Protein AF-A0A0K8MDF5-F1 (afdb_monomer_lite)

Sequence (735 aa):
MPYSQFILLNDPLFILILGEIMVYRKLRKYFYSLATLVTLMVPQESMAKISPKAFKGITKYFNDGQEYYSPVLGEAALESGLIYNLRFYGNFDPKYEKNNSRLYIADSARDALSDLVKTLFPSPAGQLSIETMGKDNFGKYVRDPATVALLLNFSKEVRTYLTFKKELSQEISRVNMQNQPLRDELSLMQEAIAKIRTTIDSNNAEKERLKKQELPKEQMKKSLADRDSVIKDLKDKLKGYTQQKNTLERQIKAEKALITEQETKTQALFEQKKNTLHQKIAESLDFPGDQRKTFQGVQNVLSYIEKSIKQEKDFLYPEHTTEQVISAFFCEKFNHQKDIWALLHHLDGEIVNKSAPLPIEEDYLTKEDLSDIASKPSYDLDDVFALVNAGVFDLVTPYKSGSVVSNGQAYPYDRANDSILNTSPTFAECAETSARHIMNLLLFNRHEKIFDLRDIEAYVKKQGKPNPYFEKFSEFYQVQPPSSANNGDLVMRSLWNRVVGDLNAFKDSSEEIIYMKDSNEVSSSFINFINIFQKIFGLSLEDFPKGSFDDEKTWLKNSLKTLFTAVNPQRTYEMDLSELRKSGDGITGTLPVTVQEAGTDLFSFDFCIEFKRHSEIRNLTILKETEVADYTPELTSHRNTVHGSTAEEALWLLGGNEALQSKAHHPLHALFKLGLSDNNSRIDALGTLHNNYENWKASGQNISLFKTMLRNILSDISWNDMHTVESISPAILNL

Secondary structure (DSSP, 8-state):
-----------HHHHHHHHHHHHHHHHHHHHHHHHHSSTT---S-------GGGGTT-GGGBPTT-GGG-HHHHHHHHHTSHHHHGGGSS-EEPPB-TTS-B-GGGPEESSHHHHHHHHHS--TTSS--S--S-TT-SGGG--SHHHHHHHHHHHHHHHHHHHHHHHHHHHHHHHHHHTHHHHHHHHHHHHHHHHHHHHHHHHHHHHHHHTTS---HHHHHHHHHHHHHHHHHHHHHHHHHHHHHHHHHHHHHHHHHHHHHHHHHHHHHHHHHHHHHHHHHHHHS---GGGGGT--HHHHHHHHHHHHHHHGGGSSSPBTHHHHHHHHHHHHH--SHHHHHHHHHHS-TTTB-TTSPPPSS-----TTHHHHHHT-SS--HHHHHHHHTGGGGT-SSS-SSSPPP---EE--EETTTTEE-TTSPPEE-HHHHHHHHHHHHHHEETTTTEE--HHHHHHHHHT-S--HHHHHHHHHHHH--GGGTT---HHHHHHHHHHHTTGGGSTT-S-PPPEEETTTEE---HHHHHHHHHHHHT---PPPPSS-HHHHHHHHHHHHHHHHHHH-TTEEEEE--TTEEEETTEEEEEEEEEEEETTEEEEEEEEEEETTTEEEEEEEEE-S-------HHHHHHS---SPTTBGGGHHHHT--SHHHHTT--SHHHHH--S---SHHHHHHHHHHHHHHHHHHHHTT--HHHHHHHHHHHHHTS-TT-HHHHHHHHHHHHH-

Radius of gyration: 37.0 Å; chains: 1; bounding box: 110×74×129 Å

Structure (mmCIF, N/CA/C/O backbone):
data_AF-A0A0K8MDF5-F1
#
_entry.id   AF-A0A0K8MDF5-F1
#
loop_
_atom_site.group_PDB
_atom_site.id
_atom_site.type_symbol
_atom_site.label_atom_id
_atom_site.label_alt_id
_atom_site.label_comp_id
_atom_site.label_asym_id
_atom_site.label_entity_id
_atom_site.label_seq_id
_atom_site.pdbx_PDB_ins_code
_atom_site.Cartn_x
_atom_site.Cartn_y
_atom_site.Cartn_z
_atom_site.occupancy
_atom_site.B_iso_or_equiv
_atom_site.auth_seq_id
_atom_site.auth_comp_id
_atom_site.auth_asym_id
_atom_site.auth_atom_id
_atom_site.pdbx_PDB_model_num
ATOM 1 N N . MET A 1 1 ? 55.244 43.420 -3.676 1.00 28.77 1 MET A N 1
ATOM 2 C CA . MET A 1 1 ? 55.347 44.166 -2.402 1.00 28.77 1 MET A CA 1
ATOM 3 C C . MET A 1 1 ? 53.944 44.437 -1.883 1.00 28.77 1 MET A C 1
ATOM 5 O O . MET A 1 1 ? 53.158 44.915 -2.693 1.00 28.77 1 MET A O 1
ATOM 9 N N . PRO A 1 2 ? 53.646 44.247 -0.584 1.00 45.56 2 PRO A N 1
ATOM 10 C CA . PRO A 1 2 ? 54.207 43.276 0.379 1.00 45.56 2 PRO A CA 1
ATOM 11 C C . PRO A 1 2 ? 53.072 42.377 0.963 1.00 45.56 2 PRO A C 1
ATOM 13 O O . PRO A 1 2 ? 51.935 42.817 1.034 1.00 45.56 2 PRO A O 1
ATOM 16 N N . TYR A 1 3 ? 53.188 41.084 1.294 1.00 33.00 3 TYR A N 1
ATOM 17 C CA . TYR A 1 3 ? 54.185 40.262 2.008 1.00 33.00 3 TYR A CA 1
ATOM 18 C C . TYR A 1 3 ? 54.544 40.733 3.426 1.00 33.00 3 TYR A C 1
ATOM 20 O O . TYR A 1 3 ? 55.437 41.554 3.601 1.00 33.00 3 TYR A O 1
ATOM 28 N N . SER A 1 4 ? 53.847 40.169 4.420 1.00 28.88 4 SER A N 1
ATOM 29 C CA . SER A 1 4 ? 54.235 39.856 5.820 1.00 28.88 4 SER A CA 1
ATOM 30 C C . SER A 1 4 ? 52.917 39.731 6.615 1.00 28.88 4 SER A C 1
ATOM 32 O O . SER A 1 4 ? 52.034 40.553 6.438 1.00 28.88 4 SER A O 1
ATOM 34 N N . GLN A 1 5 ? 52.616 38.711 7.419 1.00 27.88 5 GLN A N 1
ATOM 35 C CA . GLN A 1 5 ? 53.438 38.008 8.395 1.00 27.88 5 GLN A CA 1
ATOM 36 C C . GLN A 1 5 ? 52.964 36.549 8.543 1.00 27.88 5 GLN A C 1
ATOM 38 O O . GLN A 1 5 ? 51.800 36.281 8.826 1.00 27.88 5 GLN A O 1
ATOM 43 N N . PHE A 1 6 ? 53.901 35.617 8.386 1.00 27.83 6 PHE A N 1
ATOM 44 C CA . PHE A 1 6 ? 53.826 34.273 8.951 1.00 27.83 6 PHE A CA 1
ATOM 45 C C . PHE A 1 6 ? 54.332 34.370 10.396 1.00 27.83 6 PHE A C 1
ATOM 47 O O . PHE A 1 6 ? 55.460 34.817 10.609 1.00 27.83 6 PHE A O 1
ATOM 54 N N . ILE A 1 7 ? 53.536 33.935 11.372 1.00 30.62 7 ILE A N 1
ATOM 55 C CA . ILE A 1 7 ? 54.043 33.533 12.688 1.00 30.62 7 ILE A CA 1
ATOM 56 C C . ILE A 1 7 ? 53.841 32.025 12.807 1.00 30.62 7 ILE A C 1
ATOM 58 O O . ILE A 1 7 ? 52.735 31.505 12.676 1.00 30.62 7 ILE A O 1
ATOM 62 N N . LEU A 1 8 ? 54.972 31.353 13.005 1.00 32.66 8 LEU A N 1
ATOM 63 C CA . LEU A 1 8 ? 55.139 29.941 13.313 1.00 32.66 8 LEU A CA 1
ATOM 64 C C . LEU A 1 8 ? 54.409 29.564 14.609 1.00 32.66 8 LEU A C 1
ATOM 66 O O . LEU A 1 8 ? 54.672 30.151 15.655 1.00 32.66 8 LEU A O 1
ATOM 70 N N . LEU A 1 9 ? 53.600 28.507 14.558 1.00 32.44 9 LEU A N 1
ATOM 71 C CA . LEU A 1 9 ? 53.243 27.696 15.723 1.00 32.44 9 LEU A CA 1
ATOM 72 C C . LEU A 1 9 ? 53.705 26.258 15.455 1.00 32.44 9 LEU A C 1
ATOM 74 O O . LEU A 1 9 ? 52.948 25.411 14.993 1.00 32.44 9 LEU A O 1
ATOM 78 N N . ASN A 1 10 ? 54.991 26.013 15.718 1.00 34.19 10 ASN A N 1
ATOM 79 C CA . ASN A 1 10 ? 55.564 24.675 15.866 1.00 34.19 10 ASN A CA 1
ATOM 80 C C . ASN A 1 10 ? 55.287 24.186 17.293 1.00 34.19 10 ASN A C 1
ATOM 82 O O . ASN A 1 10 ? 56.191 24.166 18.127 1.00 34.19 10 ASN A O 1
ATOM 86 N N . ASP A 1 11 ? 54.035 23.832 17.581 1.00 36.44 11 ASP A N 1
ATOM 87 C CA . ASP A 1 11 ? 53.688 23.112 18.806 1.00 36.44 11 ASP A CA 1
ATOM 88 C C . ASP A 1 11 ? 53.496 21.616 18.476 1.00 36.44 11 ASP A C 1
ATOM 90 O O . ASP A 1 11 ? 52.536 21.257 17.780 1.00 36.44 11 ASP A O 1
ATOM 94 N N . PRO A 1 12 ? 54.395 20.723 18.939 1.00 36.81 12 PRO A N 1
ATOM 95 C CA . PRO A 1 12 ? 54.279 19.279 18.741 1.00 36.81 12 PRO A CA 1
ATOM 96 C C . PRO A 1 12 ? 52.965 18.700 19.283 1.00 36.81 12 PRO A C 1
ATOM 98 O O . PRO A 1 12 ? 52.474 17.702 18.754 1.00 36.81 12 PRO A O 1
ATOM 101 N N . LEU A 1 13 ? 52.360 19.341 20.292 1.00 32.75 13 LEU A N 1
ATOM 102 C CA . LEU A 1 13 ? 51.084 18.923 20.870 1.00 32.75 13 LEU A CA 1
ATOM 103 C C . LEU A 1 13 ? 49.916 19.171 19.899 1.00 32.75 13 LEU A C 1
ATOM 105 O O . LEU A 1 13 ? 48.987 18.371 19.820 1.00 32.75 13 LEU A O 1
ATOM 109 N N . PHE A 1 14 ? 49.986 20.241 19.101 1.00 33.91 14 PHE A N 1
ATOM 110 C CA . PHE A 1 14 ? 48.947 20.611 18.134 1.00 33.91 14 PHE A CA 1
ATOM 111 C C . PHE A 1 14 ? 48.941 19.686 16.905 1.00 33.91 14 PHE A C 1
ATOM 113 O O . PHE A 1 14 ? 47.881 19.352 16.373 1.00 33.91 14 PHE A O 1
ATOM 120 N N . ILE A 1 15 ? 50.119 19.200 16.495 1.00 42.06 15 ILE A N 1
ATOM 121 C CA . ILE A 1 15 ? 50.269 18.202 15.423 1.00 42.06 15 ILE A CA 1
ATOM 122 C C . ILE A 1 15 ? 49.804 16.814 15.894 1.00 42.06 15 ILE A C 1
ATOM 124 O O . ILE A 1 15 ? 49.170 16.096 15.119 1.00 42.06 15 ILE A O 1
ATOM 128 N N . LEU A 1 16 ? 50.028 16.456 17.166 1.00 35.88 16 LEU A N 1
ATOM 129 C CA . LEU A 1 16 ? 49.520 15.204 17.739 1.00 35.88 16 LEU A CA 1
ATOM 130 C C . LEU A 1 16 ? 47.984 15.199 17.829 1.00 35.88 16 LEU A C 1
ATOM 132 O O . LEU A 1 16 ? 47.347 14.229 17.427 1.00 35.88 16 LEU A O 1
ATOM 136 N N . ILE A 1 17 ? 47.383 16.313 18.265 1.00 38.06 17 ILE A N 1
ATOM 137 C CA . ILE A 1 17 ? 45.924 16.466 18.383 1.00 38.06 17 ILE A CA 1
ATOM 138 C C . ILE A 1 17 ? 45.250 16.470 17.000 1.00 38.06 17 ILE A C 1
ATOM 140 O O . ILE A 1 17 ? 44.213 15.834 16.818 1.00 38.06 17 ILE A O 1
ATOM 144 N N . LEU A 1 18 ? 45.840 17.115 15.986 1.00 33.22 18 LEU A N 1
ATOM 145 C CA . LEU A 1 18 ? 45.328 17.052 14.610 1.00 33.22 18 LEU A CA 1
ATOM 146 C C . LEU A 1 18 ? 45.514 15.667 13.971 1.00 33.22 18 LEU A C 1
ATOM 148 O O . LEU A 1 18 ? 44.636 15.226 13.227 1.00 33.22 18 LEU A O 1
ATOM 152 N N . GLY A 1 19 ? 46.605 14.967 14.292 1.00 35.94 19 GLY A N 1
ATOM 153 C CA . GLY A 1 19 ? 46.854 13.585 13.882 1.00 35.94 19 GLY A CA 1
ATOM 154 C C . GLY A 1 19 ? 45.832 12.611 14.468 1.00 35.94 19 GLY A C 1
ATOM 155 O O . GLY A 1 19 ? 45.234 11.836 13.723 1.00 35.94 19 GLY A O 1
ATOM 156 N N . GLU A 1 20 ? 45.539 12.712 15.767 1.00 36.81 20 GLU A N 1
ATOM 157 C CA . GLU A 1 20 ? 44.498 11.910 16.418 1.00 36.81 20 GLU A CA 1
ATOM 158 C C . GLU A 1 20 ? 43.098 12.271 15.914 1.00 36.81 20 GLU A C 1
ATOM 160 O O . GLU A 1 20 ? 42.321 11.371 15.618 1.00 36.81 20 GLU A O 1
ATOM 165 N N . ILE A 1 21 ? 42.778 13.550 15.687 1.00 38.72 21 ILE A N 1
ATOM 166 C CA . ILE A 1 21 ? 41.483 13.971 15.120 1.00 38.72 21 ILE A CA 1
ATOM 167 C C . ILE A 1 21 ? 41.319 13.504 13.663 1.00 38.72 21 ILE A C 1
ATOM 169 O O . ILE A 1 21 ? 40.211 13.138 13.259 1.00 38.72 21 ILE A O 1
ATOM 173 N N . MET A 1 22 ? 42.388 13.473 12.859 1.00 35.72 22 MET A N 1
ATOM 174 C CA . MET A 1 22 ? 42.352 12.951 11.485 1.00 35.72 22 MET A CA 1
ATOM 175 C C . MET A 1 22 ? 42.264 11.425 11.436 1.00 35.72 22 MET A C 1
ATOM 177 O O . MET A 1 22 ? 41.532 10.892 10.598 1.00 35.72 22 MET A O 1
ATOM 181 N N . VAL A 1 23 ? 42.952 10.722 12.337 1.00 40.28 23 VAL A N 1
ATOM 182 C CA . VAL A 1 23 ? 42.856 9.264 12.483 1.00 40.28 23 VAL A CA 1
ATOM 183 C C . VAL A 1 23 ? 41.477 8.877 13.018 1.00 40.28 23 VAL A C 1
ATOM 185 O O . VAL A 1 23 ? 40.856 7.979 12.460 1.00 40.28 23 VAL A O 1
ATOM 188 N N . TYR A 1 24 ? 40.918 9.625 13.972 1.00 35.41 24 TYR A N 1
ATOM 189 C CA . TYR A 1 24 ? 39.553 9.436 14.469 1.00 35.41 24 TYR A CA 1
ATOM 190 C C . TYR A 1 24 ? 38.504 9.786 13.406 1.00 35.41 24 TYR A C 1
ATOM 192 O O . TYR A 1 24 ? 37.502 9.092 13.295 1.00 35.41 24 TYR A O 1
ATOM 200 N N . ARG A 1 25 ? 38.724 10.800 12.553 1.00 39.53 25 ARG A N 1
ATOM 201 C CA . ARG A 1 25 ? 37.838 11.110 11.410 1.00 39.53 25 ARG A CA 1
ATOM 202 C C . ARG A 1 25 ? 37.899 10.056 10.304 1.00 39.53 25 ARG A C 1
ATOM 204 O O . ARG A 1 25 ? 36.850 9.729 9.754 1.00 39.53 25 ARG A O 1
ATOM 211 N N . LYS A 1 26 ? 39.077 9.501 9.994 1.00 39.25 26 LYS A N 1
ATOM 212 C CA . LYS A 1 26 ? 39.215 8.388 9.039 1.00 39.25 26 LYS A CA 1
ATOM 213 C C . LYS A 1 26 ? 38.629 7.096 9.607 1.00 39.25 26 LYS A C 1
ATOM 215 O O . LYS A 1 26 ? 37.796 6.496 8.942 1.00 39.25 26 LYS A O 1
ATOM 220 N N . LEU A 1 27 ? 38.962 6.720 10.843 1.00 37.38 27 LEU A N 1
ATOM 221 C CA . LEU A 1 27 ? 38.398 5.543 11.515 1.00 37.38 27 LEU A CA 1
ATOM 222 C C . LEU A 1 27 ? 36.889 5.666 11.708 1.00 37.38 27 LEU A C 1
ATOM 224 O O . LEU A 1 27 ? 36.189 4.687 11.518 1.00 37.38 27 LEU A O 1
ATOM 228 N N . ARG A 1 28 ? 36.353 6.858 11.987 1.00 38.41 28 ARG A N 1
ATOM 229 C CA . ARG A 1 28 ? 34.905 7.093 12.058 1.00 38.41 28 ARG A CA 1
ATOM 230 C C . ARG A 1 28 ? 34.229 6.946 10.692 1.00 38.41 28 ARG A C 1
ATOM 232 O O . ARG A 1 28 ? 33.147 6.379 10.635 1.00 38.41 28 ARG A O 1
ATOM 239 N N . LYS A 1 29 ? 34.872 7.370 9.596 1.00 39.81 29 LYS A N 1
ATOM 240 C CA . LYS A 1 29 ? 34.402 7.092 8.225 1.00 39.81 29 LYS A CA 1
ATOM 241 C C . LYS A 1 29 ? 34.399 5.587 7.925 1.00 39.81 29 LYS A C 1
ATOM 243 O O . LYS A 1 29 ? 33.423 5.109 7.366 1.00 39.81 29 LYS A O 1
ATOM 248 N N . TYR A 1 30 ? 35.425 4.858 8.375 1.00 40.50 30 TYR A N 1
ATOM 249 C CA . TYR A 1 30 ? 35.533 3.403 8.217 1.00 40.50 30 TYR A CA 1
ATOM 250 C C . TYR A 1 30 ? 34.588 2.602 9.134 1.00 40.50 30 TYR A C 1
ATOM 252 O O . TYR A 1 30 ? 34.061 1.580 8.722 1.00 40.50 30 TYR A O 1
ATOM 260 N N . PHE A 1 31 ? 34.317 3.056 10.361 1.00 38.81 31 PHE A N 1
ATOM 261 C CA . PHE A 1 31 ? 33.372 2.402 11.277 1.00 38.81 31 PHE A CA 1
ATOM 262 C C . PHE A 1 31 ? 31.917 2.683 10.897 1.00 38.81 31 PHE A C 1
ATOM 264 O O . PHE A 1 31 ? 31.081 1.792 11.034 1.00 38.81 31 PHE A O 1
ATOM 271 N N . TYR A 1 32 ? 31.610 3.873 10.364 1.00 38.19 32 TYR A N 1
ATOM 272 C CA . TYR A 1 32 ? 30.315 4.102 9.729 1.00 38.19 32 TYR A CA 1
ATOM 273 C C . TYR A 1 32 ? 30.201 3.305 8.435 1.00 38.19 32 TYR A C 1
ATOM 275 O O . TYR A 1 32 ? 29.186 2.649 8.262 1.00 38.19 32 TYR A O 1
ATOM 283 N N . SER A 1 33 ? 31.227 3.237 7.581 1.00 36.66 33 SER A N 1
ATOM 284 C CA . SER A 1 33 ? 31.150 2.403 6.376 1.00 36.66 33 SER A CA 1
ATOM 285 C C . SER A 1 33 ? 31.036 0.910 6.699 1.00 36.66 33 SER A C 1
ATOM 287 O O . SER A 1 33 ? 30.317 0.230 5.992 1.00 36.66 33 SER A O 1
ATOM 289 N N . LEU A 1 34 ? 31.627 0.397 7.788 1.00 31.19 34 LEU A N 1
ATOM 290 C CA . LEU A 1 34 ? 31.501 -1.016 8.191 1.00 31.19 34 LEU A CA 1
ATOM 291 C C . LEU A 1 34 ? 30.144 -1.344 8.842 1.00 31.19 34 LEU A C 1
ATOM 293 O O . LEU A 1 34 ? 29.585 -2.406 8.590 1.00 31.19 34 LEU A O 1
ATOM 297 N N . ALA A 1 35 ? 29.580 -0.428 9.638 1.00 32.94 35 ALA A N 1
ATOM 298 C CA . ALA A 1 35 ? 28.210 -0.560 10.145 1.00 32.94 35 ALA A CA 1
ATOM 299 C C . ALA A 1 35 ? 27.154 -0.393 9.031 1.00 32.94 35 ALA A C 1
ATOM 301 O O . ALA A 1 35 ? 26.039 -0.889 9.173 1.00 32.94 35 ALA A O 1
ATOM 302 N N . THR A 1 36 ? 27.521 0.269 7.924 1.00 37.53 36 THR A N 1
ATOM 303 C CA . THR A 1 36 ? 26.648 0.542 6.767 1.00 37.53 36 THR A CA 1
ATOM 304 C C . THR A 1 36 ? 26.814 -0.484 5.632 1.00 37.53 36 THR A C 1
ATOM 306 O O . THR A 1 36 ? 25.856 -0.758 4.919 1.00 37.53 36 THR A O 1
ATOM 309 N N . LEU A 1 37 ? 27.974 -1.151 5.523 1.00 33.25 37 LEU A N 1
ATOM 310 C CA . LEU A 1 37 ? 28.203 -2.297 4.620 1.00 33.25 37 LEU A CA 1
ATOM 311 C C . LEU A 1 37 ? 27.238 -3.458 4.922 1.00 33.25 37 LEU A C 1
ATOM 313 O O . LEU A 1 37 ? 26.955 -4.290 4.071 1.00 33.25 37 LEU A O 1
ATOM 317 N N . VAL A 1 38 ? 26.736 -3.505 6.158 1.00 38.16 38 VAL A N 1
ATOM 318 C CA . VAL A 1 38 ? 25.871 -4.567 6.678 1.00 38.16 38 VAL A CA 1
ATOM 319 C C . VAL A 1 38 ? 24.388 -4.166 6.656 1.00 38.16 38 VAL A C 1
ATOM 321 O O . VAL A 1 38 ? 23.534 -5.045 6.672 1.00 38.16 38 VAL A O 1
ATOM 324 N N . THR A 1 39 ? 24.030 -2.876 6.547 1.00 37.31 39 THR A N 1
ATOM 325 C CA . THR A 1 39 ? 22.615 -2.448 6.467 1.00 37.31 39 THR A CA 1
ATOM 326 C C . THR A 1 39 ? 21.938 -2.734 5.127 1.00 37.31 39 THR A C 1
ATOM 328 O O . THR A 1 39 ? 20.717 -2.627 5.056 1.00 37.31 39 THR A O 1
ATOM 331 N N . LEU A 1 40 ? 22.695 -3.133 4.101 1.00 41.44 40 LEU A N 1
ATOM 332 C CA . LEU A 1 40 ? 22.177 -3.502 2.778 1.00 41.44 40 LEU A CA 1
ATOM 333 C C . LEU A 1 40 ? 22.476 -4.951 2.371 1.00 41.44 40 LEU A C 1
ATOM 335 O O . LEU A 1 40 ? 22.145 -5.341 1.256 1.00 41.44 40 LEU A O 1
ATOM 339 N N . MET A 1 41 ? 22.986 -5.784 3.287 1.00 37.12 41 MET A N 1
ATOM 340 C CA . MET A 1 41 ? 22.783 -7.232 3.177 1.00 37.12 41 MET A CA 1
ATOM 341 C C . MET A 1 41 ? 21.330 -7.543 3.553 1.00 37.12 41 MET A C 1
ATOM 343 O O . MET A 1 41 ? 21.054 -8.148 4.587 1.00 37.12 41 MET A O 1
ATOM 347 N N . VAL A 1 42 ? 20.387 -7.057 2.741 1.00 39.06 42 VAL A N 1
ATOM 348 C CA . VAL A 1 42 ? 19.038 -7.619 2.709 1.00 39.06 42 VAL A CA 1
ATOM 349 C C . VAL A 1 42 ? 19.247 -9.083 2.315 1.00 39.06 42 VAL A C 1
ATOM 351 O O . VAL A 1 42 ? 19.907 -9.327 1.300 1.00 39.06 42 VAL A O 1
ATOM 354 N N . PRO A 1 43 ? 18.809 -10.063 3.123 1.00 32.56 43 PRO A N 1
ATOM 355 C CA . PRO A 1 43 ? 18.820 -11.452 2.691 1.00 32.56 43 PRO A CA 1
ATOM 356 C C . PRO A 1 43 ? 18.195 -11.530 1.296 1.00 32.56 43 PRO A C 1
ATOM 35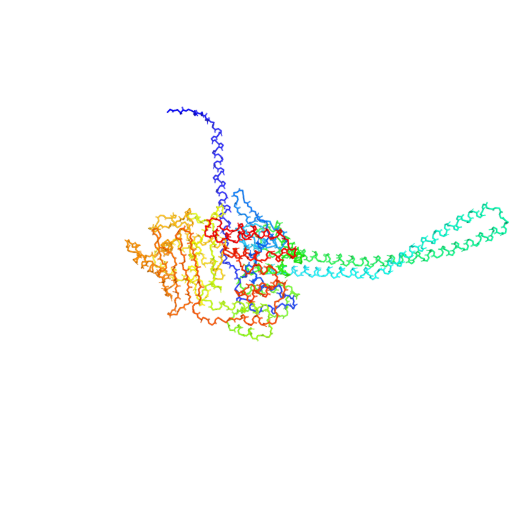8 O O . PRO A 1 43 ? 17.153 -10.925 1.067 1.00 32.56 43 PRO A O 1
ATOM 361 N N . GLN A 1 44 ? 18.843 -12.242 0.371 1.00 34.22 44 GLN A N 1
ATOM 362 C CA . GLN A 1 44 ? 18.399 -12.480 -1.012 1.00 34.22 44 GLN A CA 1
ATOM 363 C C . GLN A 1 44 ? 17.098 -13.306 -1.104 1.00 34.22 44 GLN A C 1
ATOM 365 O O . GLN A 1 44 ? 16.897 -14.059 -2.055 1.00 34.22 44 GLN A O 1
ATOM 370 N N . GLU A 1 45 ? 16.206 -13.209 -0.123 1.00 34.81 45 GLU A N 1
ATOM 371 C CA . GLU A 1 45 ? 14.841 -13.667 -0.302 1.00 34.81 45 GLU A CA 1
ATOM 372 C C . GLU A 1 45 ? 14.190 -12.639 -1.230 1.00 34.81 45 GLU A C 1
ATOM 374 O O . GLU A 1 45 ? 13.931 -11.501 -0.840 1.00 34.81 45 GLU A O 1
ATOM 379 N N . SER A 1 46 ? 14.045 -13.018 -2.506 1.00 40.19 46 SER A N 1
ATOM 380 C CA . SER A 1 46 ? 13.191 -12.357 -3.501 1.00 40.19 46 SER A CA 1
ATOM 381 C C . SER A 1 46 ? 12.016 -11.679 -2.802 1.00 40.19 46 SER A C 1
ATOM 383 O O . SER A 1 46 ? 11.365 -12.369 -2.016 1.00 40.19 46 SER A O 1
ATOM 385 N N . MET A 1 47 ? 11.750 -10.389 -3.058 1.00 48.59 47 MET A N 1
ATOM 386 C CA . MET A 1 47 ? 10.647 -9.660 -2.414 1.00 48.59 47 MET A CA 1
ATOM 387 C C . MET A 1 47 ? 9.393 -10.542 -2.401 1.00 48.59 47 MET A C 1
ATOM 389 O O . MET A 1 47 ? 8.822 -10.843 -3.453 1.00 48.59 47 MET A O 1
ATOM 393 N N . ALA A 1 48 ? 9.057 -11.059 -1.220 1.00 57.25 48 ALA A N 1
ATOM 394 C CA . ALA A 1 48 ? 8.092 -12.128 -1.069 1.00 57.25 48 ALA A CA 1
ATOM 395 C C . ALA A 1 48 ? 6.695 -11.513 -1.128 1.00 57.25 48 ALA A C 1
ATOM 397 O O . ALA A 1 48 ? 6.160 -11.126 -0.104 1.00 57.25 48 ALA A O 1
ATOM 398 N N . LYS A 1 49 ? 6.129 -11.385 -2.331 1.00 71.94 49 LYS A N 1
ATOM 399 C CA . LYS A 1 49 ? 4.780 -10.846 -2.521 1.00 71.94 49 LYS A CA 1
ATOM 400 C C . LYS A 1 49 ? 3.839 -11.903 -3.086 1.00 71.94 49 LYS A C 1
ATOM 402 O O . LYS A 1 49 ? 4.145 -12.526 -4.107 1.00 71.94 49 LYS A O 1
ATOM 407 N N . ILE A 1 50 ? 2.686 -12.084 -2.448 1.00 81.81 50 ILE A N 1
ATOM 408 C CA . ILE A 1 50 ? 1.634 -12.991 -2.922 1.00 81.81 50 ILE A CA 1
ATOM 409 C C . ILE A 1 50 ? 1.103 -12.513 -4.285 1.00 81.81 50 ILE A C 1
ATOM 411 O O . ILE A 1 50 ? 0.793 -11.341 -4.481 1.00 81.81 50 ILE A O 1
ATOM 415 N N . SER A 1 51 ? 0.976 -13.426 -5.252 1.00 82.19 51 SER A N 1
ATOM 416 C CA . SER A 1 51 ? 0.355 -13.111 -6.547 1.00 82.19 51 SER A CA 1
ATOM 417 C C . SER A 1 51 ? -1.146 -12.822 -6.389 1.00 82.19 51 SER A C 1
ATOM 419 O O . SER A 1 51 ? -1.816 -13.599 -5.709 1.00 82.19 51 SER A O 1
ATOM 421 N N . PRO A 1 52 ? -1.733 -11.844 -7.112 1.00 84.06 52 PRO A N 1
ATOM 422 C CA . PRO A 1 52 ? -3.186 -11.634 -7.132 1.00 84.06 52 PRO A CA 1
ATOM 423 C C . PRO A 1 52 ? -3.989 -12.899 -7.475 1.00 84.06 52 PRO A C 1
ATOM 425 O O . PRO A 1 52 ? -5.099 -13.094 -6.989 1.00 84.06 52 PRO A O 1
ATOM 428 N N . LYS A 1 53 ? -3.406 -13.820 -8.257 1.00 88.69 53 LYS A N 1
ATOM 429 C CA . LYS A 1 53 ? -4.050 -15.094 -8.610 1.00 88.69 53 LYS A CA 1
ATOM 430 C C . LYS A 1 53 ? -4.201 -16.050 -7.426 1.00 88.69 53 LYS A C 1
ATOM 432 O O . LYS A 1 53 ? -5.018 -16.960 -7.487 1.00 88.69 53 LYS A O 1
ATOM 437 N N . ALA A 1 54 ? -3.424 -15.879 -6.359 1.00 90.94 54 ALA A N 1
ATOM 438 C CA . ALA A 1 54 ? -3.502 -16.724 -5.169 1.00 90.94 54 ALA A CA 1
ATOM 439 C C . ALA A 1 54 ? -4.765 -16.456 -4.338 1.00 90.94 54 ALA A C 1
ATOM 441 O O . ALA A 1 54 ? -5.078 -17.242 -3.448 1.00 90.94 54 ALA A O 1
ATOM 442 N N . PHE A 1 55 ? -5.507 -15.379 -4.620 1.00 92.75 55 PHE A N 1
ATOM 443 C CA . PHE A 1 55 ? -6.635 -14.963 -3.791 1.00 92.75 55 PHE A CA 1
ATOM 444 C C . PHE A 1 55 ? -7.973 -15.657 -4.100 1.00 92.75 55 PHE A C 1
ATOM 446 O O . PHE A 1 55 ? -9.014 -15.281 -3.572 1.00 92.75 55 PHE A O 1
ATOM 453 N N . LYS A 1 56 ? -7.958 -16.702 -4.935 1.00 92.69 56 LYS A N 1
ATOM 454 C CA . LYS A 1 56 ? -9.158 -17.448 -5.327 1.00 92.69 56 LYS A CA 1
ATOM 455 C C . LYS A 1 56 ? -9.804 -18.160 -4.131 1.00 92.69 56 LYS A C 1
ATOM 457 O O . LYS A 1 56 ? -9.212 -19.057 -3.532 1.00 92.69 56 LYS A O 1
ATOM 462 N N . GLY A 1 57 ? -11.062 -17.816 -3.845 1.00 90.94 57 GLY A N 1
ATOM 463 C CA . GLY A 1 57 ? -11.933 -18.559 -2.930 1.00 90.94 57 GLY A CA 1
ATOM 464 C C . GLY A 1 57 ? -11.457 -18.577 -1.476 1.00 90.94 57 GLY A C 1
ATOM 465 O O . GLY A 1 57 ? -11.596 -19.603 -0.809 1.00 90.94 57 GLY A O 1
ATOM 466 N N . ILE A 1 58 ? -10.884 -17.475 -1.003 1.00 93.75 58 ILE A N 1
ATOM 467 C CA . ILE A 1 58 ? -10.440 -17.246 0.372 1.00 93.75 58 ILE A CA 1
ATOM 468 C C . ILE A 1 58 ? -11.600 -16.802 1.265 1.00 93.75 58 ILE A C 1
ATOM 470 O O . ILE A 1 58 ? -11.777 -17.339 2.359 1.00 93.75 58 ILE A O 1
ATOM 474 N N . THR A 1 59 ? -12.391 -15.826 0.822 1.00 92.44 59 THR A N 1
ATOM 475 C CA . THR A 1 59 ? -13.441 -15.186 1.634 1.00 92.44 59 THR A CA 1
ATOM 476 C C . THR A 1 59 ? -14.515 -16.157 2.105 1.00 92.44 59 THR A C 1
ATOM 478 O O . THR A 1 59 ? -14.994 -16.025 3.227 1.00 92.44 59 THR A O 1
ATOM 481 N N . LYS A 1 60 ? -14.797 -17.220 1.340 1.00 91.88 60 LYS A N 1
ATOM 482 C CA . LYS A 1 60 ? -15.741 -18.290 1.722 1.00 91.88 60 LYS A CA 1
ATOM 483 C C . LYS A 1 60 ? -15.404 -19.017 3.035 1.00 91.88 60 LYS A C 1
ATOM 485 O O . LYS A 1 60 ? -16.240 -19.754 3.552 1.00 91.88 60 LYS A O 1
ATOM 490 N N . TYR A 1 61 ? -14.170 -18.894 3.534 1.00 94.75 61 TYR A N 1
ATOM 491 C CA . TYR A 1 61 ? -13.741 -19.502 4.797 1.00 94.75 61 TYR A CA 1
ATOM 492 C C . TYR A 1 61 ? -13.944 -18.587 6.010 1.00 94.75 61 TYR A C 1
ATOM 494 O O . TYR A 1 61 ? -13.756 -19.041 7.139 1.00 94.75 61 TYR A O 1
ATOM 502 N N . PHE A 1 62 ? -14.313 -17.322 5.811 1.00 95.50 62 PHE A N 1
ATOM 503 C CA . PHE A 1 62 ? -14.630 -16.402 6.899 1.00 95.50 62 PHE A CA 1
ATOM 504 C C . PHE A 1 62 ? -16.082 -16.592 7.341 1.00 95.50 62 PHE A C 1
ATOM 506 O O . PHE A 1 62 ? -16.948 -16.936 6.541 1.00 95.50 62 PHE A O 1
ATOM 513 N N . ASN A 1 63 ? -16.339 -16.417 8.636 1.00 95.69 63 ASN A N 1
ATOM 514 C CA . ASN A 1 63 ? -17.711 -16.340 9.130 1.00 95.69 63 ASN A CA 1
ATOM 515 C C . ASN A 1 63 ? -18.342 -15.015 8.674 1.00 95.69 63 ASN A C 1
ATOM 517 O O . ASN A 1 63 ? -17.631 -14.015 8.563 1.00 95.69 63 ASN A O 1
ATOM 521 N N . ASP A 1 64 ? -19.664 -14.989 8.505 1.00 91.75 64 ASP A N 1
ATOM 522 C CA . ASP A 1 64 ? -20.404 -13.793 8.087 1.00 91.75 64 ASP A CA 1
ATOM 523 C C . ASP A 1 64 ? -20.006 -12.544 8.903 1.00 91.75 64 ASP A C 1
ATOM 525 O O . ASP A 1 64 ? -20.043 -12.529 10.144 1.00 91.75 64 ASP A O 1
ATOM 529 N N . GLY A 1 65 ? -19.618 -11.476 8.205 1.00 90.75 65 GLY A N 1
ATOM 530 C CA . GLY A 1 65 ? -19.193 -10.210 8.807 1.00 90.75 65 GLY A CA 1
ATOM 531 C C . GLY A 1 65 ? -17.763 -10.215 9.364 1.00 90.75 65 GLY A C 1
ATOM 532 O O . GLY A 1 65 ? -17.391 -9.293 10.098 1.00 90.75 65 GLY A O 1
ATOM 533 N N . GLN A 1 66 ? -16.972 -11.261 9.100 1.00 94.94 66 GLN A N 1
ATOM 534 C CA . GLN A 1 66 ? -15.550 -11.366 9.461 1.00 94.94 66 GLN A CA 1
ATOM 535 C C . GLN A 1 66 ? -14.617 -11.251 8.243 1.00 94.94 66 GLN A C 1
ATOM 537 O O . GLN A 1 66 ? -13.416 -11.484 8.353 1.00 94.94 66 GLN A O 1
ATOM 542 N N . GLU A 1 67 ? -15.128 -10.846 7.086 1.00 93.62 67 GLU A N 1
ATOM 543 C CA . GLU A 1 67 ? -14.376 -10.735 5.835 1.00 93.62 67 GLU A CA 1
ATOM 544 C C . GLU A 1 67 ? -13.294 -9.639 5.901 1.00 93.62 67 GLU A C 1
ATOM 546 O O . GLU A 1 67 ? -12.294 -9.712 5.191 1.00 93.62 67 GLU A O 1
ATOM 551 N N . TYR A 1 68 ? -13.409 -8.686 6.836 1.00 94.50 68 TYR A N 1
ATOM 552 C CA . TYR A 1 68 ? -12.394 -7.658 7.116 1.00 94.50 68 TYR A CA 1
ATOM 553 C C . TYR A 1 68 ? -11.033 -8.210 7.574 1.00 94.50 68 TYR A C 1
ATOM 555 O O . TYR A 1 68 ? -10.033 -7.494 7.549 1.00 94.50 68 TYR A O 1
ATOM 563 N N . TYR A 1 69 ? -10.990 -9.472 8.008 1.00 96.62 69 TYR A N 1
ATOM 564 C CA . TYR A 1 69 ? -9.761 -10.181 8.374 1.00 96.62 69 TYR A CA 1
ATOM 565 C C . TYR A 1 69 ? -9.134 -10.923 7.180 1.00 96.62 69 TYR A C 1
ATOM 567 O O . TYR A 1 69 ? -8.117 -11.601 7.343 1.00 96.62 69 TYR A O 1
ATOM 575 N N . SER A 1 70 ? -9.740 -10.823 5.991 1.00 96.12 70 SER A N 1
ATOM 576 C CA . SER A 1 70 ? -9.243 -11.450 4.771 1.00 96.12 70 SER A CA 1
ATOM 577 C C . SER A 1 70 ? -7.962 -10.776 4.276 1.00 96.12 70 SER A C 1
ATOM 579 O O . SER A 1 70 ? -7.919 -9.545 4.152 1.00 96.12 70 SER A O 1
ATOM 581 N N . PRO A 1 71 ? -6.932 -11.556 3.890 1.00 96.44 71 PRO A N 1
ATOM 582 C CA . PRO A 1 71 ? -5.720 -11.000 3.305 1.00 96.44 71 PRO A CA 1
ATOM 583 C C . PRO A 1 71 ? -5.971 -10.295 1.961 1.00 96.44 71 PRO A C 1
ATOM 585 O O . PRO A 1 71 ? -5.146 -9.477 1.564 1.00 96.44 71 PRO A O 1
ATOM 588 N N . VAL A 1 72 ? -7.123 -10.512 1.308 1.00 95.56 72 VAL A N 1
ATOM 589 C CA . VAL A 1 72 ? -7.546 -9.756 0.110 1.00 95.56 72 VAL A CA 1
ATOM 590 C C . VAL A 1 72 ? -7.503 -8.251 0.348 1.00 95.56 72 VAL A C 1
ATOM 592 O O . VAL A 1 72 ? -7.024 -7.506 -0.502 1.00 95.56 72 VAL A O 1
ATOM 595 N N . LEU A 1 73 ? -7.960 -7.786 1.515 1.00 95.19 73 LEU A N 1
ATOM 596 C CA . LEU A 1 73 ? -7.940 -6.357 1.828 1.00 95.19 73 LEU A CA 1
ATOM 597 C C . LEU A 1 73 ? -6.519 -5.829 2.010 1.00 95.19 73 LEU A C 1
ATOM 599 O O . LEU A 1 73 ? -6.256 -4.674 1.676 1.00 95.19 73 LEU A O 1
ATOM 603 N N . GLY A 1 74 ? -5.616 -6.672 2.514 1.00 94.31 74 GLY A N 1
ATOM 604 C CA . GLY A 1 74 ? -4.193 -6.372 2.608 1.00 94.31 74 GLY A CA 1
ATOM 605 C C . GLY A 1 74 ? -3.559 -6.182 1.235 1.00 94.31 74 GLY A C 1
ATOM 606 O O . GLY A 1 74 ? -2.922 -5.159 0.996 1.00 94.31 74 GLY A O 1
ATOM 607 N N . GLU A 1 75 ? -3.792 -7.122 0.319 1.00 91.94 75 GLU A N 1
ATOM 608 C CA . GLU A 1 75 ? -3.286 -7.022 -1.052 1.00 91.94 75 GLU A CA 1
ATOM 609 C C . GLU A 1 75 ? -3.907 -5.837 -1.799 1.00 91.94 75 GLU A C 1
ATOM 611 O O . GLU A 1 75 ? -3.187 -5.077 -2.445 1.00 91.94 75 GLU A O 1
ATOM 616 N N . ALA A 1 76 ? -5.210 -5.590 -1.638 1.00 91.44 76 ALA A N 1
ATOM 617 C CA . ALA A 1 76 ? -5.863 -4.412 -2.204 1.00 91.44 76 ALA A CA 1
ATOM 618 C C . ALA A 1 76 ? -5.235 -3.102 -1.697 1.00 91.44 76 ALA A C 1
ATOM 620 O O . ALA A 1 76 ? -5.040 -2.160 -2.467 1.00 91.44 76 ALA A O 1
ATOM 621 N N . ALA A 1 77 ? -4.860 -3.032 -0.418 1.00 90.19 77 ALA A N 1
ATOM 622 C CA . ALA A 1 77 ? -4.185 -1.867 0.152 1.00 90.19 77 ALA A CA 1
ATOM 623 C C . ALA A 1 77 ? -2.742 -1.687 -0.356 1.00 90.19 77 ALA A C 1
ATOM 625 O O . ALA A 1 77 ? -2.267 -0.553 -0.467 1.00 90.19 77 ALA A O 1
ATOM 626 N N . LEU A 1 78 ? -2.041 -2.782 -0.667 1.00 85.94 78 LEU A N 1
ATOM 627 C CA . LEU A 1 78 ? -0.714 -2.736 -1.284 1.00 85.94 78 LEU A CA 1
ATOM 628 C C . LEU A 1 78 ? -0.799 -2.308 -2.753 1.00 85.94 78 LEU A C 1
ATOM 630 O O . LEU A 1 78 ? -0.110 -1.371 -3.152 1.00 85.94 78 LEU A O 1
ATOM 634 N N . GLU A 1 79 ? -1.651 -2.957 -3.554 1.00 82.00 79 GLU A N 1
ATOM 635 C CA . GLU A 1 79 ? -1.769 -2.693 -4.995 1.00 82.00 79 GLU A CA 1
ATOM 636 C C . GLU A 1 79 ? -2.329 -1.302 -5.311 1.00 82.00 79 GLU A C 1
ATOM 638 O O . GLU A 1 79 ? -1.886 -0.676 -6.272 1.00 82.00 79 GLU A O 1
ATOM 643 N N . SER A 1 80 ? -3.246 -0.784 -4.488 1.00 82.38 80 SER A N 1
ATOM 644 C CA . SER A 1 80 ? -3.758 0.590 -4.627 1.00 82.38 80 SER A CA 1
ATOM 645 C C . SER A 1 80 ? -2.735 1.663 -4.239 1.00 82.38 80 SER A C 1
ATOM 647 O O . SER A 1 80 ? -2.946 2.852 -4.478 1.00 82.38 80 SER A O 1
ATOM 649 N N . GLY A 1 81 ? -1.629 1.272 -3.602 1.00 81.56 81 GLY A N 1
ATOM 650 C CA . GLY A 1 81 ? -0.662 2.196 -3.027 1.00 81.56 81 GLY A CA 1
ATOM 651 C C . GLY A 1 81 ? -1.097 2.803 -1.689 1.00 81.56 81 GLY A C 1
ATOM 652 O O . GLY A 1 81 ? -0.346 3.607 -1.137 1.00 81.56 81 GLY A O 1
ATOM 653 N N . LEU A 1 82 ? -2.257 2.424 -1.134 1.00 86.38 82 LEU A N 1
ATOM 654 C CA . LEU A 1 82 ? -2.803 2.973 0.114 1.00 86.38 82 LEU A CA 1
ATOM 655 C C . LEU A 1 82 ? -1.796 2.894 1.261 1.00 86.38 82 LEU A C 1
ATOM 657 O O . LEU A 1 82 ? -1.532 3.905 1.911 1.00 86.38 82 LEU A O 1
ATOM 661 N N . ILE A 1 83 ? -1.188 1.724 1.479 1.00 85.31 83 ILE A N 1
ATOM 662 C CA . ILE A 1 83 ? -0.218 1.521 2.566 1.00 85.31 83 ILE A CA 1
ATOM 663 C C . ILE A 1 83 ? 0.952 2.500 2.440 1.00 85.31 83 ILE A C 1
ATOM 665 O O . ILE A 1 83 ? 1.314 3.168 3.409 1.00 85.31 83 ILE A O 1
ATOM 669 N N . TYR A 1 84 ? 1.494 2.665 1.233 1.00 79.06 84 TYR A N 1
ATOM 670 C CA . TYR A 1 84 ? 2.578 3.610 0.963 1.00 79.06 84 TYR A CA 1
ATOM 671 C C . TYR A 1 84 ? 2.129 5.061 1.119 1.00 79.06 84 TYR A C 1
ATOM 673 O O . TYR A 1 84 ? 2.881 5.879 1.654 1.00 79.06 84 TYR A O 1
ATOM 681 N N . ASN A 1 85 ? 0.896 5.363 0.718 1.00 83.25 85 ASN A N 1
ATOM 682 C CA . ASN A 1 85 ? 0.314 6.693 0.773 1.00 83.25 85 ASN A CA 1
ATOM 683 C C . ASN A 1 85 ? 0.049 7.176 2.199 1.00 83.25 85 ASN A C 1
ATOM 685 O O . ASN A 1 85 ? 0.130 8.383 2.436 1.00 83.25 85 ASN A O 1
ATOM 689 N N . LEU A 1 86 ? -0.180 6.262 3.154 1.00 82.06 86 LEU A N 1
ATOM 690 C CA . LEU A 1 86 ? -0.466 6.600 4.551 1.00 82.06 86 LEU A CA 1
ATOM 691 C C . LEU A 1 86 ? 0.532 7.601 5.131 1.00 82.06 86 LEU A C 1
ATOM 693 O O . LEU A 1 86 ? 0.123 8.413 5.940 1.00 82.06 86 LEU A O 1
ATOM 697 N N . ARG A 1 87 ? 1.807 7.624 4.715 1.00 77.81 87 ARG A N 1
ATOM 698 C CA . ARG A 1 87 ? 2.801 8.600 5.217 1.00 77.81 87 ARG A CA 1
ATOM 699 C C . ARG A 1 87 ? 2.540 10.058 4.817 1.00 77.81 87 ARG A C 1
ATOM 701 O O . ARG A 1 87 ? 3.006 10.996 5.473 1.00 77.81 87 ARG A O 1
ATOM 708 N N . PHE A 1 88 ? 1.824 10.256 3.717 1.00 80.31 88 PHE A N 1
ATOM 709 C CA . PHE A 1 88 ? 1.524 11.564 3.147 1.00 80.31 88 PHE A CA 1
ATOM 710 C C . PHE A 1 88 ? 0.217 12.143 3.693 1.00 80.31 88 PHE A C 1
ATOM 712 O O . PHE A 1 88 ? -0.107 13.291 3.405 1.00 80.31 88 PHE A O 1
ATOM 719 N N . TYR A 1 89 ? -0.503 11.406 4.543 1.00 80.94 89 TYR A N 1
ATOM 720 C CA . TYR A 1 89 ? -1.818 11.802 5.052 1.00 80.94 89 TYR A CA 1
ATOM 721 C C . TYR A 1 89 ? -1.758 12.751 6.258 1.00 80.94 89 TYR A C 1
ATOM 723 O O . TYR A 1 89 ? -2.773 13.035 6.883 1.00 80.94 89 TYR A O 1
ATOM 731 N N . GLY A 1 90 ? -0.579 13.292 6.582 1.00 75.94 90 GLY A N 1
ATOM 732 C CA . GLY A 1 90 ? -0.402 14.301 7.635 1.00 75.94 90 GLY A CA 1
ATOM 733 C C . GLY A 1 90 ? -0.340 13.751 9.071 1.00 75.94 90 GLY A C 1
ATOM 734 O O . GLY A 1 90 ? -0.378 14.501 10.049 1.00 75.94 90 GLY A O 1
ATOM 735 N N . ASN A 1 91 ? -0.214 12.439 9.177 1.00 81.69 91 ASN A N 1
ATOM 736 C CA . ASN A 1 91 ? -0.071 11.595 10.360 1.00 81.69 91 ASN A CA 1
ATOM 737 C C . ASN A 1 91 ? 1.394 11.307 10.751 1.00 81.69 91 ASN A C 1
ATOM 739 O O . ASN A 1 91 ? 1.648 10.765 11.826 1.00 81.69 91 ASN A O 1
ATOM 743 N N . PHE A 1 92 ? 2.361 11.715 9.925 1.00 82.44 92 PHE A N 1
ATOM 744 C CA . PHE A 1 92 ? 3.790 11.670 10.243 1.00 82.44 92 PHE A CA 1
ATOM 745 C C . PHE A 1 92 ? 4.401 13.066 10.298 1.00 82.44 92 PHE A C 1
ATOM 747 O O . PHE A 1 92 ? 4.143 13.910 9.437 1.00 82.44 92 PHE A O 1
ATOM 754 N N . ASP A 1 93 ? 5.263 13.275 11.291 1.00 82.88 93 ASP A N 1
ATOM 755 C CA . ASP A 1 93 ? 6.153 14.421 11.384 1.00 82.88 93 ASP A CA 1
ATOM 756 C C . ASP A 1 93 ? 7.525 14.090 10.791 1.00 82.88 93 ASP A C 1
ATOM 758 O O . ASP A 1 93 ? 8.246 13.247 11.350 1.00 82.88 93 ASP A O 1
ATOM 762 N N . PRO A 1 94 ? 7.926 14.781 9.709 1.00 79.94 94 PRO A N 1
ATOM 763 C CA . PRO A 1 94 ? 9.179 14.507 9.040 1.00 79.94 94 PRO A CA 1
ATOM 764 C C . PRO A 1 94 ? 10.380 14.869 9.924 1.00 79.94 94 PRO A C 1
ATOM 766 O O . PRO A 1 94 ? 10.468 15.985 10.452 1.00 79.94 94 PRO A O 1
ATOM 769 N N . LYS A 1 95 ? 11.338 13.949 10.071 1.00 82.62 95 LYS A N 1
ATOM 770 C CA . LYS A 1 95 ? 12.669 14.236 10.623 1.00 82.62 95 LYS A CA 1
ATOM 771 C C . LYS A 1 95 ? 13.724 14.465 9.550 1.00 82.62 95 LYS A C 1
ATOM 773 O O . LYS A 1 95 ? 13.647 13.943 8.437 1.00 82.62 95 LYS A O 1
ATOM 778 N N . TYR A 1 96 ? 14.728 15.244 9.936 1.00 77.62 96 TYR A N 1
ATOM 779 C CA . TYR A 1 96 ? 15.871 15.596 9.110 1.00 77.62 96 TYR A CA 1
ATOM 780 C C . TYR A 1 96 ? 17.156 15.482 9.927 1.00 77.62 96 TYR A C 1
ATOM 782 O O . TYR A 1 96 ? 17.157 15.713 11.141 1.00 77.62 96 TYR A O 1
ATOM 790 N N . GLU A 1 97 ? 18.251 15.135 9.266 1.00 73.69 97 GLU A N 1
ATOM 791 C CA . GLU A 1 97 ? 19.585 15.229 9.841 1.00 73.69 97 GLU A CA 1
ATOM 792 C C . GLU A 1 97 ? 20.066 16.691 9.899 1.00 73.69 97 GLU A C 1
ATOM 794 O O . GLU A 1 97 ? 19.450 17.616 9.368 1.00 73.69 97 GLU A O 1
ATOM 799 N N . LYS A 1 98 ? 21.226 16.922 10.529 1.00 74.75 98 LYS A N 1
ATOM 800 C CA . LYS A 1 98 ? 21.828 18.264 10.657 1.00 74.75 98 LYS A CA 1
ATOM 801 C C . LYS A 1 98 ? 22.217 18.906 9.320 1.00 74.75 98 LYS A C 1
ATOM 803 O O . LYS A 1 98 ? 22.388 20.117 9.267 1.00 74.75 98 LYS A O 1
ATOM 808 N N . ASN A 1 99 ? 22.408 18.108 8.274 1.00 63.94 99 ASN A N 1
ATOM 809 C CA . ASN A 1 99 ? 22.691 18.560 6.908 1.00 63.94 99 ASN A CA 1
ATOM 810 C C . ASN A 1 99 ? 21.398 18.822 6.101 1.00 63.94 99 ASN A C 1
ATOM 812 O O . ASN A 1 99 ? 21.483 18.987 4.889 1.00 63.94 99 ASN A O 1
ATOM 816 N N . ASN A 1 100 ? 20.228 18.845 6.755 1.00 66.50 100 ASN A N 1
ATOM 817 C CA . ASN A 1 100 ? 18.895 18.929 6.150 1.00 66.50 100 ASN A CA 1
ATOM 818 C C . ASN A 1 100 ? 18.514 17.747 5.238 1.00 66.50 100 ASN A C 1
ATOM 820 O O . ASN A 1 100 ? 17.511 17.835 4.531 1.00 66.50 100 ASN A O 1
ATOM 824 N N . SER A 1 101 ? 19.249 16.630 5.265 1.00 62.41 101 SER A N 1
ATOM 825 C CA . SER A 1 101 ? 18.812 15.393 4.609 1.00 62.41 101 SER A CA 1
ATOM 826 C C . SER A 1 101 ? 17.597 14.814 5.343 1.00 62.41 101 SER A C 1
ATOM 828 O O . SER A 1 101 ? 17.459 14.958 6.560 1.00 62.41 101 SER A O 1
ATOM 830 N N . ARG A 1 102 ? 16.680 14.181 4.613 1.00 68.62 102 ARG A N 1
ATOM 831 C CA . ARG A 1 102 ? 15.476 13.555 5.174 1.00 68.62 102 ARG A CA 1
ATOM 832 C C . ARG A 1 102 ? 15.844 12.251 5.897 1.00 68.62 102 ARG A C 1
ATOM 834 O O . ARG A 1 102 ? 16.515 11.404 5.322 1.00 68.62 102 ARG A O 1
ATOM 841 N N . LEU A 1 103 ? 15.373 12.065 7.135 1.00 71.38 103 LEU A N 1
ATOM 842 C CA . LEU A 1 103 ? 15.619 10.863 7.947 1.00 71.38 103 LEU A CA 1
ATOM 843 C C . LEU A 1 103 ? 14.310 10.123 8.257 1.00 71.38 103 LEU A C 1
ATOM 845 O O . LEU A 1 103 ? 13.740 10.264 9.339 1.00 71.38 103 LEU A O 1
ATOM 849 N N . TYR A 1 104 ? 13.842 9.311 7.314 1.00 71.94 104 TYR A N 1
ATOM 850 C CA . TYR A 1 104 ? 12.529 8.659 7.386 1.00 71.94 104 TYR A CA 1
ATOM 851 C C . TYR A 1 104 ? 12.372 7.680 8.557 1.00 71.94 104 TYR A C 1
ATOM 853 O O . TYR A 1 104 ? 11.308 7.618 9.169 1.00 71.94 104 TYR A O 1
ATOM 861 N N . ILE A 1 105 ? 13.432 6.962 8.953 1.00 73.31 105 ILE A N 1
ATOM 862 C CA . ILE A 1 105 ? 13.353 6.052 10.114 1.00 73.31 105 ILE A CA 1
ATOM 863 C C . ILE A 1 105 ? 13.012 6.787 11.414 1.00 73.31 105 ILE A C 1
ATOM 865 O O . ILE A 1 105 ? 12.438 6.215 12.346 1.00 73.31 105 ILE A O 1
ATOM 869 N N . ALA A 1 106 ? 13.376 8.066 11.488 1.00 77.62 106 ALA A N 1
ATOM 870 C CA . ALA A 1 106 ? 13.170 8.892 12.661 1.00 77.62 106 ALA A CA 1
ATOM 871 C C . ALA A 1 106 ? 11.807 9.599 12.652 1.00 77.62 106 ALA A C 1
ATOM 873 O O . ALA A 1 106 ? 11.463 10.216 13.663 1.00 77.62 106 ALA A O 1
ATOM 874 N N . ASP A 1 107 ? 11.019 9.479 11.577 1.00 81.19 107 ASP A N 1
ATOM 875 C CA . ASP A 1 107 ? 9.695 10.096 11.476 1.00 81.19 107 ASP A CA 1
ATOM 876 C C . ASP A 1 107 ? 8.846 9.774 12.692 1.00 81.19 107 ASP A C 1
ATOM 878 O O . ASP A 1 107 ? 8.805 8.640 13.171 1.00 81.19 107 ASP A O 1
ATOM 882 N N . SER A 1 108 ? 8.214 10.799 13.248 1.00 85.88 108 SER A N 1
ATOM 883 C CA . SER A 1 108 ? 7.378 10.627 14.432 1.00 85.88 108 SER A CA 1
ATOM 884 C C . SER A 1 108 ? 5.938 10.461 13.980 1.00 85.88 108 SER A C 1
ATOM 886 O O . SER A 1 108 ? 5.401 11.344 13.319 1.00 85.88 108 SER A O 1
ATOM 888 N N . ALA A 1 109 ? 5.328 9.328 14.309 1.00 88.56 109 ALA A N 1
ATOM 889 C CA . ALA A 1 109 ? 3.902 9.133 14.115 1.00 88.56 109 ALA A CA 1
ATOM 890 C C . ALA A 1 109 ? 3.113 10.044 15.068 1.00 88.56 109 ALA A C 1
ATOM 892 O O . ALA A 1 109 ? 3.538 10.304 16.197 1.00 88.56 109 ALA A O 1
ATOM 893 N N . ARG A 1 110 ? 1.964 10.538 14.604 1.00 86.25 110 ARG A N 1
ATOM 894 C CA . ARG A 1 110 ? 1.029 11.358 15.391 1.00 86.25 110 ARG A CA 1
ATOM 895 C C . ARG A 1 110 ? -0.145 10.558 15.950 1.00 86.25 110 AR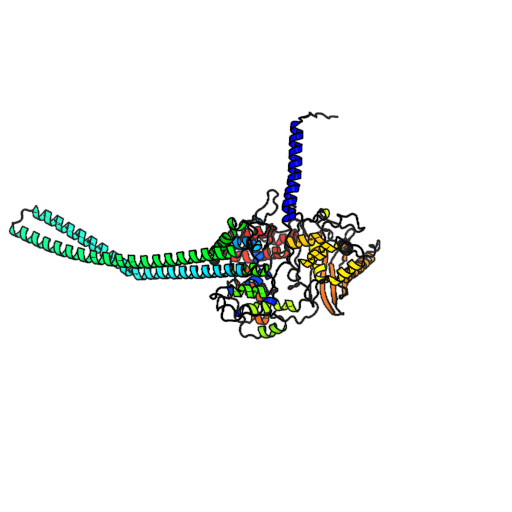G A C 1
ATOM 897 O O . ARG A 1 110 ? -0.846 11.052 16.830 1.00 86.25 110 ARG A O 1
ATOM 904 N N . ASP A 1 111 ? -0.350 9.347 15.448 1.00 89.19 111 ASP A N 1
ATOM 905 C CA . ASP A 1 111 ? -1.423 8.443 15.847 1.00 89.19 111 ASP A CA 1
ATOM 906 C C . ASP A 1 111 ? -0.928 6.990 15.923 1.00 89.19 111 ASP A C 1
ATOM 908 O O . ASP A 1 111 ? 0.168 6.654 15.463 1.00 89.19 111 ASP A O 1
ATOM 912 N N . ALA A 1 112 ? -1.742 6.124 16.530 1.00 92.88 112 ALA A N 1
ATOM 913 C CA . ALA A 1 112 ? -1.352 4.744 16.779 1.00 92.88 112 ALA A CA 1
ATOM 914 C C . ALA A 1 112 ? -1.339 3.870 15.517 1.00 92.88 112 ALA A C 1
ATOM 916 O O . ALA A 1 112 ? -0.572 2.910 15.468 1.00 92.88 112 ALA A O 1
ATOM 917 N N . LEU A 1 113 ? -2.154 4.179 14.502 1.00 91.81 113 LEU A N 1
ATOM 918 C CA . LEU A 1 113 ? -2.133 3.430 13.242 1.00 91.81 113 LEU A CA 1
ATOM 919 C C . LEU A 1 113 ? -0.813 3.683 12.503 1.00 91.81 113 LEU A C 1
ATOM 921 O O . LEU A 1 113 ? -0.201 2.768 11.969 1.00 91.81 113 LEU A O 1
ATOM 925 N N . SER A 1 114 ? -0.329 4.915 12.535 1.00 89.31 114 SER A N 1
ATOM 926 C CA . SER A 1 114 ? 0.929 5.331 11.922 1.00 89.31 114 SER A CA 1
ATOM 927 C C . SER A 1 114 ? 2.131 4.734 12.647 1.00 89.31 114 SER A C 1
ATOM 929 O O . SER A 1 114 ? 3.085 4.296 12.006 1.00 89.31 114 SER A O 1
ATOM 931 N N . ASP A 1 115 ? 2.071 4.644 13.978 1.00 91.06 115 ASP A N 1
ATOM 932 C CA . ASP A 1 115 ? 3.043 3.885 14.770 1.00 91.06 115 ASP A CA 1
ATOM 933 C C . ASP A 1 115 ? 3.026 2.388 14.405 1.00 91.06 115 ASP A C 1
ATOM 935 O O . ASP A 1 115 ? 4.088 1.770 14.273 1.00 91.06 115 ASP A O 1
ATOM 939 N N . LEU A 1 116 ? 1.838 1.804 14.192 1.00 92.75 116 LEU A N 1
ATOM 940 C CA . LEU A 1 116 ? 1.693 0.418 13.740 1.00 92.75 116 LEU A CA 1
ATOM 941 C C . LEU A 1 116 ? 2.319 0.221 12.354 1.00 92.75 116 LEU A C 1
ATOM 943 O O . LEU A 1 116 ? 3.166 -0.657 12.198 1.00 92.75 116 LEU A O 1
ATOM 947 N N . VAL A 1 117 ? 1.980 1.074 11.382 1.00 90.38 117 VAL A N 1
ATOM 948 C CA . VAL A 1 117 ? 2.562 1.067 10.029 1.00 90.38 117 VAL A CA 1
ATOM 949 C C . VAL A 1 117 ? 4.077 1.200 10.102 1.00 90.38 117 VAL A C 1
ATOM 951 O O . VAL A 1 117 ? 4.781 0.413 9.489 1.00 90.38 117 VAL A O 1
ATOM 954 N N . LYS A 1 118 ? 4.613 2.127 10.900 1.00 86.38 118 LYS A N 1
ATOM 955 C CA . LYS A 1 118 ? 6.064 2.295 11.063 1.00 86.38 118 LYS A CA 1
ATOM 956 C C . LYS A 1 118 ? 6.736 1.073 11.701 1.00 86.38 118 LYS A C 1
ATOM 958 O O . LYS A 1 118 ? 7.911 0.819 11.445 1.00 86.38 118 LYS A O 1
ATOM 963 N N . THR A 1 119 ? 6.024 0.338 12.549 1.00 88.31 119 THR A N 1
ATOM 964 C CA . THR A 1 119 ? 6.561 -0.849 13.229 1.00 88.31 119 THR A CA 1
ATOM 965 C C . THR A 1 119 ? 6.549 -2.082 12.325 1.00 88.31 119 THR A C 1
ATOM 967 O O . THR A 1 119 ? 7.522 -2.840 12.319 1.00 88.31 119 THR A O 1
ATOM 970 N N . LEU A 1 120 ? 5.467 -2.277 11.566 1.00 89.75 120 LEU A N 1
ATOM 971 C CA . LEU A 1 120 ? 5.311 -3.390 10.623 1.00 89.75 120 LEU A CA 1
ATOM 972 C C . LEU A 1 120 ? 6.066 -3.147 9.315 1.00 89.75 120 LEU A C 1
ATOM 974 O O . LEU A 1 120 ? 6.621 -4.078 8.746 1.00 89.75 120 LEU A O 1
ATOM 978 N N . PHE A 1 121 ? 6.143 -1.888 8.898 1.00 85.31 121 PHE A N 1
ATOM 979 C CA . PHE A 1 121 ? 6.804 -1.441 7.686 1.00 85.31 121 PHE A CA 1
ATOM 980 C C . PHE A 1 121 ? 7.800 -0.294 7.956 1.00 85.31 121 PHE A C 1
ATOM 982 O O . PHE A 1 121 ? 7.625 0.828 7.460 1.00 85.31 121 PHE A O 1
ATOM 989 N N . PRO A 1 122 ? 8.842 -0.491 8.781 1.00 77.69 122 PRO A N 1
ATOM 990 C CA . PRO A 1 122 ? 9.836 0.549 9.010 1.00 77.69 122 PRO A CA 1
ATOM 991 C C . PRO A 1 122 ? 10.437 1.072 7.714 1.00 77.69 122 PRO A C 1
ATOM 993 O O . PRO A 1 122 ? 10.726 0.337 6.775 1.00 77.69 122 PRO A O 1
ATOM 996 N N . SER A 1 123 ? 10.657 2.383 7.696 1.00 68.56 123 SER A N 1
ATOM 997 C CA . SER A 1 123 ? 11.023 3.098 6.484 1.00 68.56 123 SER A CA 1
ATOM 998 C C . SER A 1 123 ? 12.386 3.765 6.591 1.00 68.56 123 SER A C 1
ATOM 1000 O O . SER A 1 123 ? 12.443 4.988 6.706 1.00 68.56 123 SER A O 1
ATOM 1002 N N . PRO A 1 124 ? 13.497 3.005 6.557 1.00 52.81 124 PRO A N 1
ATOM 1003 C CA . PRO A 1 124 ? 14.835 3.553 6.749 1.00 52.81 124 PRO A CA 1
ATOM 1004 C C . PRO A 1 124 ? 15.215 4.617 5.717 1.00 52.81 124 PRO A C 1
ATOM 1006 O O . PRO A 1 124 ? 15.830 5.618 6.074 1.00 52.81 124 PRO A O 1
ATOM 1009 N N . ALA A 1 125 ? 14.776 4.424 4.473 1.00 49.03 125 ALA A N 1
ATOM 1010 C CA . ALA A 1 125 ? 15.112 5.243 3.312 1.00 49.03 125 ALA A CA 1
ATOM 1011 C C . ALA A 1 125 ? 13.909 6.005 2.721 1.00 49.03 125 ALA A C 1
ATOM 1013 O O . ALA A 1 125 ? 14.008 6.577 1.650 1.00 49.03 125 ALA A O 1
ATOM 1014 N N . GLY A 1 126 ? 12.747 6.000 3.376 1.00 54.94 126 GLY A N 1
ATOM 1015 C CA . GLY A 1 126 ? 11.542 6.622 2.798 1.00 54.94 126 GLY A CA 1
ATOM 1016 C C . GLY A 1 126 ? 10.637 5.670 2.029 1.00 54.94 126 GLY A C 1
ATOM 1017 O O . GLY A 1 126 ? 9.641 6.102 1.463 1.00 54.94 126 GLY A O 1
ATOM 1018 N N . GLN A 1 127 ? 10.898 4.373 2.124 1.00 57.28 127 GLN A N 1
ATOM 1019 C CA . GLN A 1 127 ? 10.012 3.309 1.676 1.00 57.28 127 GLN A CA 1
ATOM 1020 C C . GLN A 1 127 ? 9.606 2.440 2.860 1.00 57.28 127 GLN A C 1
ATOM 1022 O O . GLN A 1 127 ? 10.455 2.080 3.663 1.00 57.28 127 GLN A O 1
ATOM 1027 N N . LEU A 1 128 ? 8.327 2.091 2.954 1.00 64.31 128 LEU A N 1
ATOM 1028 C CA . LEU A 1 128 ? 7.822 1.081 3.883 1.00 64.31 128 LEU A CA 1
ATOM 1029 C C . LEU A 1 128 ? 8.473 -0.278 3.558 1.00 64.31 128 LEU A C 1
ATOM 1031 O O . LEU A 1 128 ? 8.202 -0.831 2.501 1.00 64.31 128 LEU A O 1
ATOM 1035 N N . SER A 1 129 ? 9.348 -0.783 4.433 1.00 68.75 129 SER A N 1
ATOM 1036 C CA . SER A 1 129 ? 9.977 -2.107 4.317 1.00 68.75 129 SER A CA 1
ATOM 1037 C C . SER A 1 129 ? 9.551 -2.978 5.485 1.00 68.75 129 SER A C 1
ATOM 1039 O O . SER A 1 129 ? 9.573 -2.521 6.624 1.00 68.75 129 SER A O 1
ATOM 1041 N N . ILE A 1 130 ? 9.229 -4.241 5.237 1.00 75.81 130 ILE A N 1
ATOM 1042 C CA . ILE A 1 130 ? 8.877 -5.194 6.296 1.00 75.81 130 ILE A CA 1
ATOM 1043 C C . ILE A 1 130 ? 10.089 -5.667 7.111 1.00 75.81 130 ILE A C 1
ATOM 1045 O O . ILE A 1 130 ? 9.967 -5.975 8.300 1.00 75.81 130 ILE A O 1
ATOM 1049 N N . GLU A 1 131 ? 11.282 -5.653 6.512 1.00 76.75 131 GLU A N 1
ATOM 1050 C CA . GLU A 1 131 ? 12.527 -6.057 7.158 1.00 76.75 131 GLU A CA 1
ATOM 1051 C C . GLU A 1 131 ? 13.561 -4.931 7.151 1.00 76.75 131 GLU A C 1
ATOM 1053 O O . GLU A 1 131 ? 13.809 -4.268 6.143 1.00 76.75 131 GLU A O 1
ATOM 1058 N N . THR A 1 132 ? 14.198 -4.713 8.301 1.00 69.81 132 THR A N 1
ATOM 1059 C CA . THR A 1 132 ? 15.382 -3.852 8.406 1.00 69.81 132 THR A CA 1
ATOM 1060 C C . THR A 1 132 ? 16.391 -4.470 9.360 1.00 69.81 132 THR A C 1
ATOM 1062 O O . THR A 1 132 ? 16.065 -5.311 10.195 1.00 69.81 132 THR A O 1
ATOM 1065 N N . MET A 1 133 ? 17.635 -4.000 9.306 1.00 63.91 133 MET A N 1
ATOM 1066 C CA . MET A 1 133 ? 18.682 -4.467 10.219 1.00 63.91 133 MET A CA 1
ATOM 1067 C C . MET A 1 133 ? 18.514 -3.979 11.666 1.00 63.91 133 MET A C 1
ATOM 1069 O O . MET A 1 133 ? 19.270 -4.402 12.545 1.00 63.91 133 MET A O 1
ATOM 1073 N N . GLY A 1 134 ? 17.527 -3.117 11.934 1.00 67.12 134 GLY A N 1
ATOM 1074 C CA . GLY A 1 134 ? 17.205 -2.658 13.279 1.00 67.12 134 GLY A CA 1
ATOM 1075 C C . GLY A 1 134 ? 16.849 -3.828 14.195 1.00 67.12 134 GLY A C 1
ATOM 1076 O O . GLY A 1 134 ? 16.041 -4.683 13.845 1.00 67.12 134 GLY A O 1
ATOM 1077 N N . LYS A 1 135 ? 17.433 -3.860 15.398 1.00 69.81 135 LYS A N 1
ATOM 1078 C CA . LYS A 1 135 ? 17.142 -4.910 16.391 1.00 69.81 135 LYS A CA 1
ATOM 1079 C C . LYS A 1 135 ? 15.678 -4.916 16.836 1.00 69.81 135 LYS A C 1
ATOM 1081 O O . LYS A 1 135 ? 15.190 -5.961 17.247 1.00 69.81 135 LYS A O 1
ATOM 1086 N N . ASP A 1 136 ? 14.996 -3.782 16.693 1.00 73.56 136 ASP A N 1
ATOM 1087 C CA . ASP A 1 136 ? 13.598 -3.590 17.079 1.00 73.56 136 ASP A CA 1
ATOM 1088 C C . ASP A 1 136 ? 12.607 -3.770 15.911 1.00 73.56 136 ASP A C 1
ATOM 1090 O O . ASP A 1 136 ? 11.410 -3.553 16.087 1.00 73.56 136 ASP A O 1
ATOM 1094 N N . ASN A 1 137 ? 13.063 -4.165 14.713 1.00 82.00 137 ASN A N 1
ATOM 1095 C CA . ASN A 1 137 ? 12.160 -4.425 13.591 1.00 82.00 137 ASN A CA 1
ATOM 1096 C C . ASN A 1 137 ? 11.397 -5.735 13.805 1.00 82.00 137 ASN A C 1
ATOM 1098 O O . ASN A 1 137 ? 11.977 -6.815 13.784 1.00 82.00 137 ASN A O 1
ATOM 1102 N N . PHE A 1 138 ? 10.082 -5.619 13.980 1.00 88.25 138 PHE A N 1
ATOM 1103 C CA . PHE A 1 138 ? 9.193 -6.757 14.182 1.00 88.25 138 PHE A CA 1
ATOM 1104 C C . PHE A 1 138 ? 9.235 -7.743 13.010 1.00 88.25 138 PHE A C 1
ATOM 1106 O O . PHE A 1 138 ? 9.423 -8.938 13.232 1.00 88.25 138 PHE A O 1
ATOM 1113 N N . GLY A 1 139 ? 9.138 -7.249 11.771 1.00 87.19 139 GLY A N 1
ATOM 1114 C CA . GLY A 1 139 ? 9.004 -8.112 10.598 1.00 87.19 139 GLY A CA 1
ATOM 1115 C C . GLY A 1 139 ? 10.205 -9.013 10.305 1.00 87.19 139 GLY A C 1
ATOM 1116 O O . GLY A 1 139 ? 10.007 -10.120 9.809 1.00 87.19 139 GLY A O 1
ATOM 1117 N N . LYS A 1 140 ? 11.423 -8.629 10.711 1.00 84.56 140 LYS A N 1
ATOM 1118 C CA . LYS A 1 140 ? 12.631 -9.471 10.628 1.00 84.56 140 LYS A CA 1
ATOM 1119 C C . LYS A 1 140 ? 12.509 -10.805 11.370 1.00 84.56 140 LYS A C 1
ATOM 1121 O O . LYS A 1 140 ? 13.119 -11.789 10.947 1.00 84.56 140 LYS A O 1
ATOM 1126 N N . TYR A 1 141 ? 11.760 -10.831 12.472 1.00 87.94 141 TYR A N 1
ATOM 1127 C CA . TYR A 1 141 ? 11.611 -12.013 13.331 1.00 87.94 141 TYR A CA 1
ATOM 1128 C C . TYR A 1 141 ? 10.329 -12.805 13.051 1.00 87.94 141 TYR A C 1
ATOM 1130 O O . TYR A 1 141 ? 10.108 -13.851 13.658 1.00 87.94 141 TYR A O 1
ATOM 1138 N N . VAL A 1 142 ? 9.475 -12.319 12.147 1.00 90.62 142 VAL A N 1
ATOM 1139 C CA . VAL A 1 142 ? 8.305 -13.061 11.672 1.00 90.62 142 VAL A CA 1
ATOM 1140 C C . VAL A 1 142 ? 8.768 -14.018 10.579 1.00 90.62 142 VAL A C 1
ATOM 1142 O O . VAL A 1 142 ? 9.369 -13.581 9.603 1.00 90.62 142 VAL A O 1
ATOM 1145 N N . ARG A 1 143 ? 8.514 -15.318 10.729 1.00 90.50 143 ARG A N 1
ATOM 1146 C CA . ARG A 1 143 ? 8.829 -16.344 9.711 1.00 90.50 143 ARG A CA 1
ATOM 1147 C C . ARG A 1 143 ? 7.642 -17.254 9.388 1.00 90.50 143 ARG A C 1
ATOM 1149 O O . ARG A 1 143 ? 7.698 -17.990 8.414 1.00 90.50 143 ARG A O 1
ATOM 1156 N N . ASP A 1 144 ? 6.578 -17.181 10.184 1.00 92.94 144 ASP A N 1
ATOM 1157 C CA . ASP A 1 144 ? 5.412 -18.060 10.109 1.00 92.94 144 ASP A CA 1
ATOM 1158 C C . ASP A 1 144 ? 4.121 -17.220 10.007 1.00 92.94 144 ASP A C 1
ATOM 1160 O O . ASP A 1 144 ? 3.937 -16.296 10.817 1.00 92.94 144 ASP A O 1
ATOM 1164 N N . PRO A 1 145 ? 3.213 -17.516 9.054 1.00 95.56 145 PRO A N 1
ATOM 1165 C CA . PRO A 1 145 ? 1.877 -16.919 8.987 1.00 95.56 145 PRO A CA 1
ATOM 1166 C C . PRO A 1 145 ? 1.097 -16.949 10.311 1.00 95.56 145 PRO A C 1
ATOM 1168 O O . PRO A 1 145 ? 0.320 -16.031 10.589 1.00 95.56 145 PRO A O 1
ATOM 1171 N N . ALA A 1 146 ? 1.335 -17.949 11.167 1.00 95.94 146 ALA A N 1
ATOM 1172 C CA . ALA A 1 146 ? 0.711 -18.075 12.483 1.00 95.94 146 ALA A CA 1
ATOM 1173 C C . ALA A 1 146 ? 0.931 -16.837 13.367 1.00 95.94 146 ALA A C 1
ATOM 1175 O O . ALA A 1 146 ? 0.032 -16.425 14.103 1.00 95.94 146 ALA A O 1
ATOM 1176 N N . THR A 1 147 ? 2.102 -16.197 13.276 1.00 95.50 147 THR A N 1
ATOM 1177 C CA . THR A 1 147 ? 2.395 -14.971 14.027 1.00 95.50 147 THR A CA 1
ATOM 1178 C C . THR A 1 147 ? 1.467 -13.829 13.612 1.00 95.50 147 THR A C 1
ATOM 1180 O O . THR A 1 147 ? 1.000 -13.082 14.472 1.00 95.50 147 THR A O 1
ATOM 1183 N N . VAL A 1 148 ? 1.162 -13.696 12.316 1.00 97.25 148 VAL A N 1
ATOM 1184 C CA . VAL A 1 148 ? 0.246 -12.654 11.830 1.00 97.25 148 VAL A CA 1
ATOM 1185 C C . VAL A 1 148 ? -1.204 -12.988 12.181 1.00 97.25 148 VAL A C 1
ATOM 1187 O O . VAL A 1 148 ? -1.944 -12.099 12.604 1.00 97.25 148 VAL A O 1
ATOM 1190 N N . ALA A 1 149 ? -1.589 -14.268 12.138 1.00 97.88 149 ALA A N 1
ATOM 1191 C CA . ALA A 1 149 ? -2.899 -14.710 12.620 1.00 97.88 149 ALA A CA 1
ATOM 1192 C C . ALA A 1 149 ? -3.130 -14.322 14.092 1.00 97.88 149 ALA A C 1
ATOM 1194 O O . ALA A 1 149 ? -4.212 -13.861 14.446 1.00 97.88 149 ALA A O 1
ATOM 1195 N N . LEU A 1 150 ? -2.108 -14.421 14.953 1.00 96.75 150 LEU A N 1
ATOM 1196 C CA . LEU A 1 150 ? -2.205 -13.976 16.350 1.00 96.75 150 LEU A CA 1
ATOM 1197 C C . LEU A 1 150 ? -2.460 -12.462 16.483 1.00 96.75 150 LEU A C 1
ATOM 1199 O O . LEU A 1 150 ? -3.159 -12.055 17.412 1.00 96.75 150 LEU A O 1
ATOM 1203 N N . LEU A 1 151 ? -1.934 -11.633 15.573 1.00 97.38 151 LEU A N 1
ATOM 1204 C CA . LEU A 1 151 ? -2.205 -10.188 15.551 1.00 97.38 151 LEU A CA 1
ATOM 1205 C C . LEU A 1 151 ? -3.654 -9.888 15.145 1.00 97.38 151 LEU A C 1
ATOM 1207 O O . LEU A 1 151 ? -4.300 -9.056 15.782 1.00 97.38 151 LEU A O 1
ATOM 1211 N N . LEU A 1 152 ? -4.174 -10.590 14.136 1.00 98.00 152 LEU A N 1
ATOM 1212 C CA . LEU A 1 152 ? -5.571 -10.476 13.695 1.00 98.00 152 LEU A CA 1
ATOM 1213 C C . LEU A 1 152 ? -6.550 -10.994 14.764 1.00 98.00 152 LEU A C 1
ATOM 1215 O O . LEU A 1 152 ? -7.547 -10.344 15.071 1.00 98.00 152 LEU A O 1
ATOM 1219 N N . ASN A 1 153 ? -6.225 -12.110 15.422 1.00 96.62 153 ASN A N 1
ATOM 1220 C CA . ASN A 1 153 ? -6.991 -12.608 16.568 1.00 96.62 153 ASN A CA 1
ATOM 1221 C C . ASN A 1 153 ? -7.017 -11.573 17.701 1.00 96.62 153 ASN A C 1
ATOM 1223 O O . ASN A 1 153 ? -8.056 -11.338 18.318 1.00 96.62 153 ASN A O 1
ATOM 1227 N N . PHE A 1 154 ? -5.889 -10.906 17.963 1.00 96.00 154 PHE A N 1
ATOM 1228 C CA . PHE A 1 154 ? -5.852 -9.838 18.955 1.00 96.00 154 PHE A CA 1
ATOM 1229 C C . PHE A 1 154 ? -6.727 -8.643 18.558 1.00 96.00 154 PHE A C 1
ATOM 1231 O O . PHE A 1 154 ? -7.465 -8.140 19.404 1.00 96.00 154 PHE A O 1
ATOM 1238 N N . SER A 1 155 ? -6.702 -8.195 17.298 1.00 97.12 155 SER A N 1
ATOM 1239 C CA . SER A 1 155 ? -7.545 -7.073 16.865 1.00 97.12 155 SER A CA 1
ATOM 1240 C C . SER A 1 155 ? -9.042 -7.397 16.993 1.00 97.12 155 SER A C 1
ATOM 1242 O O . SER A 1 155 ? -9.814 -6.556 17.462 1.00 97.12 155 SER A O 1
ATOM 1244 N N . LYS A 1 156 ? -9.447 -8.647 16.717 1.00 95.62 156 LYS A N 1
ATOM 1245 C CA . LYS A 1 156 ? -10.799 -9.156 17.009 1.00 95.62 156 LYS A CA 1
ATOM 1246 C C . LYS A 1 156 ? -11.159 -9.057 18.488 1.00 95.62 156 LYS A C 1
ATOM 1248 O O . LYS A 1 156 ? -12.204 -8.499 18.818 1.00 95.62 156 LYS A O 1
ATOM 1253 N N . GLU A 1 157 ? -10.289 -9.522 19.381 1.00 93.81 157 GLU A N 1
ATOM 1254 C CA . GLU A 1 157 ? -10.506 -9.430 20.832 1.00 93.81 157 GLU A CA 1
ATOM 1255 C C . GLU A 1 157 ? -10.666 -7.974 21.301 1.00 93.81 157 GLU A C 1
ATOM 1257 O O . GLU A 1 157 ? -11.531 -7.681 22.132 1.00 93.81 157 GLU A O 1
ATOM 1262 N N . VAL A 1 158 ? -9.895 -7.034 20.736 1.00 95.12 158 VAL A N 1
ATOM 1263 C CA . VAL A 1 158 ? -10.068 -5.598 21.014 1.00 95.12 158 VAL A CA 1
ATOM 1264 C C . VAL A 1 158 ? -11.455 -5.119 20.582 1.00 95.12 158 VAL A C 1
ATOM 1266 O O . VAL A 1 158 ? -12.140 -4.466 21.373 1.00 95.12 158 VAL A O 1
ATOM 1269 N N . ARG A 1 159 ? -11.905 -5.442 19.362 1.00 94.12 159 ARG A N 1
ATOM 1270 C CA . ARG A 1 159 ? -13.233 -5.030 18.867 1.00 94.12 159 ARG A CA 1
ATOM 1271 C C . ARG A 1 159 ? -14.365 -5.614 19.710 1.00 94.12 159 ARG A C 1
ATOM 1273 O O . ARG A 1 159 ? -15.290 -4.880 20.072 1.00 94.12 159 ARG A O 1
ATOM 1280 N N . THR A 1 160 ? -14.272 -6.888 20.085 1.00 92.50 160 THR A N 1
ATOM 1281 C CA . THR A 1 160 ? -15.237 -7.545 20.979 1.00 92.50 160 THR A CA 1
ATOM 1282 C C . THR A 1 160 ? -15.285 -6.844 22.338 1.00 92.50 160 THR A C 1
ATOM 1284 O O . THR A 1 160 ? -16.363 -6.489 22.817 1.00 92.50 160 THR A O 1
ATOM 1287 N N . TYR A 1 161 ? -14.125 -6.546 22.932 1.00 92.06 161 TYR A N 1
ATOM 1288 C CA . TYR A 1 161 ? -14.043 -5.827 24.204 1.00 92.06 161 TYR A CA 1
ATOM 1289 C C . TYR A 1 161 ? -14.639 -4.412 24.133 1.00 92.06 161 TYR A C 1
ATOM 1291 O O . TYR A 1 161 ? -15.384 -4.004 25.028 1.00 92.06 161 TYR A O 1
ATOM 1299 N N . LEU A 1 162 ? -14.355 -3.654 23.071 1.00 91.75 162 LEU A N 1
ATOM 1300 C CA . LEU A 1 162 ? -14.904 -2.306 22.888 1.00 91.75 162 LEU A CA 1
ATOM 1301 C C . LEU A 1 162 ? -16.419 -2.318 22.675 1.00 91.75 162 LEU A C 1
ATOM 1303 O O . LEU A 1 162 ? -17.115 -1.458 23.218 1.00 91.75 162 LEU A O 1
ATOM 1307 N N . THR A 1 163 ? -16.927 -3.303 21.932 1.00 91.38 163 THR A N 1
ATOM 1308 C CA . THR A 1 163 ? -18.368 -3.506 21.731 1.00 91.38 163 THR A CA 1
ATOM 1309 C C . THR A 1 163 ? -19.051 -3.792 23.062 1.00 91.38 163 THR A C 1
ATOM 1311 O O . THR A 1 163 ? -19.962 -3.061 23.448 1.00 91.38 163 THR A O 1
ATOM 1314 N N . PHE A 1 164 ? -18.517 -4.742 23.835 1.00 89.12 164 PHE A N 1
ATOM 1315 C CA . PHE A 1 164 ? -19.004 -5.037 25.180 1.00 89.12 164 PHE A CA 1
ATOM 1316 C C . PHE A 1 164 ? -18.982 -3.799 26.089 1.00 89.12 164 PHE A C 1
ATOM 1318 O O . PHE A 1 164 ? -19.953 -3.510 26.785 1.00 89.12 164 PHE A O 1
ATOM 1325 N N . LYS A 1 165 ? -17.895 -3.015 26.074 1.00 88.00 165 LYS A N 1
ATOM 1326 C CA . LYS A 1 165 ? -17.786 -1.797 26.891 1.00 88.00 165 LYS A CA 1
ATOM 1327 C C . LYS A 1 165 ? -18.841 -0.755 26.512 1.00 88.00 165 LYS A C 1
ATOM 1329 O O . LYS A 1 165 ? -19.384 -0.077 27.390 1.00 88.00 165 LYS A O 1
ATOM 1334 N N . LYS A 1 166 ? -19.139 -0.617 25.218 1.00 89.06 166 LYS A N 1
ATOM 1335 C CA . LYS A 1 166 ? -20.189 0.276 24.716 1.00 89.06 166 LYS A CA 1
ATOM 1336 C C . LYS A 1 166 ? -21.570 -0.188 25.178 1.00 89.06 166 LYS A C 1
ATOM 1338 O O . LYS A 1 166 ? -22.326 0.631 25.696 1.00 89.06 166 LYS A O 1
ATOM 1343 N N . GLU A 1 167 ? -21.877 -1.474 25.039 1.00 88.12 167 GLU A N 1
ATOM 1344 C CA . GLU A 1 167 ? -23.136 -2.071 25.503 1.00 88.12 167 GLU A CA 1
ATOM 1345 C C . GLU A 1 167 ? -23.312 -1.909 27.015 1.00 88.12 167 GLU A C 1
ATOM 1347 O O . GLU A 1 167 ? -24.357 -1.447 27.471 1.00 88.12 167 GLU A O 1
ATOM 1352 N N . LEU A 1 168 ? -22.260 -2.174 27.794 1.00 84.38 168 LEU A N 1
ATOM 1353 C CA . LEU A 1 168 ? -22.270 -1.974 29.240 1.00 84.38 168 LEU A CA 1
ATOM 1354 C C . LEU A 1 168 ? -22.505 -0.504 29.605 1.00 84.38 168 LEU A C 1
ATOM 1356 O O . LEU A 1 168 ? -23.296 -0.209 30.496 1.00 84.38 168 LEU A O 1
ATOM 1360 N N . SER A 1 169 ? -21.878 0.434 28.891 1.00 84.50 169 SER A N 1
ATOM 1361 C CA . SER A 1 169 ? -22.096 1.872 29.103 1.00 84.50 169 SER A CA 1
ATOM 1362 C C . SER A 1 169 ? -23.545 2.281 28.812 1.00 84.50 169 SER A C 1
ATOM 1364 O O . SER A 1 169 ? -24.126 3.075 29.552 1.00 84.50 169 SER A O 1
ATOM 1366 N N . GLN A 1 170 ? -24.158 1.717 27.767 1.00 88.00 170 GLN A N 1
ATOM 1367 C CA . GLN A 1 170 ? -25.572 1.939 27.451 1.00 88.00 170 GLN A CA 1
ATOM 1368 C C . GLN A 1 170 ? -26.493 1.349 28.523 1.00 88.00 170 GLN A C 1
ATOM 1370 O O . GLN A 1 170 ? -27.471 1.991 28.910 1.00 88.00 170 GLN A O 1
ATOM 1375 N N . GLU A 1 171 ? -26.167 0.166 29.041 1.00 83.38 171 GLU A N 1
ATOM 1376 C CA . GLU A 1 171 ? -26.920 -0.464 30.123 1.00 83.38 171 GLU A CA 1
ATOM 1377 C C . GLU A 1 171 ? -26.810 0.339 31.426 1.00 83.38 171 GLU A C 1
ATOM 1379 O O . GLU A 1 171 ? -27.815 0.592 32.085 1.00 83.38 171 GLU A O 1
ATOM 1384 N N . ILE A 1 172 ? -25.629 0.878 31.741 1.00 81.25 172 ILE A N 1
ATOM 1385 C CA . ILE A 1 172 ? -25.436 1.822 32.851 1.00 81.25 172 ILE A CA 1
ATOM 1386 C C . ILE A 1 172 ? -26.345 3.042 32.700 1.00 81.25 172 ILE A C 1
ATOM 1388 O O . ILE A 1 172 ? -26.978 3.473 33.669 1.00 81.25 172 ILE A O 1
ATOM 1392 N N . SER A 1 173 ? -26.425 3.623 31.503 1.00 83.88 173 SER A N 1
ATOM 1393 C CA . SER A 1 173 ? -27.325 4.747 31.234 1.00 83.88 173 SER A CA 1
ATOM 1394 C C . SER A 1 173 ? -28.794 4.360 31.429 1.00 83.88 173 SER A C 1
ATOM 1396 O O . SER A 1 173 ? -29.530 5.113 32.070 1.00 83.88 173 SER A O 1
ATOM 1398 N N . ARG A 1 174 ? -29.214 3.176 30.962 1.00 84.69 174 ARG A N 1
ATOM 1399 C CA . ARG A 1 174 ? -30.581 2.657 31.154 1.00 84.69 174 ARG A CA 1
ATOM 1400 C C . ARG A 1 174 ? -30.916 2.436 32.624 1.00 84.69 174 ARG A C 1
ATOM 1402 O O . ARG A 1 174 ? -31.934 2.946 33.084 1.00 84.69 174 ARG A O 1
ATOM 1409 N N . VAL A 1 175 ? -30.047 1.761 33.374 1.00 81.44 175 VAL A N 1
ATOM 1410 C CA . VAL A 1 175 ? -30.222 1.521 34.815 1.00 81.44 175 VAL A CA 1
ATOM 1411 C C . VAL A 1 175 ? -30.258 2.841 35.584 1.00 81.44 175 VAL A C 1
ATOM 1413 O O . VAL A 1 175 ? -31.055 3.007 36.506 1.00 81.44 175 VAL A O 1
ATOM 1416 N N . ASN A 1 176 ? -29.446 3.830 35.199 1.00 80.31 176 ASN A N 1
ATOM 1417 C CA . ASN A 1 176 ? -29.511 5.162 35.801 1.00 80.31 176 ASN A CA 1
ATOM 1418 C C . ASN A 1 176 ? -30.852 5.863 35.534 1.00 80.31 176 ASN A C 1
ATOM 1420 O O . ASN A 1 176 ? -31.383 6.480 36.455 1.00 80.31 176 ASN A O 1
ATOM 1424 N N . MET A 1 177 ? -31.404 5.750 34.322 1.00 84.50 177 MET A N 1
ATOM 1425 C CA . MET A 1 177 ? -32.726 6.291 33.989 1.00 84.50 177 MET A CA 1
ATOM 1426 C C . MET A 1 177 ? -33.856 5.558 34.724 1.00 84.50 177 MET A C 1
ATOM 1428 O O . MET A 1 177 ? -34.743 6.207 35.271 1.00 84.50 177 MET A O 1
ATOM 1432 N N . GLN A 1 178 ? -33.814 4.224 34.793 1.00 83.56 178 GLN A N 1
ATOM 1433 C CA . GLN A 1 178 ? -34.798 3.413 35.525 1.00 83.56 178 GLN A CA 1
ATOM 1434 C C . GLN A 1 178 ? -34.779 3.688 37.030 1.00 83.56 178 GLN A C 1
ATOM 1436 O O . GLN A 1 178 ? -35.822 3.651 37.674 1.00 83.56 178 GLN A O 1
ATOM 1441 N N . ASN A 1 179 ? -33.611 4.019 37.584 1.00 83.62 179 ASN A N 1
ATOM 1442 C CA . ASN A 1 179 ? -33.461 4.403 38.984 1.00 83.62 179 ASN A CA 1
ATOM 1443 C C . ASN A 1 179 ? -33.817 5.866 39.275 1.00 83.62 179 ASN A C 1
ATOM 1445 O O . ASN A 1 179 ? -33.780 6.269 40.439 1.00 83.62 179 ASN A O 1
ATOM 1449 N N . GLN A 1 180 ? -34.144 6.680 38.267 1.00 86.75 180 GLN A N 1
ATOM 1450 C CA . GLN A 1 180 ? -34.488 8.084 38.488 1.00 86.75 180 GLN A CA 1
ATOM 1451 C C . GLN A 1 180 ? -35.708 8.257 39.416 1.00 86.75 180 GLN A C 1
ATOM 1453 O O . GLN A 1 180 ? -35.576 8.992 40.392 1.00 86.75 180 GLN A O 1
ATOM 1458 N N . PRO A 1 181 ? -36.827 7.520 39.247 1.00 87.88 181 PRO A N 1
ATOM 1459 C CA . PRO A 1 181 ? -37.965 7.603 40.165 1.00 87.88 181 PRO A CA 1
ATOM 1460 C C . PRO A 1 181 ? -37.607 7.221 41.606 1.00 87.88 181 PRO A C 1
ATOM 1462 O O . PRO A 1 181 ? -38.056 7.870 42.543 1.00 87.88 181 PRO A O 1
ATOM 1465 N N . LEU A 1 182 ? -36.749 6.210 41.795 1.00 84.50 182 LEU A N 1
ATOM 1466 C CA . LEU A 1 182 ? -36.270 5.789 43.119 1.00 84.50 182 LEU A CA 1
ATOM 1467 C C . LEU A 1 182 ? -35.381 6.863 43.769 1.00 84.50 182 LEU A C 1
ATOM 1469 O O . LEU A 1 182 ? -35.414 7.045 44.985 1.00 84.50 182 LEU A O 1
ATOM 1473 N N . ARG A 1 183 ? -34.589 7.597 42.974 1.00 84.31 183 ARG A N 1
ATOM 1474 C CA . ARG A 1 183 ? -33.798 8.746 43.452 1.00 84.31 183 ARG A CA 1
ATOM 1475 C C . ARG A 1 183 ? -34.686 9.928 43.825 1.00 84.31 183 ARG A C 1
ATOM 1477 O O . ARG A 1 183 ? -34.430 10.561 44.848 1.00 84.31 183 ARG A O 1
ATOM 1484 N N . ASP A 1 184 ? -35.721 10.190 43.037 1.00 88.56 184 ASP A N 1
ATOM 1485 C CA . ASP A 1 184 ? -36.699 11.239 43.320 1.00 88.56 184 ASP A CA 1
ATOM 1486 C C . ASP A 1 184 ? -37.484 10.902 44.602 1.00 88.56 184 ASP A C 1
ATOM 1488 O O . ASP A 1 184 ? -37.611 11.742 45.495 1.00 88.56 184 ASP A O 1
ATOM 1492 N N . GLU A 1 185 ? -37.910 9.644 44.765 1.00 88.56 185 GLU A N 1
ATOM 1493 C CA . GLU A 1 185 ? -38.542 9.137 45.989 1.00 88.56 185 GLU A CA 1
ATOM 1494 C C . GLU A 1 185 ? -37.606 9.246 47.202 1.00 88.56 185 GLU A C 1
ATOM 1496 O O . GLU A 1 185 ? -38.015 9.715 48.267 1.00 88.56 185 GLU A O 1
ATOM 1501 N N . LEU A 1 186 ? -36.326 8.891 47.044 1.00 87.50 186 LEU A N 1
ATOM 1502 C CA . LEU A 1 186 ? -35.320 9.054 48.092 1.00 87.50 186 LEU A CA 1
ATOM 1503 C C . LEU A 1 186 ? -35.167 10.528 48.503 1.00 87.50 186 LEU A C 1
ATOM 1505 O O . LEU A 1 186 ? -35.073 10.819 49.697 1.00 87.50 186 LEU A O 1
ATOM 1509 N N . SER A 1 187 ? -35.168 11.453 47.538 1.00 89.88 187 SER A N 1
ATOM 1510 C CA . SER A 1 187 ? -35.109 12.897 47.793 1.00 89.88 187 SER A CA 1
ATOM 1511 C C . SER A 1 187 ? -36.332 13.372 48.581 1.00 89.88 187 SER A C 1
ATOM 1513 O O . SER A 1 187 ? -36.192 14.016 49.624 1.00 89.88 187 SER A O 1
ATOM 1515 N N . LEU A 1 188 ? -37.535 12.973 48.158 1.00 88.88 188 LEU A N 1
ATOM 1516 C CA . LEU A 1 188 ? -38.783 13.286 48.860 1.00 88.88 188 LEU A CA 1
ATOM 1517 C C . LEU A 1 188 ? -38.798 12.717 50.287 1.00 88.88 188 LEU A C 1
ATOM 1519 O O . LEU A 1 188 ? -39.211 13.400 51.228 1.00 88.88 188 LEU A O 1
ATOM 1523 N N . MET A 1 189 ? -38.297 11.493 50.488 1.00 86.62 189 MET A N 1
ATOM 1524 C CA . MET A 1 189 ? -38.161 10.904 51.824 1.00 86.62 189 MET A CA 1
ATOM 1525 C C . MET A 1 189 ? -37.167 11.673 52.696 1.00 86.62 189 MET A C 1
ATOM 1527 O O . MET A 1 189 ? -37.417 11.859 53.888 1.00 86.62 189 MET A O 1
ATOM 1531 N N . GLN A 1 190 ? -36.046 12.133 52.138 1.00 89.75 190 GLN A N 1
ATOM 1532 C CA . GLN A 1 190 ? -35.075 12.944 52.874 1.00 89.75 190 GLN A CA 1
ATOM 1533 C C . GLN A 1 190 ? -35.684 14.277 53.327 1.00 89.75 190 GLN A C 1
ATOM 1535 O O . GLN A 1 190 ? -35.510 14.662 54.488 1.00 89.75 190 GLN A O 1
ATOM 1540 N N . GLU A 1 191 ? -36.465 14.934 52.468 1.00 91.00 191 GLU A N 1
ATOM 1541 C CA . GLU A 1 191 ? -37.223 16.134 52.834 1.00 91.00 191 GLU A CA 1
ATOM 1542 C C . GLU A 1 191 ? -38.271 15.855 53.919 1.00 91.00 191 GLU A C 1
ATOM 1544 O O . GLU A 1 191 ? -38.395 16.623 54.878 1.00 91.00 191 GLU A O 1
ATOM 1549 N N . ALA A 1 192 ? -39.013 14.748 53.808 1.00 88.62 192 ALA A N 1
ATOM 1550 C CA . ALA A 1 192 ? -40.004 14.347 54.803 1.00 88.62 192 ALA A CA 1
ATOM 1551 C C . ALA A 1 192 ? -39.356 14.083 56.173 1.00 88.62 192 ALA A C 1
ATOM 1553 O O . ALA A 1 192 ? -39.835 14.577 57.196 1.00 88.62 192 ALA A O 1
ATOM 1554 N N . ILE A 1 193 ? -38.223 13.374 56.197 1.00 89.31 193 ILE A N 1
ATOM 1555 C CA . ILE A 1 193 ? -37.420 13.135 57.404 1.00 89.31 193 ILE A CA 1
ATOM 1556 C C . ILE A 1 193 ? -36.968 14.461 58.025 1.00 89.31 193 ILE A C 1
ATOM 1558 O O . ILE A 1 193 ? -37.085 14.633 59.242 1.00 89.31 193 ILE A O 1
ATOM 1562 N N . ALA A 1 194 ? -36.477 15.404 57.215 1.00 91.12 194 ALA A N 1
ATOM 1563 C CA . ALA A 1 194 ? -36.051 16.718 57.691 1.00 91.12 194 ALA A CA 1
ATOM 1564 C C . ALA A 1 194 ? -37.220 17.496 58.319 1.00 91.12 194 ALA A C 1
ATOM 1566 O O . ALA A 1 194 ? -37.104 17.950 59.457 1.00 91.12 194 ALA A O 1
ATOM 1567 N N . LYS A 1 195 ? -38.377 17.555 57.643 1.00 92.06 195 LYS A N 1
ATOM 1568 C CA . LYS A 1 195 ? -39.595 18.209 58.158 1.00 92.06 195 LYS A CA 1
ATOM 1569 C C . LYS A 1 195 ? -40.072 17.593 59.475 1.00 92.06 195 LYS A C 1
ATOM 1571 O O . LYS A 1 195 ? -40.405 18.328 60.409 1.00 92.06 195 LYS A O 1
ATOM 1576 N N . ILE A 1 196 ? -40.075 16.261 59.585 1.00 89.25 196 ILE A N 1
ATOM 1577 C CA . ILE A 1 196 ? -40.473 15.561 60.817 1.00 89.25 196 ILE A CA 1
ATOM 1578 C C . ILE A 1 196 ? -39.519 15.907 61.965 1.00 89.25 196 ILE A C 1
ATOM 1580 O O . ILE A 1 196 ? -39.989 16.209 63.061 1.00 89.25 196 ILE A O 1
ATOM 1584 N N . ARG A 1 197 ? -38.199 15.930 61.723 1.00 90.94 197 ARG A N 1
ATOM 1585 C CA . ARG A 1 197 ? -37.205 16.331 62.737 1.00 90.94 197 ARG A CA 1
ATOM 1586 C C . ARG A 1 197 ? -37.446 17.755 63.231 1.00 90.94 197 ARG A C 1
ATOM 1588 O O . ARG A 1 197 ? -37.616 17.946 64.430 1.00 90.94 197 ARG A O 1
ATOM 1595 N N . THR A 1 198 ? -37.592 18.720 62.323 1.00 92.25 198 THR A N 1
ATOM 1596 C CA . THR A 1 198 ? -37.900 20.114 62.686 1.00 92.25 198 THR A CA 1
ATOM 1597 C C . THR A 1 198 ? -39.207 20.230 63.478 1.00 92.25 198 THR A C 1
ATOM 1599 O O . THR A 1 198 ? -39.290 20.991 64.442 1.00 92.25 198 THR A O 1
ATOM 1602 N N . THR A 1 199 ? -40.228 19.443 63.123 1.00 90.31 199 THR A N 1
ATOM 1603 C CA . THR A 1 199 ? -41.513 19.423 63.845 1.00 90.31 199 THR A CA 1
ATOM 1604 C C . THR A 1 199 ? -41.372 18.845 65.254 1.00 90.31 199 THR A C 1
ATOM 1606 O O . THR A 1 199 ? -41.966 19.372 66.197 1.00 90.31 199 THR A O 1
ATOM 1609 N N . ILE A 1 200 ? -40.575 17.786 65.427 1.00 89.88 200 ILE A N 1
ATOM 1610 C CA . ILE A 1 200 ? -40.251 17.222 66.745 1.00 89.88 200 ILE A CA 1
ATOM 1611 C C . ILE A 1 200 ? -39.515 18.262 67.598 1.00 89.88 200 ILE A C 1
ATOM 1613 O O . ILE A 1 200 ? -39.902 18.485 68.745 1.00 89.88 200 ILE A O 1
ATOM 1617 N N . ASP A 1 201 ? -38.508 18.933 67.039 1.00 90.56 201 ASP A N 1
ATOM 1618 C CA . ASP A 1 201 ? -37.715 19.944 67.747 1.00 90.56 201 ASP A CA 1
ATOM 1619 C C . ASP A 1 201 ? -38.576 21.134 68.190 1.00 90.56 201 ASP A C 1
ATOM 1621 O O . ASP A 1 201 ? -38.505 21.558 69.345 1.00 90.56 201 ASP A O 1
ATOM 1625 N N . SER A 1 202 ? -39.470 21.611 67.317 1.00 90.00 202 SER A N 1
ATOM 1626 C CA . SER A 1 202 ? -40.452 22.650 67.650 1.00 90.00 202 SER A CA 1
ATOM 1627 C C . SER A 1 202 ? -41.386 22.219 68.788 1.00 90.00 202 SER A C 1
ATOM 1629 O O . SER A 1 202 ? -41.609 22.978 69.733 1.00 90.00 202 SER A O 1
ATOM 1631 N N . ASN A 1 203 ? -41.887 20.979 68.755 1.00 89.56 203 ASN A N 1
ATOM 1632 C CA . ASN A 1 203 ? -42.738 20.448 69.820 1.00 89.56 203 ASN A CA 1
ATOM 1633 C C . ASN A 1 203 ? -41.998 20.293 71.153 1.00 89.56 203 ASN A C 1
ATOM 1635 O O . ASN A 1 203 ? -42.583 20.575 72.197 1.00 89.56 203 ASN A O 1
ATOM 1639 N N . ASN A 1 204 ? -40.723 19.902 71.131 1.00 87.44 204 ASN A N 1
ATOM 1640 C CA . ASN A 1 204 ? -39.883 19.849 72.327 1.00 87.44 204 ASN A CA 1
ATOM 1641 C C . ASN A 1 204 ? -39.630 21.250 72.907 1.00 87.44 204 ASN A C 1
ATOM 1643 O O . ASN A 1 204 ? -39.777 21.447 74.111 1.00 87.44 204 ASN A O 1
ATOM 1647 N N . ALA A 1 205 ? -39.299 22.235 72.068 1.00 88.12 205 ALA A N 1
ATOM 1648 C CA . ALA A 1 205 ? -39.085 23.615 72.507 1.00 88.12 205 ALA A CA 1
ATOM 1649 C C . ALA A 1 205 ? -40.349 24.219 73.143 1.00 88.12 205 ALA A C 1
ATOM 1651 O O . ALA A 1 205 ? -40.285 24.890 74.173 1.00 88.12 205 ALA A O 1
ATOM 1652 N N . GLU A 1 206 ? -41.512 23.938 72.561 1.00 86.69 206 GLU A N 1
ATOM 1653 C CA . GLU A 1 206 ? -42.797 24.404 73.073 1.00 86.69 206 GLU A CA 1
ATOM 1654 C C . GLU A 1 206 ? -43.220 23.659 74.348 1.00 86.69 206 GLU A C 1
ATOM 1656 O O . GLU A 1 206 ? -43.758 24.268 75.271 1.00 86.69 206 GLU A O 1
ATOM 1661 N N . LYS A 1 207 ? -42.883 22.367 74.473 1.00 86.94 207 LYS A N 1
ATOM 1662 C CA . LYS A 1 207 ? -43.001 21.614 75.731 1.00 86.94 207 LYS A CA 1
ATOM 1663 C C . LYS A 1 207 ? -42.194 22.278 76.854 1.00 86.94 207 LYS A C 1
ATOM 1665 O O . LYS A 1 207 ? -42.696 22.413 77.968 1.00 86.94 207 LYS A O 1
ATOM 1670 N N . GLU A 1 208 ? -40.971 22.726 76.572 1.00 86.50 208 GLU A N 1
ATOM 1671 C CA . GLU A 1 208 ? -40.136 23.457 77.537 1.00 86.50 208 GLU A CA 1
ATOM 1672 C C . GLU A 1 208 ? -40.675 24.856 77.867 1.00 86.50 208 GLU A C 1
ATOM 1674 O O . GLU A 1 208 ? -40.538 25.313 79.001 1.00 86.50 208 GLU A O 1
ATOM 1679 N N . ARG A 1 209 ? -41.329 25.535 76.916 1.00 86.50 209 ARG A N 1
ATOM 1680 C CA . ARG A 1 209 ? -42.035 26.802 77.179 1.00 86.50 209 ARG A CA 1
ATOM 1681 C C . ARG A 1 209 ? -43.250 26.609 78.080 1.00 86.50 209 ARG A C 1
ATOM 1683 O O . ARG A 1 209 ? -43.399 27.355 79.043 1.00 86.50 209 ARG A O 1
ATOM 1690 N N . LEU A 1 210 ? -44.064 25.586 77.823 1.00 83.94 210 LEU A N 1
ATOM 1691 C CA . LEU A 1 210 ? -45.239 25.253 78.637 1.00 83.94 210 LEU A CA 1
ATOM 1692 C C . LEU A 1 210 ? -44.867 24.925 80.089 1.00 83.94 210 LEU A C 1
ATOM 1694 O O . LEU A 1 210 ? -45.597 25.296 81.000 1.00 83.94 210 LEU A O 1
ATOM 1698 N N . LYS A 1 211 ? -43.703 24.301 80.326 1.00 81.81 211 LYS A N 1
ATOM 1699 C CA . LYS A 1 211 ? -43.167 24.066 81.683 1.00 81.81 211 LYS A CA 1
ATOM 1700 C C . LYS A 1 211 ? -42.793 25.349 82.437 1.00 81.81 211 LYS A C 1
ATOM 1702 O O . LYS A 1 211 ? -42.656 25.305 83.655 1.00 81.81 211 LYS A O 1
ATOM 1707 N N . LYS A 1 212 ? -42.578 26.461 81.727 1.00 82.62 212 LYS A N 1
ATOM 1708 C CA . LYS A 1 212 ? -42.180 27.765 82.285 1.00 82.62 212 LYS A CA 1
ATOM 1709 C C . LYS A 1 212 ? -43.354 28.743 82.432 1.00 82.62 212 LYS A C 1
ATOM 1711 O O . LYS A 1 212 ? -43.153 29.826 82.969 1.00 82.62 212 LYS A O 1
ATOM 1716 N N . GLN A 1 213 ? -44.550 28.394 81.950 1.00 76.81 213 GLN A N 1
ATOM 1717 C CA . GLN A 1 213 ? -45.761 29.211 82.081 1.00 76.81 213 GLN A CA 1
ATOM 1718 C C . GLN A 1 213 ? -46.540 28.868 83.359 1.00 76.81 213 GLN A C 1
ATOM 1720 O O . GLN A 1 213 ? -46.691 27.700 83.712 1.00 76.81 213 GLN A O 1
ATOM 1725 N N . GLU A 1 214 ? -47.099 29.884 84.022 1.00 70.50 214 GLU A N 1
ATOM 1726 C CA . GLU A 1 214 ? -47.997 29.728 85.175 1.00 70.50 214 GLU A CA 1
ATOM 1727 C C . GLU A 1 214 ? -49.409 29.309 84.723 1.00 70.50 214 GLU A C 1
ATOM 1729 O O . GLU A 1 214 ? -50.344 30.105 84.678 1.00 70.50 214 GLU A O 1
ATOM 1734 N N . LEU A 1 215 ? -49.562 28.039 84.341 1.00 71.50 215 LEU A N 1
ATOM 1735 C CA . LEU A 1 215 ? -50.852 27.423 84.013 1.00 71.50 215 LEU A CA 1
ATOM 1736 C C . LEU A 1 215 ? -51.407 26.617 85.204 1.00 71.50 215 LEU A C 1
ATOM 1738 O O . LEU A 1 215 ? -50.633 26.032 85.971 1.00 71.50 215 LEU A O 1
ATOM 1742 N N . PRO A 1 216 ? -52.743 26.485 85.342 1.00 77.94 216 PRO A N 1
ATOM 1743 C CA . PRO A 1 216 ? -53.349 25.544 86.282 1.00 77.94 216 PRO A CA 1
ATOM 1744 C C . PRO A 1 216 ? -52.791 24.126 86.071 1.00 77.94 216 PRO A C 1
ATOM 1746 O O . PRO A 1 216 ? -52.772 23.625 84.944 1.00 77.94 216 PRO A O 1
ATOM 1749 N N . LYS A 1 217 ? -52.348 23.460 87.151 1.00 75.81 217 LYS A N 1
ATOM 1750 C CA . LYS A 1 217 ? -51.632 22.161 87.103 1.00 75.81 217 LYS A CA 1
ATOM 1751 C C . LYS A 1 217 ? -52.310 21.102 86.220 1.00 75.81 217 LYS A C 1
ATOM 1753 O O . LYS A 1 217 ? -51.622 20.372 85.512 1.00 75.81 217 LYS A O 1
ATOM 1758 N N . GLU A 1 218 ? -53.638 21.034 86.253 1.00 76.44 218 GLU A N 1
ATOM 1759 C CA . GLU A 1 218 ? -54.472 20.132 85.440 1.00 76.44 218 GLU A CA 1
ATOM 1760 C C . GLU A 1 218 ? -54.349 20.407 83.928 1.00 76.44 218 GLU A C 1
ATOM 1762 O O . GLU A 1 218 ? -54.087 19.492 83.147 1.00 76.44 218 GLU A O 1
ATOM 1767 N N . GLN A 1 219 ? -54.447 21.674 83.510 1.00 75.94 219 GLN A N 1
ATOM 1768 C CA . GLN A 1 219 ? -54.321 22.073 82.102 1.00 75.94 219 GLN A CA 1
ATOM 1769 C C . GLN A 1 219 ? -52.900 21.865 81.574 1.00 75.94 219 GLN A C 1
ATOM 1771 O O . GLN A 1 219 ? -52.722 21.368 80.464 1.00 75.94 219 GLN A O 1
ATOM 1776 N N . MET A 1 220 ? -51.884 22.178 82.383 1.00 79.44 220 MET A N 1
ATOM 1777 C CA . MET A 1 220 ? -50.487 21.941 82.015 1.00 79.44 220 MET A CA 1
ATOM 1778 C C . MET A 1 220 ? -50.211 20.445 81.808 1.00 79.44 220 MET A C 1
ATOM 1780 O O . MET A 1 220 ? -49.577 20.059 80.827 1.00 79.44 220 MET A O 1
ATOM 1784 N N . LYS A 1 221 ? -50.728 19.585 82.696 1.00 82.44 221 LYS A N 1
ATOM 1785 C CA . LYS A 1 221 ? -50.552 18.128 82.608 1.00 82.44 221 LYS A CA 1
ATOM 1786 C C . LYS A 1 221 ? -51.192 17.547 81.343 1.00 82.44 221 LYS A C 1
ATOM 1788 O O . LYS A 1 221 ? -50.570 16.708 80.695 1.00 82.44 221 LYS A O 1
ATOM 1793 N N . LYS A 1 222 ? -52.383 18.024 80.965 1.00 84.31 222 LYS A N 1
ATOM 1794 C CA . LYS A 1 222 ? -53.071 17.617 79.730 1.00 84.31 222 LYS A CA 1
ATOM 1795 C C . LYS A 1 222 ? -52.307 18.051 78.474 1.00 84.31 222 LYS A C 1
ATOM 1797 O O . LYS A 1 222 ? -51.986 17.208 77.645 1.00 84.31 222 LYS A O 1
ATOM 1802 N N . SER A 1 223 ? -51.911 19.323 78.381 1.00 81.19 223 SER A N 1
ATOM 1803 C CA . SER A 1 223 ? -51.156 19.843 77.229 1.00 81.19 223 SER A CA 1
ATOM 1804 C C . SER A 1 223 ? -49.790 19.170 77.051 1.00 81.19 223 SER A C 1
ATOM 1806 O O . SER A 1 223 ? -49.348 18.948 75.924 1.00 81.19 223 SER A O 1
ATOM 1808 N N . LEU A 1 224 ? -49.114 18.816 78.152 1.00 83.38 224 LEU A N 1
ATOM 1809 C CA . LEU A 1 224 ? -47.869 18.044 78.110 1.00 83.38 224 LEU A CA 1
ATOM 1810 C C . LEU A 1 224 ? -48.101 16.609 77.614 1.00 83.38 224 LEU A C 1
ATOM 1812 O O . LEU A 1 224 ? -47.314 16.126 76.802 1.00 83.38 224 LEU A O 1
ATOM 1816 N N . ALA A 1 225 ? -49.177 15.951 78.060 1.00 83.19 225 ALA A N 1
ATOM 1817 C CA . ALA A 1 225 ? -49.534 14.601 77.621 1.00 83.19 225 ALA A CA 1
ATOM 1818 C C . ALA A 1 225 ? -49.912 14.553 76.129 1.00 83.19 225 ALA A C 1
ATOM 1820 O O . ALA A 1 225 ? -49.447 13.666 75.411 1.00 83.19 225 ALA A O 1
ATOM 1821 N N . ASP A 1 226 ? -50.673 15.537 75.642 1.00 83.88 226 ASP A N 1
ATOM 1822 C CA . ASP A 1 226 ? -51.044 15.651 74.226 1.00 83.88 226 ASP A CA 1
ATOM 1823 C C . ASP A 1 226 ? -49.797 15.855 73.343 1.00 83.88 226 ASP A C 1
ATOM 1825 O O . ASP A 1 226 ? -49.626 15.182 72.323 1.00 83.88 226 ASP A O 1
ATOM 1829 N N . ARG A 1 227 ? -48.860 16.717 73.769 1.00 84.50 227 ARG A N 1
ATOM 1830 C CA . ARG A 1 227 ? -47.564 16.917 73.089 1.00 84.50 227 ARG A CA 1
ATOM 1831 C C . ARG A 1 227 ? -46.716 15.648 73.081 1.00 84.50 227 ARG A C 1
ATOM 1833 O O . ARG A 1 227 ? -46.112 15.338 72.058 1.00 84.50 227 ARG A O 1
ATOM 1840 N N . ASP A 1 228 ? -46.678 14.910 74.189 1.00 86.38 228 ASP A N 1
ATOM 1841 C CA . ASP A 1 228 ? -45.945 13.643 74.274 1.00 86.38 228 ASP A CA 1
ATOM 1842 C C . ASP A 1 228 ? -46.526 12.576 73.343 1.00 86.38 228 ASP A C 1
ATOM 1844 O O . ASP A 1 228 ? -45.767 11.852 72.695 1.00 86.38 228 ASP A O 1
ATOM 1848 N N . SER A 1 229 ? -47.853 12.535 73.197 1.00 89.69 229 SER A N 1
ATOM 1849 C CA . SER A 1 229 ? -48.521 11.682 72.213 1.00 89.69 229 SER A CA 1
ATOM 1850 C C . SER A 1 229 ? -48.134 12.056 70.776 1.00 89.69 229 SER A C 1
ATOM 1852 O O . SER A 1 229 ? -47.776 11.179 69.989 1.00 89.69 229 SER A O 1
ATOM 1854 N N . VAL A 1 230 ? -48.133 13.351 70.435 1.00 87.12 230 VAL A N 1
ATOM 1855 C CA . VAL A 1 230 ? -47.734 13.842 69.100 1.00 87.12 230 VAL A CA 1
ATOM 1856 C C . VAL A 1 230 ? -46.259 13.551 68.807 1.00 87.12 230 VAL A C 1
ATOM 1858 O O . VAL A 1 230 ? -45.923 13.071 67.726 1.00 87.12 230 VAL A O 1
ATOM 1861 N N . ILE A 1 231 ? -45.362 13.793 69.769 1.00 87.44 231 ILE A N 1
ATOM 1862 C CA . ILE A 1 231 ? -43.929 13.495 69.625 1.00 87.44 231 ILE A CA 1
ATOM 1863 C C . ILE A 1 231 ? -43.709 11.993 69.417 1.00 87.44 231 ILE A C 1
ATOM 1865 O O . ILE A 1 231 ? -42.852 11.611 68.619 1.00 87.44 231 ILE A O 1
ATOM 1869 N N . LYS A 1 232 ? -44.464 11.137 70.116 1.00 91.69 232 LYS A N 1
ATOM 1870 C CA . LYS A 1 232 ? -44.384 9.682 69.955 1.00 91.69 232 LYS A CA 1
ATOM 1871 C C . LYS A 1 232 ? -44.775 9.249 68.537 1.00 91.69 232 LYS A C 1
ATOM 1873 O O . LYS A 1 232 ? -43.976 8.578 67.892 1.00 91.69 232 LYS A O 1
ATOM 1878 N N . ASP A 1 233 ? -45.921 9.705 68.028 1.00 89.56 233 ASP A N 1
ATOM 1879 C CA . ASP A 1 233 ? -46.376 9.395 66.660 1.00 89.56 233 ASP A CA 1
ATOM 1880 C C . ASP A 1 233 ? -45.375 9.875 65.590 1.00 89.56 233 ASP A C 1
ATOM 1882 O O . ASP A 1 233 ? -45.029 9.146 64.658 1.00 89.56 233 ASP A O 1
ATOM 1886 N N . LEU A 1 234 ? -44.821 11.083 65.757 1.00 87.81 234 LEU A N 1
ATOM 1887 C CA . LEU A 1 234 ? -43.795 11.615 64.854 1.00 87.81 234 LEU A CA 1
ATOM 1888 C C . LEU A 1 234 ? -42.491 10.809 64.901 1.00 87.81 234 LEU A C 1
ATOM 1890 O O . LEU A 1 234 ? -41.857 10.623 63.862 1.00 87.81 234 LEU A O 1
ATOM 1894 N N . LYS A 1 235 ? -42.083 10.310 66.074 1.00 89.44 235 LYS A N 1
ATOM 1895 C CA . LYS A 1 235 ? -40.911 9.429 66.207 1.00 89.44 235 LYS A CA 1
ATOM 1896 C C . LYS A 1 235 ? -41.131 8.082 65.519 1.00 89.44 235 LYS A C 1
ATOM 1898 O O . LYS A 1 235 ? -40.210 7.593 64.865 1.00 89.44 235 LYS A O 1
ATOM 1903 N N . ASP A 1 236 ? -42.332 7.518 65.614 1.00 89.25 236 ASP A N 1
ATOM 1904 C CA . ASP A 1 236 ? -42.681 6.266 64.938 1.00 89.25 236 ASP A CA 1
ATOM 1905 C C . ASP A 1 236 ? -42.688 6.447 63.408 1.00 89.25 236 ASP A C 1
ATOM 1907 O O . ASP A 1 236 ? -42.069 5.659 62.686 1.00 89.25 236 ASP A O 1
ATOM 1911 N N . LYS A 1 237 ? -43.255 7.555 62.905 1.00 88.44 237 LYS A N 1
ATOM 1912 C CA . LYS A 1 237 ? -43.172 7.939 61.481 1.00 88.44 237 LYS A CA 1
ATOM 1913 C C . LYS A 1 237 ? -41.733 8.161 61.014 1.00 88.44 237 LYS A C 1
ATOM 1915 O O . LYS A 1 237 ? -41.346 7.655 59.963 1.00 88.44 237 LYS A O 1
ATOM 1920 N N . LEU A 1 238 ? -40.920 8.875 61.798 1.00 89.44 238 LEU A N 1
ATOM 1921 C CA . LEU A 1 238 ? -39.502 9.103 61.503 1.00 89.44 238 LEU A CA 1
ATOM 1922 C C . LEU A 1 238 ? -38.744 7.778 61.362 1.00 89.44 238 LEU A C 1
ATOM 1924 O O . LEU A 1 238 ? -37.924 7.629 60.454 1.00 89.44 238 LEU A O 1
ATOM 1928 N N . LYS A 1 239 ? -39.027 6.811 62.241 1.00 91.19 239 LYS A N 1
ATOM 1929 C CA . LYS A 1 239 ? -38.433 5.472 62.193 1.00 91.19 239 LYS A CA 1
ATOM 1930 C C . LYS A 1 239 ? -38.815 4.737 60.906 1.00 91.19 239 LYS A C 1
ATOM 1932 O O . LYS A 1 239 ? -37.921 4.204 60.250 1.00 91.19 239 LYS A O 1
ATOM 1937 N N . GLY A 1 240 ? -40.094 4.763 60.522 1.00 88.38 240 GLY A N 1
ATOM 1938 C CA . GLY A 1 240 ? -40.584 4.158 59.277 1.00 88.38 240 GLY A CA 1
ATOM 1939 C C . GLY A 1 240 ? -39.920 4.745 58.028 1.00 88.38 240 GLY A C 1
ATOM 1940 O O . GLY A 1 240 ? -39.321 4.006 57.246 1.00 88.38 240 GLY A O 1
ATOM 1941 N N . TYR A 1 241 ? -39.914 6.076 57.893 1.00 85.31 241 TYR A N 1
ATOM 1942 C CA . TYR A 1 241 ? -39.251 6.749 56.767 1.00 85.31 241 TYR A CA 1
ATOM 1943 C C . TYR A 1 241 ? -37.742 6.493 56.732 1.00 85.31 241 TYR A C 1
ATOM 1945 O O . TYR A 1 241 ? -37.170 6.292 55.665 1.00 85.31 241 TYR A O 1
ATOM 1953 N N . THR A 1 242 ? -37.080 6.446 57.892 1.00 86.75 242 THR A N 1
ATOM 1954 C CA . THR A 1 242 ? -35.644 6.132 57.954 1.00 86.75 242 THR A CA 1
ATOM 1955 C C . THR A 1 242 ? -35.361 4.701 57.478 1.00 86.75 242 THR A C 1
ATOM 1957 O O . THR A 1 242 ? -34.374 4.473 56.783 1.00 86.75 242 THR A O 1
ATOM 1960 N N . GLN A 1 243 ? -36.220 3.730 57.807 1.00 89.75 243 GLN A N 1
ATOM 1961 C CA . GLN A 1 243 ? -36.081 2.348 57.330 1.00 89.75 243 GLN A CA 1
ATOM 1962 C C . GLN A 1 243 ? -36.295 2.224 55.816 1.00 89.75 243 GLN A C 1
ATOM 1964 O O . GLN A 1 243 ? -35.506 1.551 55.149 1.00 89.75 243 GLN A O 1
ATOM 1969 N N . GLN A 1 244 ? -37.316 2.889 55.268 1.00 86.00 244 GLN A N 1
ATOM 1970 C CA . GLN A 1 244 ? -37.567 2.908 53.823 1.00 86.00 244 GLN A CA 1
ATOM 1971 C C . GLN A 1 244 ? -36.421 3.579 53.061 1.00 86.00 244 GLN A C 1
ATOM 1973 O O . GLN A 1 244 ? -35.878 2.977 52.136 1.00 86.00 244 GLN A O 1
ATOM 1978 N N . LYS A 1 245 ? -35.955 4.746 53.528 1.00 90.88 245 LYS A N 1
ATOM 1979 C CA . LYS A 1 245 ? -34.775 5.433 52.984 1.00 90.88 245 LYS A CA 1
ATOM 1980 C C . LYS A 1 245 ? -33.560 4.500 52.920 1.00 90.88 245 LYS A C 1
ATOM 1982 O O . LYS A 1 245 ? -32.944 4.356 51.870 1.00 90.88 245 LYS A O 1
ATOM 1987 N N . ASN A 1 246 ? -33.238 3.827 54.026 1.00 88.69 246 ASN A N 1
ATOM 1988 C CA . ASN A 1 246 ? -32.102 2.902 54.080 1.00 88.69 246 ASN A CA 1
ATOM 1989 C C . ASN A 1 246 ? -32.268 1.710 53.119 1.00 88.69 246 ASN A C 1
ATOM 1991 O O . ASN A 1 246 ? -31.275 1.155 52.653 1.00 88.69 246 ASN A O 1
ATOM 1995 N N . THR A 1 247 ? -33.505 1.289 52.844 1.00 89.19 247 THR A N 1
ATOM 1996 C CA . THR A 1 247 ? -33.800 0.201 51.900 1.00 89.19 247 THR A CA 1
ATOM 1997 C C . THR A 1 247 ? -33.552 0.652 50.462 1.00 89.19 247 THR A C 1
ATOM 1999 O O . THR A 1 247 ? -32.818 -0.023 49.743 1.00 89.19 247 THR A O 1
ATOM 2002 N N . LEU A 1 248 ? -34.062 1.828 50.085 1.00 85.19 248 LEU A N 1
ATOM 2003 C CA . LEU A 1 248 ? -33.828 2.445 48.774 1.00 85.19 248 LEU A CA 1
ATOM 2004 C C . LEU A 1 248 ? -32.334 2.705 48.523 1.00 85.19 248 LEU A C 1
ATOM 2006 O O . LEU A 1 248 ? -31.806 2.359 47.467 1.00 85.19 248 LEU A O 1
ATOM 2010 N N . GLU A 1 249 ? -31.611 3.234 49.517 1.00 86.94 249 GLU A N 1
ATOM 2011 C CA . GLU A 1 249 ? -30.158 3.439 49.416 1.00 86.94 249 GLU A CA 1
ATOM 2012 C C . GLU A 1 249 ? -29.403 2.125 49.189 1.00 86.94 249 GLU A C 1
ATOM 2014 O O . GLU A 1 249 ? -28.445 2.088 48.413 1.00 86.94 249 GLU A O 1
ATOM 2019 N N . ARG A 1 250 ? -29.829 1.031 49.835 1.00 89.31 250 ARG A N 1
ATOM 2020 C CA . ARG A 1 250 ? -29.231 -0.295 49.629 1.00 89.31 250 ARG A CA 1
ATOM 2021 C C . ARG A 1 250 ? -29.506 -0.839 48.232 1.00 89.31 250 ARG A C 1
ATOM 2023 O O . ARG A 1 250 ? -28.580 -1.386 47.645 1.00 89.31 250 ARG A O 1
ATOM 2030 N N . GLN A 1 251 ? -30.721 -0.678 47.707 1.00 86.19 251 GLN A N 1
ATOM 2031 C CA . GLN A 1 251 ? -31.083 -1.128 46.357 1.00 86.19 251 GLN A CA 1
ATOM 2032 C C . GLN A 1 251 ? -30.241 -0.416 45.292 1.00 86.19 251 GLN A C 1
ATOM 2034 O O . GLN A 1 251 ? -29.517 -1.072 44.546 1.00 86.19 251 GLN A O 1
ATOM 2039 N N . ILE A 1 252 ? -30.213 0.922 45.320 1.00 84.00 252 ILE A N 1
ATOM 2040 C CA . ILE A 1 252 ? -29.416 1.728 44.379 1.00 84.00 252 ILE A CA 1
ATOM 2041 C C . ILE A 1 252 ? -27.920 1.389 44.491 1.00 84.00 252 ILE A C 1
ATOM 2043 O O . ILE A 1 252 ? -27.202 1.356 43.490 1.00 84.00 252 ILE A O 1
ATOM 2047 N N . LYS A 1 253 ? -27.419 1.145 45.710 1.00 87.75 253 LYS A N 1
ATOM 2048 C CA . LYS A 1 253 ? -26.016 0.769 45.929 1.00 87.75 253 LYS A CA 1
ATOM 2049 C C . LYS A 1 253 ? -25.696 -0.632 45.397 1.00 87.75 253 LYS A C 1
ATOM 2051 O O . LYS A 1 253 ? -24.613 -0.813 44.846 1.00 87.75 253 LYS A O 1
ATOM 2056 N N . ALA A 1 254 ? -26.595 -1.600 45.571 1.00 87.38 254 ALA A N 1
ATOM 2057 C CA . ALA A 1 254 ? -26.395 -2.980 45.131 1.00 87.38 254 ALA A CA 1
ATOM 2058 C C . ALA A 1 254 ? -26.333 -3.090 43.601 1.00 87.38 254 ALA A C 1
ATOM 2060 O O . ALA A 1 254 ? -25.424 -3.728 43.079 1.00 87.38 254 ALA A O 1
ATOM 2061 N N . GLU A 1 255 ? -27.227 -2.409 42.883 1.00 83.19 255 GLU A N 1
ATOM 2062 C CA . GLU A 1 255 ? -27.223 -2.413 41.413 1.00 83.19 255 GLU A CA 1
ATOM 2063 C C . GLU A 1 255 ? -25.964 -1.762 40.834 1.00 83.19 255 GLU A C 1
ATOM 2065 O O . GLU A 1 255 ? -25.326 -2.320 39.942 1.00 83.19 255 GLU A O 1
ATOM 2070 N N . LYS A 1 256 ? -25.536 -0.621 41.394 1.00 81.81 256 LYS A N 1
ATOM 2071 C CA . LYS A 1 256 ? -24.261 0.003 41.008 1.00 81.81 256 LYS A CA 1
ATOM 2072 C C . LYS A 1 256 ? -23.073 -0.930 41.246 1.00 81.81 256 LYS A C 1
ATOM 2074 O O . LYS A 1 256 ? -22.180 -0.989 40.408 1.00 81.81 256 LYS A O 1
ATOM 2079 N N . ALA A 1 257 ? -23.062 -1.655 42.366 1.00 86.81 257 ALA A N 1
ATOM 2080 C CA . ALA A 1 257 ? -21.989 -2.591 42.683 1.00 86.81 257 ALA A CA 1
ATOM 2081 C C . ALA A 1 257 ? -21.924 -3.762 41.689 1.00 86.81 257 ALA A C 1
ATOM 2083 O O . ALA A 1 257 ? -20.828 -4.115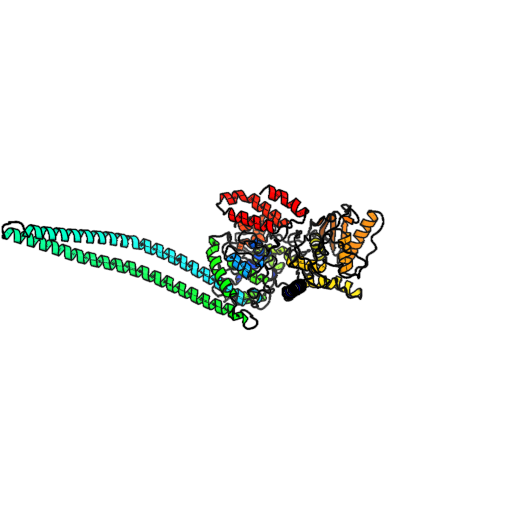 41.266 1.00 86.81 257 ALA A O 1
ATOM 2084 N N . LEU A 1 258 ? -23.073 -4.311 41.276 1.00 86.44 258 LEU A N 1
ATOM 2085 C CA . LEU A 1 258 ? -23.146 -5.406 40.301 1.00 86.44 258 LEU A CA 1
ATOM 2086 C C . LEU A 1 258 ? -22.552 -5.001 38.943 1.00 86.44 258 LEU A C 1
ATOM 2088 O O . LEU A 1 258 ? -21.760 -5.735 38.356 1.00 86.44 258 LEU A O 1
ATOM 2092 N N . ILE A 1 259 ? -22.892 -3.800 38.475 1.00 81.75 259 ILE A N 1
ATOM 2093 C CA . ILE A 1 259 ? -22.365 -3.229 37.232 1.00 81.75 259 ILE A CA 1
ATOM 2094 C C . ILE A 1 259 ? -20.845 -3.044 37.319 1.00 81.75 259 ILE A C 1
ATOM 2096 O O . ILE A 1 259 ? -20.119 -3.467 36.421 1.00 81.75 259 ILE A O 1
ATOM 2100 N N . THR A 1 260 ? -20.349 -2.427 38.399 1.00 84.31 260 THR A N 1
ATO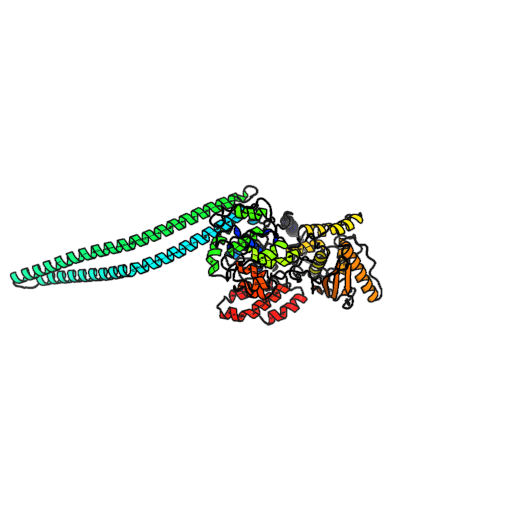M 2101 C CA . THR A 1 260 ? -18.904 -2.225 38.595 1.00 84.31 260 THR A CA 1
ATOM 2102 C C . THR A 1 260 ? -18.157 -3.557 38.685 1.00 84.31 260 THR A C 1
ATOM 2104 O O . THR A 1 260 ? -17.047 -3.683 38.165 1.00 84.31 260 THR A O 1
ATOM 2107 N N . GLU A 1 261 ? -18.758 -4.574 39.308 1.00 88.50 261 GLU A N 1
ATOM 2108 C CA . GLU A 1 261 ? -18.199 -5.925 39.358 1.00 88.50 261 GLU A CA 1
ATOM 2109 C C . GLU A 1 261 ? -18.099 -6.544 37.956 1.00 88.50 261 GLU A C 1
ATOM 2111 O O . GLU A 1 261 ? -17.064 -7.119 37.615 1.00 88.50 261 GLU A O 1
ATOM 2116 N N . GLN A 1 262 ? -19.135 -6.395 37.127 1.00 84.62 262 GLN A N 1
ATOM 2117 C CA . GLN A 1 262 ? -19.136 -6.888 35.751 1.00 84.62 262 GLN A CA 1
ATOM 2118 C C . GLN A 1 262 ? -18.085 -6.178 34.885 1.00 84.62 262 GLN A C 1
ATOM 2120 O O . GLN A 1 262 ? -17.336 -6.850 34.176 1.00 84.62 262 GLN A O 1
ATOM 2125 N N . GLU A 1 263 ? -17.962 -4.850 34.990 1.00 83.94 263 GLU A N 1
ATOM 2126 C CA . GLU A 1 263 ? -16.922 -4.076 34.295 1.00 83.94 263 GLU A CA 1
ATOM 2127 C C . GLU A 1 263 ? -15.516 -4.561 34.679 1.00 83.94 263 GLU A C 1
ATOM 2129 O O . GLU A 1 263 ? -14.689 -4.857 33.814 1.00 83.94 263 GLU A O 1
ATOM 2134 N N . THR A 1 264 ? -15.274 -4.724 35.984 1.00 88.19 264 THR A N 1
ATOM 2135 C CA . THR A 1 264 ? -13.979 -5.164 36.522 1.00 88.19 264 THR A CA 1
ATOM 2136 C C . THR A 1 264 ? -13.622 -6.572 36.043 1.00 88.19 264 THR A C 1
ATOM 2138 O O . THR A 1 264 ? -12.484 -6.814 35.637 1.00 88.19 264 THR A O 1
ATOM 2141 N N . LYS A 1 265 ? -14.583 -7.509 36.055 1.00 88.56 265 LYS A N 1
ATOM 2142 C CA . LYS A 1 265 ? -14.370 -8.887 35.583 1.00 88.56 265 LYS A CA 1
ATOM 2143 C C . LYS A 1 265 ? -14.033 -8.931 34.096 1.00 88.56 265 LYS A C 1
ATOM 2145 O O . LYS A 1 265 ? -13.093 -9.628 33.717 1.00 88.56 265 LYS A O 1
ATOM 2150 N N . THR A 1 266 ? -14.752 -8.181 33.264 1.00 83.81 266 THR A N 1
ATOM 2151 C CA . THR A 1 266 ? -14.488 -8.177 31.821 1.00 83.81 266 THR A CA 1
ATOM 2152 C C . THR A 1 266 ? -13.157 -7.515 31.485 1.00 83.81 266 THR A C 1
ATOM 2154 O O . THR A 1 266 ? -12.408 -8.046 30.667 1.00 83.81 266 THR A O 1
ATOM 2157 N N . GLN A 1 267 ? -12.810 -6.407 32.146 1.00 87.44 267 GLN A N 1
ATOM 2158 C CA . GLN A 1 267 ? -11.500 -5.781 31.964 1.00 87.44 267 GLN A CA 1
ATOM 2159 C C . GLN A 1 267 ? -10.361 -6.726 32.378 1.00 87.44 267 GLN A C 1
ATOM 2161 O O . GLN A 1 267 ? -9.376 -6.850 31.654 1.00 87.44 267 GLN A O 1
ATOM 2166 N N . ALA A 1 268 ? -10.506 -7.436 33.502 1.00 89.56 268 ALA A N 1
ATOM 2167 C CA . ALA A 1 268 ? -9.519 -8.419 33.943 1.00 89.56 268 ALA A CA 1
ATOM 2168 C C . ALA A 1 268 ? -9.358 -9.574 32.938 1.00 89.56 268 ALA A C 1
ATOM 2170 O O . ALA A 1 268 ? -8.231 -9.972 32.641 1.00 89.56 268 ALA A O 1
ATOM 2171 N N . LEU A 1 269 ? -10.464 -10.079 32.378 1.00 87.56 269 LEU A N 1
ATOM 2172 C CA . LEU A 1 269 ? -10.436 -11.126 31.354 1.00 87.56 269 LEU A CA 1
ATOM 2173 C C . LEU A 1 269 ? -9.745 -10.650 30.066 1.00 87.56 269 LEU A C 1
ATOM 2175 O O . LEU A 1 269 ? -8.933 -11.382 29.502 1.00 87.56 269 LEU A O 1
ATOM 2179 N N . PHE A 1 270 ? -10.028 -9.423 29.621 1.00 88.31 270 PHE A N 1
ATOM 2180 C CA . PHE A 1 270 ? -9.377 -8.831 28.451 1.00 88.31 270 PHE A CA 1
ATOM 2181 C C . PHE A 1 270 ? -7.859 -8.702 28.648 1.00 88.31 270 PHE A C 1
ATOM 2183 O O . PHE A 1 270 ? -7.088 -9.160 27.805 1.00 88.31 270 PHE A O 1
ATOM 2190 N N . GLU A 1 271 ? -7.410 -8.168 29.788 1.00 89.56 271 GLU A N 1
ATOM 2191 C CA . GLU A 1 271 ? -5.976 -8.062 30.096 1.00 89.56 271 GLU A CA 1
ATOM 2192 C C . GLU A 1 271 ? -5.303 -9.441 30.216 1.00 89.56 271 GLU A C 1
ATOM 2194 O O . GLU A 1 271 ? -4.171 -9.628 29.767 1.00 89.56 271 GLU A O 1
ATOM 2199 N N . GLN A 1 272 ? -6.001 -10.448 30.753 1.00 89.31 272 GLN A N 1
ATOM 2200 C CA . GLN A 1 272 ? -5.502 -11.826 30.784 1.00 89.31 272 GLN A CA 1
ATOM 2201 C C . GLN A 1 272 ? -5.295 -12.390 29.369 1.00 89.31 272 GLN A C 1
ATOM 2203 O O . GLN A 1 272 ? -4.233 -12.955 29.078 1.00 89.31 272 GLN A O 1
ATOM 2208 N N . LYS A 1 273 ? -6.282 -12.233 28.477 1.00 85.94 273 LYS A N 1
ATOM 2209 C CA . LYS A 1 273 ? -6.174 -12.669 27.076 1.00 85.94 273 LYS A CA 1
ATOM 2210 C C . LYS A 1 273 ? -5.047 -11.934 26.348 1.00 85.94 273 LYS A C 1
ATOM 2212 O O . LYS A 1 273 ? -4.234 -12.576 25.684 1.00 85.94 273 LYS A O 1
ATOM 2217 N N . LYS A 1 274 ? -4.934 -10.617 26.540 1.00 87.44 274 LYS A N 1
ATOM 2218 C CA . LYS A 1 274 ? -3.858 -9.782 25.986 1.00 87.44 274 LYS A CA 1
ATOM 2219 C C . LYS A 1 274 ? -2.472 -10.258 26.418 1.00 87.44 274 LYS A C 1
ATOM 2221 O O . LYS A 1 274 ? -1.600 -10.428 25.572 1.00 87.44 274 LYS A O 1
ATOM 2226 N N . ASN A 1 275 ? -2.274 -10.536 27.707 1.00 87.56 275 ASN A N 1
ATOM 2227 C CA . ASN A 1 275 ? -1.004 -11.064 28.217 1.00 87.56 275 ASN A CA 1
ATOM 2228 C C . ASN A 1 275 ? -0.682 -12.452 27.643 1.00 87.56 275 ASN A C 1
ATOM 2230 O O . ASN A 1 275 ? 0.467 -12.732 27.305 1.00 87.56 275 ASN A O 1
ATOM 2234 N N . THR A 1 276 ? -1.701 -13.298 27.474 1.00 88.69 276 THR A N 1
ATOM 2235 C CA . THR A 1 276 ? -1.551 -14.621 26.849 1.00 88.69 276 THR A CA 1
ATOM 2236 C C . THR A 1 276 ? -1.130 -14.500 25.382 1.00 88.69 276 THR A C 1
ATOM 2238 O O . THR A 1 276 ? -0.219 -15.196 24.939 1.00 88.69 276 THR A O 1
ATOM 2241 N N . LEU A 1 277 ? -1.754 -13.595 24.621 1.00 85.62 277 LEU A N 1
ATOM 2242 C CA . LEU A 1 277 ? -1.402 -13.335 23.222 1.00 85.62 277 LEU A CA 1
ATOM 2243 C C . LEU A 1 277 ? -0.005 -12.727 23.086 1.00 85.62 277 LEU A C 1
ATOM 2245 O O . LEU A 1 277 ? 0.759 -13.161 22.229 1.00 85.62 277 LEU A O 1
ATOM 2249 N N . HIS A 1 278 ? 0.364 -11.798 23.971 1.00 87.19 278 HIS A N 1
ATOM 2250 C CA . HIS A 1 278 ? 1.719 -11.251 24.038 1.00 87.19 278 HIS A CA 1
ATOM 2251 C C . HIS A 1 278 ? 2.771 -12.359 24.173 1.00 87.19 278 HIS A C 1
ATOM 2253 O O . HIS A 1 278 ? 3.741 -12.377 23.416 1.00 87.19 278 HIS A O 1
ATOM 2259 N N . GLN A 1 279 ? 2.547 -13.314 25.081 1.00 87.56 279 GLN A N 1
ATOM 2260 C CA . GLN A 1 279 ? 3.439 -14.457 25.256 1.00 87.56 279 GLN A CA 1
ATOM 2261 C C . GLN A 1 279 ? 3.494 -15.342 24.001 1.00 87.56 279 GLN A C 1
ATOM 2263 O O . GLN A 1 279 ? 4.587 -15.617 23.512 1.00 87.56 279 GLN A O 1
ATOM 2268 N N . LYS A 1 280 ? 2.340 -15.729 23.437 1.00 90.00 280 LYS A N 1
ATOM 2269 C CA . LYS A 1 280 ? 2.281 -16.572 22.228 1.00 90.00 280 LYS A CA 1
ATOM 2270 C C . LYS A 1 280 ? 3.006 -15.941 21.037 1.00 90.00 280 LYS A C 1
ATOM 2272 O O . LYS A 1 280 ? 3.756 -16.621 20.343 1.00 90.00 280 LYS A O 1
ATOM 2277 N N . ILE A 1 281 ? 2.821 -14.637 20.815 1.00 86.75 281 ILE A N 1
ATOM 2278 C CA . ILE A 1 281 ? 3.501 -13.924 19.728 1.00 86.75 281 ILE A CA 1
ATOM 2279 C C . ILE A 1 281 ? 5.007 -13.906 19.985 1.00 86.75 281 ILE A C 1
ATOM 2281 O O . ILE A 1 281 ? 5.771 -14.291 19.105 1.00 86.75 281 ILE A O 1
ATOM 2285 N N . ALA A 1 282 ? 5.444 -13.534 21.192 1.00 86.06 282 ALA A N 1
ATOM 2286 C CA . ALA A 1 282 ? 6.863 -13.511 21.543 1.00 86.06 282 ALA A CA 1
ATOM 2287 C C . ALA A 1 282 ? 7.541 -14.888 21.401 1.00 86.06 282 ALA A C 1
ATOM 2289 O O . ALA A 1 282 ? 8.715 -14.961 21.034 1.00 86.06 282 ALA A O 1
ATOM 2290 N N . GLU A 1 283 ? 6.809 -15.971 21.672 1.00 87.56 283 GLU A N 1
ATOM 2291 C CA . GLU A 1 283 ? 7.267 -17.348 21.481 1.00 87.56 283 GLU A CA 1
ATOM 2292 C C . GLU A 1 283 ? 7.374 -17.738 20.002 1.00 87.56 283 GLU A C 1
ATOM 2294 O O . GLU A 1 283 ? 8.326 -18.438 19.654 1.00 87.56 283 GLU A O 1
ATOM 2299 N N . SER A 1 284 ? 6.463 -17.246 19.152 1.00 87.44 284 SER A N 1
ATOM 2300 C CA . SER A 1 284 ? 6.451 -17.499 17.700 1.00 87.44 284 SER A CA 1
ATOM 2301 C C . SER A 1 284 ? 7.532 -16.746 16.915 1.00 87.44 284 SER A C 1
ATOM 2303 O O . SER A 1 284 ? 7.853 -17.130 15.796 1.00 87.44 284 SER A O 1
ATOM 2305 N N . LEU A 1 285 ? 8.096 -15.674 17.483 1.00 86.75 285 LEU A N 1
ATOM 2306 C CA . LEU A 1 285 ? 9.151 -14.894 16.836 1.00 86.75 285 LEU A CA 1
ATOM 2307 C C . LEU A 1 285 ? 10.509 -15.610 16.890 1.00 86.75 285 LEU A C 1
ATOM 2309 O O . LEU A 1 285 ? 10.955 -16.067 17.955 1.00 86.75 285 LEU A O 1
ATOM 2313 N N . ASP A 1 286 ? 11.188 -15.619 15.744 1.00 84.19 286 ASP A N 1
ATOM 2314 C CA . ASP A 1 286 ? 12.482 -16.265 15.528 1.00 84.19 286 ASP A CA 1
ATOM 2315 C C . ASP A 1 286 ? 13.648 -15.341 15.921 1.00 84.19 286 ASP A C 1
ATOM 2317 O O . ASP A 1 286 ? 14.203 -14.604 15.104 1.00 84.19 286 ASP A O 1
ATOM 2321 N N . PHE A 1 287 ? 13.996 -15.326 17.213 1.00 80.19 287 PHE A N 1
ATOM 2322 C CA . PHE A 1 287 ? 15.103 -14.516 17.726 1.00 80.19 287 PHE A CA 1
ATOM 2323 C C . PHE A 1 287 ? 16.440 -15.268 17.698 1.00 80.19 287 PHE A C 1
ATOM 2325 O O . PHE A 1 287 ? 16.559 -16.330 18.315 1.00 80.19 287 PHE A O 1
ATOM 2332 N N . PRO A 1 288 ? 17.512 -14.666 17.155 1.00 71.50 288 PRO A N 1
ATOM 2333 C CA . PRO A 1 288 ? 18.858 -15.175 17.365 1.00 71.50 288 PRO A CA 1
ATOM 2334 C C . PRO A 1 288 ? 19.348 -14.855 18.792 1.00 71.50 288 PRO A C 1
ATOM 2336 O O . PRO A 1 288 ? 19.567 -13.693 19.154 1.00 71.50 288 PRO A O 1
ATOM 2339 N N . GLY A 1 289 ? 19.570 -15.891 19.607 1.00 67.56 289 GLY A N 1
ATOM 2340 C CA . GLY A 1 289 ? 20.169 -15.784 20.947 1.00 67.56 289 GLY A CA 1
ATOM 2341 C C . GLY A 1 289 ? 19.270 -15.121 22.006 1.00 67.56 289 GLY A C 1
ATOM 2342 O O . GLY A 1 289 ? 18.059 -15.313 22.029 1.00 67.56 289 GLY A O 1
ATOM 2343 N N . ASP A 1 290 ? 19.859 -14.329 22.913 1.00 64.12 290 ASP A N 1
ATOM 2344 C CA . ASP A 1 290 ? 19.169 -13.715 24.070 1.00 64.12 290 ASP A CA 1
ATOM 2345 C C . ASP A 1 290 ? 18.321 -12.458 23.739 1.00 64.12 290 ASP A C 1
ATOM 2347 O O . ASP A 1 290 ? 17.764 -11.831 24.644 1.00 64.12 290 ASP A O 1
ATOM 2351 N N . GLN A 1 291 ? 18.184 -12.072 22.460 1.00 66.50 291 GLN A N 1
ATOM 2352 C CA . GLN A 1 291 ? 17.499 -10.829 22.044 1.00 66.50 291 GLN A CA 1
ATOM 2353 C C . GLN A 1 291 ? 16.013 -10.774 22.443 1.00 66.50 291 GLN A C 1
ATOM 2355 O O . GLN A 1 291 ? 15.462 -9.687 22.625 1.00 66.50 291 GLN A O 1
ATOM 2360 N N . ARG A 1 292 ? 15.387 -11.936 22.674 1.00 69.81 292 ARG A N 1
ATOM 2361 C CA . ARG A 1 292 ? 13.990 -12.064 23.113 1.00 69.81 292 ARG A CA 1
ATOM 2362 C C . ARG A 1 292 ? 13.697 -11.319 24.425 1.00 69.81 292 ARG A C 1
ATOM 2364 O O . ARG A 1 292 ? 12.605 -10.790 24.585 1.00 69.81 292 ARG A O 1
ATOM 2371 N N . LYS A 1 293 ? 14.654 -11.244 25.362 1.00 62.91 293 LYS A N 1
ATOM 2372 C CA . LYS A 1 293 ? 14.435 -10.654 26.704 1.00 62.91 293 LYS A CA 1
ATOM 2373 C C . LYS A 1 293 ? 14.315 -9.128 26.701 1.00 62.91 293 LYS A C 1
ATOM 2375 O O . LYS A 1 293 ? 13.779 -8.565 27.649 1.00 62.91 293 LYS A O 1
ATOM 2380 N N . THR A 1 294 ? 14.840 -8.464 25.674 1.00 61.81 294 THR A N 1
ATOM 2381 C CA . THR A 1 294 ? 14.868 -6.995 25.566 1.00 61.81 294 THR A CA 1
ATOM 2382 C C . THR A 1 294 ? 13.980 -6.463 24.445 1.00 61.81 294 THR A C 1
ATOM 2384 O O . THR A 1 294 ? 13.892 -5.250 24.269 1.00 61.81 294 THR A O 1
ATOM 2387 N N . PHE A 1 295 ? 13.348 -7.342 23.662 1.00 72.75 295 PHE A N 1
ATOM 2388 C CA . PHE A 1 295 ? 12.549 -6.941 22.513 1.00 72.75 295 PHE A CA 1
ATOM 2389 C C . PHE A 1 295 ? 11.166 -6.443 22.945 1.00 72.75 295 PHE A C 1
ATOM 2391 O O . PHE A 1 295 ? 10.265 -7.217 23.256 1.00 72.75 295 PHE A O 1
ATOM 2398 N N . GLN A 1 296 ? 10.992 -5.124 22.914 1.00 78.38 296 GLN A N 1
ATOM 2399 C CA . GLN A 1 296 ? 9.739 -4.457 23.274 1.00 78.38 296 GLN A CA 1
ATOM 2400 C C . GLN A 1 296 ? 8.717 -4.431 22.117 1.00 78.38 296 GLN A C 1
ATOM 2402 O O . GLN A 1 296 ? 7.571 -4.013 22.300 1.00 78.38 296 GLN A O 1
ATOM 2407 N N . GLY A 1 297 ? 9.114 -4.874 20.916 1.00 81.12 297 GLY A N 1
ATOM 2408 C CA . GLY A 1 297 ? 8.322 -4.722 19.696 1.00 81.12 297 GLY A CA 1
ATOM 2409 C C . GLY A 1 297 ? 6.951 -5.395 19.757 1.00 81.12 297 GLY A C 1
ATOM 2410 O O . GLY A 1 297 ? 5.988 -4.805 19.283 1.00 81.12 297 GLY A O 1
ATOM 2411 N N . VAL A 1 298 ? 6.811 -6.555 20.415 1.00 85.94 298 VAL A N 1
ATOM 2412 C CA . VAL A 1 298 ? 5.499 -7.222 20.549 1.00 85.94 298 VAL A CA 1
ATOM 2413 C C . VAL A 1 298 ? 4.529 -6.369 21.366 1.00 85.94 298 VAL A C 1
ATOM 2415 O O . VAL A 1 298 ? 3.414 -6.099 20.925 1.00 85.94 298 VAL A O 1
ATOM 2418 N N . GLN A 1 299 ? 4.953 -5.895 22.541 1.00 87.62 299 GLN A N 1
ATOM 2419 C CA . GLN A 1 299 ? 4.112 -5.050 23.388 1.00 87.62 299 GLN A CA 1
ATOM 2420 C C . GLN A 1 299 ? 3.750 -3.731 22.691 1.00 87.62 299 GLN A C 1
ATOM 2422 O O . GLN A 1 299 ? 2.626 -3.250 22.843 1.00 87.62 299 GLN A O 1
ATOM 2427 N N . ASN A 1 300 ? 4.674 -3.165 21.909 1.00 90.31 300 ASN A N 1
ATOM 2428 C CA . ASN A 1 300 ? 4.412 -1.973 21.107 1.00 90.31 300 ASN A CA 1
ATOM 2429 C C . ASN A 1 300 ? 3.351 -2.246 20.034 1.00 90.31 300 ASN A C 1
ATOM 2431 O O . ASN A 1 300 ? 2.344 -1.546 20.018 1.00 90.31 300 ASN A O 1
ATOM 2435 N N . VAL A 1 301 ? 3.512 -3.296 19.217 1.00 92.62 301 VAL A N 1
ATOM 2436 C CA . VAL A 1 301 ? 2.536 -3.682 18.180 1.00 92.62 301 VAL A CA 1
ATOM 2437 C C . VAL A 1 301 ? 1.143 -3.875 18.782 1.00 92.62 301 VAL A C 1
ATOM 2439 O O . VAL A 1 301 ? 0.193 -3.255 18.315 1.00 92.62 301 VAL A O 1
ATOM 2442 N N . LEU A 1 302 ? 1.010 -4.646 19.867 1.00 93.31 302 LEU A N 1
ATOM 2443 C CA . LEU A 1 302 ? -0.288 -4.864 20.520 1.00 93.31 302 LEU A CA 1
ATOM 2444 C C . LEU A 1 302 ? -0.890 -3.562 21.072 1.00 93.31 302 LEU A C 1
ATOM 2446 O O . LEU A 1 302 ? -2.081 -3.305 20.923 1.00 93.31 302 LEU A O 1
ATOM 2450 N N . SER A 1 303 ? -0.070 -2.704 21.682 1.00 94.06 303 SER A N 1
ATOM 2451 C CA . SER A 1 303 ? -0.505 -1.384 22.160 1.00 94.06 303 SER A CA 1
ATOM 2452 C C . SER A 1 303 ? -0.998 -0.494 21.014 1.00 94.06 303 SER A C 1
ATOM 2454 O O . SER A 1 303 ? -2.010 0.193 21.160 1.00 94.06 303 SER A O 1
ATOM 2456 N N . TYR A 1 304 ? -0.316 -0.518 19.868 1.00 95.50 304 TYR A N 1
ATOM 2457 C CA . TYR A 1 304 ? -0.698 0.252 18.689 1.00 95.50 304 TYR A CA 1
ATOM 2458 C C . TYR A 1 304 ? -1.965 -0.287 18.027 1.00 95.50 304 TYR A C 1
ATOM 2460 O O . TYR A 1 304 ? -2.832 0.515 17.693 1.00 95.50 304 TYR A O 1
ATOM 2468 N N . ILE A 1 305 ? -2.144 -1.610 17.932 1.00 96.56 305 ILE A N 1
ATOM 2469 C CA . ILE A 1 305 ? -3.401 -2.232 17.475 1.00 96.56 305 ILE A CA 1
ATOM 2470 C C . ILE A 1 305 ? -4.567 -1.796 18.372 1.00 96.56 305 ILE A C 1
ATOM 2472 O O . ILE A 1 305 ? -5.582 -1.303 17.895 1.00 96.56 305 ILE A O 1
ATOM 2476 N N . GLU A 1 306 ? -4.414 -1.898 19.695 1.00 95.12 306 GLU A N 1
ATOM 2477 C CA . GLU A 1 306 ? -5.484 -1.526 20.625 1.00 95.12 306 GLU A CA 1
ATOM 2478 C C . GLU A 1 306 ? -5.864 -0.041 20.516 1.00 95.12 306 GLU A C 1
ATOM 2480 O O . GLU A 1 306 ? -7.043 0.317 20.555 1.00 95.12 306 GLU A O 1
ATOM 2485 N N . LYS A 1 307 ? -4.866 0.843 20.410 1.00 95.00 307 LYS A N 1
ATOM 2486 C CA . LYS A 1 307 ? -5.091 2.289 20.314 1.00 95.00 307 LYS A CA 1
ATOM 2487 C C . LYS A 1 307 ? -5.632 2.707 18.949 1.00 95.00 307 LYS A C 1
ATOM 2489 O O . LYS A 1 307 ? -6.500 3.571 18.923 1.00 95.00 307 LYS A O 1
ATOM 2494 N N . SER A 1 308 ? -5.155 2.114 17.856 1.00 94.94 308 SER A N 1
ATOM 2495 C CA . SER A 1 308 ? -5.608 2.439 16.495 1.00 94.94 308 SER A CA 1
ATOM 2496 C C . SER A 1 308 ? -7.082 2.100 16.313 1.00 94.94 308 SER A C 1
ATOM 2498 O O . SER A 1 308 ? -7.848 2.991 15.967 1.00 94.94 308 SER A O 1
ATOM 2500 N N . ILE A 1 309 ? -7.522 0.901 16.708 1.00 95.19 309 ILE A N 1
ATOM 2501 C CA . ILE A 1 309 ? -8.942 0.501 16.660 1.00 95.19 309 ILE A CA 1
ATOM 2502 C C . ILE A 1 309 ? -9.828 1.459 17.469 1.00 95.19 309 ILE A C 1
ATOM 2504 O O . ILE A 1 309 ? -10.922 1.819 17.038 1.00 95.19 309 ILE A O 1
ATOM 2508 N N . LYS A 1 310 ? -9.364 1.913 18.642 1.00 91.56 310 LYS A N 1
ATOM 2509 C CA . LYS A 1 310 ? -10.090 2.920 19.439 1.00 91.56 310 LYS A CA 1
ATOM 2510 C C . LYS A 1 310 ? -10.181 4.276 18.737 1.00 91.56 310 LYS A C 1
ATOM 2512 O O . LYS A 1 310 ? -11.133 5.001 18.994 1.00 91.56 310 LYS A O 1
ATOM 2517 N N . GLN A 1 311 ? -9.193 4.618 17.913 1.00 88.44 311 GLN A N 1
ATOM 2518 C CA . GLN A 1 311 ? -9.066 5.906 17.230 1.00 88.44 311 GLN A CA 1
ATOM 2519 C C . GLN A 1 311 ? -9.738 5.938 15.850 1.00 88.44 311 GLN A C 1
ATOM 2521 O O . GLN A 1 311 ? -10.039 7.032 15.392 1.00 88.44 311 GLN A O 1
ATOM 2526 N N . GLU A 1 312 ? -10.008 4.797 15.199 1.00 84.00 312 GLU A N 1
ATOM 2527 C CA . GLU A 1 312 ? -10.571 4.734 13.832 1.00 84.00 312 GLU A CA 1
ATOM 2528 C C . GLU A 1 312 ? -11.822 5.614 13.650 1.00 84.00 312 GLU A C 1
ATOM 2530 O O . GLU A 1 312 ? -11.934 6.321 12.659 1.00 84.00 312 GLU A O 1
ATOM 2535 N N . LYS A 1 313 ? -12.728 5.657 14.637 1.00 69.44 313 LYS A N 1
ATOM 2536 C CA . LYS A 1 313 ? -13.978 6.446 14.550 1.00 69.44 313 LYS A CA 1
ATOM 2537 C C . LYS A 1 313 ? -13.786 7.951 14.723 1.00 69.44 313 LYS A C 1
ATOM 2539 O O . LYS A 1 313 ? -14.659 8.721 14.334 1.00 69.44 313 LYS A O 1
ATOM 2544 N N . ASP A 1 314 ? -12.661 8.352 15.303 1.00 69.00 314 ASP A N 1
ATOM 2545 C CA . ASP A 1 314 ? -12.335 9.740 15.623 1.00 69.00 314 ASP A CA 1
ATOM 2546 C C . ASP A 1 314 ? -11.295 10.327 14.648 1.00 69.00 314 ASP A C 1
ATOM 2548 O O . ASP A 1 314 ? -10.865 11.472 14.815 1.00 69.00 314 ASP A O 1
ATOM 2552 N N . PHE A 1 315 ? -10.849 9.551 13.651 1.00 67.69 315 PHE A N 1
ATOM 2553 C CA . PHE A 1 315 ? -9.705 9.887 12.805 1.00 67.69 315 PHE A CA 1
ATOM 2554 C C . PHE A 1 315 ? -9.991 9.735 11.303 1.00 67.69 315 PHE A C 1
ATOM 2556 O O . PHE A 1 315 ? -11.104 9.462 10.874 1.00 67.69 315 PHE A O 1
ATOM 2563 N N . LEU A 1 316 ? -8.958 9.970 10.491 1.00 77.75 316 LEU A N 1
ATOM 2564 C CA . LEU A 1 316 ? -8.989 9.979 9.026 1.00 77.75 316 LEU A CA 1
ATOM 2565 C C . LEU A 1 316 ? -9.163 8.589 8.384 1.00 77.75 316 LEU A C 1
ATOM 2567 O O . LEU A 1 316 ? -9.237 8.511 7.166 1.00 77.75 316 LEU A O 1
ATOM 2571 N N . TYR A 1 317 ? -9.136 7.493 9.139 1.00 85.50 317 TYR A N 1
ATOM 2572 C CA . TYR A 1 317 ? -9.050 6.151 8.557 1.00 85.50 317 TYR A CA 1
ATOM 2573 C C . TYR A 1 317 ? -10.421 5.461 8.547 1.00 85.50 317 TYR A C 1
ATOM 2575 O O . TYR A 1 317 ? -11.124 5.538 9.554 1.00 85.50 317 TYR A O 1
ATOM 2583 N N . PRO A 1 318 ? -10.786 4.748 7.466 1.00 87.94 318 PRO A N 1
ATOM 2584 C CA . PRO A 1 318 ? -11.976 3.904 7.456 1.00 87.94 318 PRO A CA 1
ATOM 2585 C C . PRO A 1 318 ? -11.985 2.875 8.600 1.00 87.94 318 PRO A C 1
ATOM 2587 O O . PRO A 1 318 ? -10.929 2.438 9.076 1.00 87.94 318 PRO A O 1
ATOM 2590 N N . GLU A 1 319 ? -13.172 2.418 9.006 1.00 90.75 319 GLU A N 1
ATOM 2591 C CA . GLU A 1 319 ? -13.277 1.294 9.947 1.00 90.75 319 GLU A CA 1
ATOM 2592 C C . GLU A 1 319 ? -12.606 0.047 9.339 1.00 90.75 319 GLU A C 1
ATOM 2594 O O . GLU A 1 319 ? -12.733 -0.208 8.139 1.00 90.75 319 GLU A O 1
ATOM 2599 N N . HIS A 1 320 ? -11.878 -0.710 10.167 1.00 94.44 320 HIS A N 1
ATOM 2600 C CA . HIS A 1 320 ? -11.078 -1.886 9.781 1.00 94.44 320 HIS A CA 1
ATOM 2601 C C . HIS A 1 320 ? -9.745 -1.610 9.065 1.00 94.44 320 HIS A C 1
ATOM 2603 O O . HIS A 1 320 ? -9.084 -2.542 8.600 1.00 94.44 320 HIS A O 1
ATOM 2609 N N . THR A 1 321 ? -9.276 -0.357 9.038 1.00 93.88 321 THR A N 1
ATOM 2610 C CA . THR A 1 321 ? -7.942 -0.044 8.490 1.00 93.88 321 THR A CA 1
ATOM 2611 C C . THR A 1 321 ? -6.822 -0.738 9.279 1.00 93.88 321 THR A C 1
ATOM 2613 O O . THR A 1 321 ? -5.810 -1.133 8.702 1.00 93.88 321 THR A O 1
ATOM 2616 N N . THR A 1 322 ? -6.989 -0.949 10.589 1.00 96.06 322 THR A N 1
ATOM 2617 C CA . THR A 1 322 ? -5.999 -1.675 11.405 1.00 96.06 322 THR A CA 1
ATOM 2618 C C . THR A 1 322 ? -5.792 -3.111 10.909 1.00 96.06 322 THR A C 1
ATOM 2620 O O . THR A 1 322 ? -4.654 -3.533 10.702 1.00 96.06 322 THR A O 1
ATOM 2623 N N . GLU A 1 323 ? -6.876 -3.858 10.678 1.00 97.38 323 GLU A N 1
ATOM 2624 C CA . GLU A 1 323 ? -6.837 -5.216 10.121 1.00 97.38 323 GLU A CA 1
ATOM 2625 C C . GLU A 1 323 ? -6.252 -5.237 8.708 1.00 97.38 323 GLU A C 1
ATOM 2627 O O . GLU A 1 323 ? -5.447 -6.115 8.387 1.00 97.38 323 GLU A O 1
ATOM 2632 N N . GLN A 1 324 ? -6.596 -4.244 7.887 1.00 96.06 324 GLN A N 1
ATOM 2633 C CA . GLN A 1 324 ? -6.053 -4.090 6.543 1.00 96.06 324 GLN A CA 1
ATOM 2634 C C . GLN A 1 324 ? -4.530 -3.888 6.553 1.00 96.06 324 GLN A C 1
ATOM 2636 O O . GLN A 1 324 ? -3.830 -4.527 5.772 1.00 96.06 324 GLN A O 1
ATOM 2641 N N . VAL A 1 325 ? -3.990 -3.071 7.466 1.00 95.88 325 VAL A N 1
ATOM 2642 C CA . VAL A 1 325 ? -2.535 -2.862 7.617 1.00 95.88 325 VAL A CA 1
ATOM 2643 C C . VAL A 1 325 ? -1.822 -4.145 8.062 1.00 95.88 325 VAL A C 1
ATOM 2645 O O . VAL A 1 325 ? -0.755 -4.466 7.539 1.00 95.88 325 VAL A O 1
ATOM 2648 N N . ILE A 1 326 ? -2.400 -4.902 9.001 1.00 97.56 326 ILE A N 1
ATOM 2649 C CA . ILE A 1 326 ? -1.841 -6.195 9.440 1.00 97.56 326 ILE A CA 1
ATOM 2650 C C . ILE A 1 326 ? -1.861 -7.208 8.283 1.00 97.56 326 ILE A C 1
ATOM 2652 O O . ILE A 1 326 ? -0.883 -7.922 8.061 1.00 97.56 326 ILE A O 1
ATOM 2656 N N . SER A 1 327 ? -2.952 -7.241 7.520 1.00 97.00 327 SER A N 1
ATOM 2657 C CA . SER A 1 327 ? -3.116 -8.115 6.356 1.00 97.00 327 SER A CA 1
ATOM 2658 C C . SER A 1 327 ? -2.174 -7.743 5.211 1.00 97.00 327 SER A C 1
ATOM 2660 O O . SER A 1 327 ? -1.625 -8.623 4.552 1.00 97.00 327 SER A O 1
ATOM 2662 N N . ALA A 1 328 ? -1.923 -6.450 4.997 1.00 94.44 328 ALA A N 1
ATOM 2663 C CA . ALA A 1 328 ? -0.922 -5.981 4.046 1.00 94.44 328 ALA A CA 1
ATOM 2664 C C . ALA A 1 328 ? 0.482 -6.430 4.467 1.00 94.44 328 ALA A C 1
ATOM 2666 O O . ALA A 1 328 ? 1.261 -6.880 3.635 1.00 94.44 328 ALA A O 1
ATOM 2667 N N . PHE A 1 329 ? 0.801 -6.376 5.767 1.00 94.38 329 PHE A N 1
ATOM 2668 C CA . PHE A 1 329 ? 2.085 -6.871 6.267 1.00 94.38 329 PHE A CA 1
ATOM 2669 C C . PHE A 1 329 ? 2.256 -8.367 5.976 1.00 94.38 329 PHE A C 1
ATOM 2671 O O . PHE A 1 329 ? 3.341 -8.788 5.592 1.00 94.38 329 PHE A O 1
ATOM 2678 N N . PHE A 1 330 ? 1.188 -9.160 6.100 1.00 95.50 330 PHE A N 1
ATOM 2679 C CA . PHE A 1 330 ? 1.194 -10.563 5.684 1.00 95.50 330 PHE A CA 1
ATOM 2680 C C . PHE A 1 330 ? 1.461 -10.725 4.176 1.00 95.50 330 PHE A C 1
ATOM 2682 O O . PHE A 1 330 ? 2.357 -11.479 3.805 1.00 95.50 330 PHE A O 1
ATOM 2689 N N . CYS A 1 331 ? 0.742 -10.001 3.313 1.00 92.25 331 CYS A N 1
ATOM 2690 C CA . CYS A 1 331 ? 0.866 -10.146 1.854 1.00 92.25 331 CYS A CA 1
ATOM 2691 C C . CYS A 1 331 ? 2.235 -9.713 1.304 1.00 92.25 331 CYS A C 1
ATOM 2693 O O . CYS A 1 331 ? 2.678 -10.248 0.292 1.00 92.25 331 CYS A O 1
ATOM 2695 N N . GLU A 1 332 ? 2.904 -8.776 1.982 1.00 86.62 332 GLU A N 1
ATOM 2696 C CA . GLU A 1 332 ? 4.262 -8.320 1.652 1.00 86.62 332 GLU A CA 1
ATOM 2697 C C . GLU A 1 332 ? 5.356 -9.236 2.236 1.00 86.62 332 GLU A C 1
ATOM 2699 O O . GLU A 1 332 ? 6.517 -9.151 1.843 1.00 86.62 332 GLU A O 1
ATOM 2704 N N . LYS A 1 333 ? 5.014 -10.072 3.229 1.00 87.81 333 LYS A N 1
ATOM 2705 C CA . LYS A 1 333 ? 5.955 -10.945 3.953 1.00 87.81 333 LYS A CA 1
ATOM 2706 C C . LYS A 1 333 ? 6.022 -12.363 3.398 1.00 87.81 333 LYS A C 1
ATOM 2708 O O . LYS A 1 333 ? 7.053 -13.019 3.540 1.00 87.81 333 LYS A O 1
ATOM 2713 N N . PHE A 1 334 ? 4.928 -12.837 2.822 1.00 89.50 334 PHE A N 1
ATOM 2714 C CA . PHE A 1 334 ? 4.766 -14.193 2.316 1.00 89.50 334 PHE A CA 1
ATOM 2715 C C . PHE A 1 334 ? 4.430 -14.150 0.824 1.00 89.50 334 PHE A C 1
ATOM 2717 O O . PHE A 1 334 ? 3.995 -13.126 0.314 1.00 89.50 334 PHE A O 1
ATOM 2724 N N . ASN A 1 335 ? 4.649 -15.241 0.093 1.00 86.56 335 ASN A N 1
ATOM 2725 C CA . ASN A 1 335 ? 4.583 -15.224 -1.375 1.00 86.56 335 ASN A CA 1
ATOM 2726 C C . ASN A 1 335 ? 3.806 -16.382 -2.007 1.00 86.56 335 ASN A C 1
ATOM 2728 O O . ASN A 1 335 ? 3.645 -16.397 -3.230 1.00 86.56 335 ASN A O 1
ATOM 2732 N N . HIS A 1 336 ? 3.292 -17.326 -1.219 1.00 87.69 336 HIS A N 1
ATOM 2733 C CA . HIS A 1 336 ? 2.584 -18.494 -1.739 1.00 87.69 336 HIS A CA 1
ATOM 2734 C C . HIS A 1 336 ? 1.145 -18.593 -1.227 1.00 87.69 336 HIS A C 1
ATOM 2736 O O . HIS A 1 336 ? 0.800 -18.093 -0.157 1.00 87.69 336 HIS A O 1
ATOM 2742 N N . GLN A 1 337 ? 0.286 -19.296 -1.974 1.00 91.69 337 GLN A N 1
ATOM 2743 C CA . GLN A 1 337 ? -1.108 -19.484 -1.568 1.00 91.69 337 GLN A CA 1
ATOM 2744 C C . GLN A 1 337 ? -1.200 -20.389 -0.334 1.00 91.69 337 GLN A C 1
ATOM 2746 O O . GLN A 1 337 ? -2.014 -20.150 0.555 1.00 91.69 337 GLN A O 1
ATOM 2751 N N . LYS A 1 338 ? -0.304 -21.373 -0.205 1.00 92.31 338 LYS A N 1
ATOM 2752 C CA . LYS A 1 338 ? -0.174 -22.164 1.031 1.00 92.31 338 LYS A CA 1
ATOM 2753 C C . LYS A 1 338 ? 0.022 -21.308 2.294 1.00 92.31 338 LYS A C 1
ATOM 2755 O O . LYS A 1 338 ? -0.421 -21.715 3.366 1.00 92.31 338 LYS A O 1
ATOM 2760 N N . ASP A 1 339 ? 0.644 -20.129 2.183 1.00 94.62 339 ASP A N 1
ATOM 2761 C CA . ASP A 1 339 ? 0.858 -19.234 3.325 1.00 94.62 339 ASP A CA 1
ATOM 2762 C C . ASP A 1 339 ? -0.469 -18.600 3.768 1.00 94.62 339 ASP A C 1
ATOM 2764 O O . ASP A 1 339 ? -0.704 -18.414 4.963 1.00 94.62 339 ASP A O 1
ATOM 2768 N N . ILE A 1 340 ? -1.381 -18.345 2.821 1.00 95.88 340 ILE A N 1
ATOM 2769 C CA . ILE A 1 340 ? -2.761 -17.914 3.094 1.00 95.88 340 ILE A CA 1
ATOM 2770 C C . ILE A 1 340 ? -3.496 -19.012 3.856 1.00 95.88 340 ILE A C 1
ATOM 2772 O O . ILE A 1 340 ? -4.121 -18.752 4.882 1.00 95.88 340 ILE A O 1
ATOM 2776 N N . TRP A 1 341 ? -3.393 -20.260 3.400 1.00 95.25 341 TRP A N 1
ATOM 2777 C CA . TRP A 1 341 ? -4.017 -21.389 4.089 1.00 95.25 341 TRP A CA 1
ATOM 2778 C C . TRP A 1 341 ? -3.456 -21.578 5.500 1.00 95.25 341 TRP A C 1
ATOM 2780 O O . TRP A 1 341 ? -4.222 -21.814 6.436 1.00 95.25 341 TRP A O 1
ATOM 2790 N N . ALA A 1 342 ? -2.148 -21.386 5.689 1.00 95.31 342 ALA A N 1
ATOM 2791 C CA . ALA A 1 342 ? -1.524 -21.382 7.008 1.00 95.31 342 ALA A CA 1
ATOM 2792 C C . ALA A 1 342 ? -2.038 -20.234 7.897 1.00 95.31 342 ALA A C 1
ATOM 2794 O O . ALA A 1 342 ? -2.306 -20.465 9.078 1.00 95.31 342 ALA A O 1
ATOM 2795 N N . LEU A 1 343 ? -2.245 -19.029 7.351 1.00 97.12 343 LEU A N 1
ATOM 2796 C CA . LEU A 1 343 ? -2.882 -17.917 8.066 1.00 97.12 343 LEU A CA 1
ATOM 2797 C C . LEU A 1 343 ? -4.295 -18.309 8.535 1.00 97.12 343 LEU A C 1
ATOM 2799 O O . LEU A 1 343 ? -4.580 -18.251 9.733 1.00 97.12 343 LEU A O 1
ATOM 2803 N N . LEU A 1 344 ? -5.159 -18.780 7.623 1.00 96.69 344 LEU A N 1
ATOM 2804 C CA . LEU A 1 344 ? -6.539 -19.181 7.942 1.00 96.69 344 LEU A CA 1
ATOM 2805 C C . LEU A 1 344 ? -6.592 -20.321 8.967 1.00 96.69 344 LEU A C 1
ATOM 2807 O O . LEU A 1 344 ? -7.451 -20.334 9.853 1.00 96.69 344 LEU A O 1
ATOM 2811 N N . HIS A 1 345 ? -5.656 -21.270 8.897 1.00 95.50 345 HIS A N 1
ATOM 2812 C CA . HIS A 1 345 ? -5.562 -22.361 9.863 1.00 95.50 345 HIS A CA 1
ATOM 2813 C C . HIS A 1 345 ? -5.363 -21.854 11.301 1.00 95.50 345 HIS A C 1
ATOM 2815 O O . HIS A 1 345 ? -5.954 -22.415 12.226 1.00 95.50 345 HIS A O 1
ATOM 2821 N N . HIS A 1 346 ? -4.617 -20.763 11.491 1.00 95.81 346 HIS A N 1
ATOM 2822 C CA . HIS A 1 346 ? -4.276 -20.216 12.808 1.00 95.81 346 HIS A CA 1
ATOM 2823 C C . HIS A 1 346 ? -5.206 -19.092 13.306 1.00 95.81 346 HIS A C 1
ATOM 2825 O O . HIS A 1 346 ? -5.138 -18.725 14.483 1.00 95.81 346 HIS A O 1
ATOM 2831 N N . LEU A 1 347 ? -6.092 -18.555 12.459 1.00 97.06 347 LEU A N 1
ATOM 2832 C CA . LEU A 1 347 ? -7.136 -17.612 12.891 1.00 97.06 347 LEU A CA 1
ATOM 2833 C C . LEU A 1 347 ? -8.131 -18.273 13.860 1.00 97.06 347 LEU A C 1
ATOM 2835 O O . LEU A 1 347 ? -8.320 -19.487 13.826 1.00 97.06 347 LEU A O 1
ATOM 2839 N N . ASP A 1 348 ? -8.766 -17.500 14.738 1.00 94.75 348 ASP A N 1
ATOM 2840 C CA . ASP A 1 348 ? -9.758 -18.020 15.686 1.00 94.75 348 ASP A CA 1
ATOM 2841 C C . ASP A 1 348 ? -11.012 -18.554 14.963 1.00 94.75 348 ASP A C 1
ATOM 2843 O O . ASP A 1 348 ? -11.376 -18.074 13.888 1.00 94.75 348 ASP A O 1
ATOM 2847 N N . GLY A 1 349 ? -11.693 -19.538 15.554 1.00 95.19 349 GLY A N 1
ATOM 2848 C CA . GLY A 1 349 ? -12.962 -20.057 15.038 1.00 95.19 349 GLY A CA 1
ATOM 2849 C C . GLY A 1 349 ? -14.104 -19.036 15.051 1.00 95.19 349 GLY A C 1
ATOM 2850 O O . GLY A 1 349 ? -15.081 -19.214 14.329 1.00 95.19 349 GLY A O 1
ATOM 2851 N N . GLU A 1 350 ? -13.980 -17.950 15.821 1.00 94.81 350 GLU A N 1
ATOM 2852 C CA . GLU A 1 350 ? -14.879 -16.794 15.718 1.00 94.81 350 GLU A CA 1
ATOM 2853 C C . GLU A 1 350 ? -14.688 -16.001 14.414 1.00 94.81 350 GLU A C 1
ATOM 2855 O O . GLU A 1 350 ? -15.639 -15.376 13.946 1.00 94.81 350 GLU A O 1
ATOM 2860 N N . ILE A 1 351 ? -13.494 -16.034 13.810 1.00 96.88 351 ILE A N 1
ATOM 2861 C CA . ILE A 1 351 ? -13.167 -15.321 12.562 1.00 96.88 351 ILE A CA 1
ATOM 2862 C C . ILE A 1 351 ? -13.406 -16.223 11.349 1.00 96.88 351 ILE A C 1
ATOM 2864 O O . ILE A 1 351 ? -14.048 -15.808 10.387 1.00 96.88 351 ILE A O 1
ATOM 2868 N N . VAL A 1 352 ? -12.898 -17.456 11.396 1.00 96.56 352 VAL A N 1
ATOM 2869 C CA . VAL A 1 352 ? -12.958 -18.404 10.276 1.00 96.56 352 VAL A CA 1
ATOM 2870 C C . VAL A 1 352 ? -13.792 -19.636 10.605 1.00 96.56 352 VAL A C 1
ATOM 2872 O O . VAL A 1 352 ? -13.740 -20.180 11.710 1.00 96.56 352 VAL A O 1
ATOM 2875 N N . ASN A 1 353 ? -14.503 -20.147 9.607 1.00 94.31 353 ASN A N 1
ATOM 2876 C CA . ASN A 1 353 ? -15.275 -21.370 9.726 1.00 94.31 353 ASN A CA 1
ATOM 2877 C C . ASN A 1 353 ? -14.354 -22.603 9.734 1.00 94.31 353 ASN A C 1
ATOM 2879 O O . ASN A 1 353 ? -14.020 -23.170 8.693 1.00 94.31 353 ASN A O 1
ATOM 2883 N N . LYS A 1 354 ? -13.998 -23.081 10.931 1.00 91.19 354 LYS A N 1
ATOM 2884 C CA . LYS A 1 354 ? -13.142 -24.270 11.124 1.00 91.19 354 LYS A CA 1
ATOM 2885 C C . LYS A 1 354 ? -13.763 -25.596 10.674 1.00 91.19 354 LYS A C 1
ATOM 2887 O O . LYS A 1 354 ? -13.064 -26.606 10.668 1.00 91.19 354 LYS A O 1
ATOM 2892 N N . SER A 1 355 ? -15.053 -25.623 10.332 1.00 88.69 355 SER A N 1
ATOM 2893 C CA . SER A 1 355 ? -15.707 -26.831 9.813 1.00 88.69 355 SER A CA 1
ATOM 2894 C C . SER A 1 355 ? -15.496 -27.030 8.309 1.00 88.69 355 SER A C 1
ATOM 2896 O O . SER A 1 355 ? -15.639 -28.151 7.820 1.00 88.69 355 SER A O 1
ATOM 2898 N N . ALA A 1 356 ? -15.125 -25.972 7.583 1.00 85.75 356 ALA A N 1
ATOM 2899 C CA . ALA A 1 356 ? -14.797 -26.055 6.169 1.00 85.75 356 ALA A CA 1
ATOM 2900 C C . ALA A 1 356 ? -13.362 -26.594 5.997 1.00 85.75 356 ALA A C 1
ATOM 2902 O O . ALA A 1 356 ? -12.424 -26.007 6.544 1.00 85.75 356 ALA A O 1
ATOM 2903 N N . PRO A 1 357 ? -13.153 -27.703 5.261 1.00 85.19 357 PRO A N 1
ATOM 2904 C CA . PRO A 1 357 ? -11.810 -28.208 5.013 1.00 85.19 357 PRO A CA 1
ATOM 2905 C C . PRO A 1 357 ? -11.032 -27.215 4.144 1.00 85.19 357 PRO A C 1
ATOM 2907 O O . PRO A 1 357 ? -11.520 -26.789 3.097 1.00 85.19 357 PRO A O 1
ATOM 2910 N N . LEU A 1 358 ? -9.818 -26.864 4.576 1.00 87.50 358 LEU A N 1
ATOM 2911 C CA . LEU A 1 358 ? -8.899 -26.071 3.761 1.00 87.50 358 LEU A CA 1
ATOM 2912 C C . LEU A 1 358 ? -8.348 -26.924 2.602 1.00 87.50 358 LEU A C 1
ATOM 2914 O O . LEU A 1 358 ? -8.201 -28.141 2.767 1.00 87.50 358 LEU A O 1
ATOM 2918 N N . PRO A 1 359 ? -8.027 -26.318 1.445 1.00 85.25 359 PRO A N 1
ATOM 2919 C CA . PRO A 1 359 ? -7.472 -27.044 0.309 1.00 85.25 359 PRO A CA 1
ATOM 2920 C C . PRO A 1 359 ? -6.120 -27.677 0.653 1.00 85.25 359 PRO A C 1
ATOM 2922 O O . PRO A 1 359 ? -5.338 -27.119 1.423 1.00 85.25 359 PRO A O 1
ATOM 2925 N N . ILE A 1 360 ? -5.844 -28.843 0.063 1.00 73.94 360 ILE A N 1
ATOM 2926 C CA . ILE A 1 360 ? -4.538 -29.516 0.172 1.00 73.94 360 ILE A CA 1
ATOM 2927 C C . ILE A 1 360 ? -3.585 -29.019 -0.925 1.00 73.94 360 ILE A C 1
ATOM 2929 O O . ILE A 1 360 ? -2.378 -28.945 -0.708 1.00 73.94 360 ILE A O 1
ATOM 2933 N N . GLU A 1 361 ? -4.131 -28.667 -2.089 1.00 82.44 361 GLU A N 1
ATOM 2934 C CA . GLU A 1 361 ? -3.390 -28.184 -3.253 1.00 82.44 361 GLU A CA 1
ATOM 2935 C C . GLU A 1 361 ? -3.669 -26.698 -3.493 1.00 82.44 361 GLU A C 1
ATOM 2937 O O . GLU A 1 361 ? -4.710 -26.173 -3.086 1.00 82.44 361 GLU A O 1
ATOM 2942 N N . GLU A 1 362 ? -2.721 -26.022 -4.139 1.00 84.94 362 GLU A N 1
ATOM 2943 C CA . GLU A 1 362 ? -2.901 -24.637 -4.567 1.00 84.94 362 GLU A CA 1
ATOM 2944 C C . GLU A 1 362 ? -3.853 -24.590 -5.775 1.00 84.94 362 GLU A C 1
ATOM 2946 O O . GLU A 1 362 ? -3.661 -25.295 -6.764 1.00 84.94 362 GLU A O 1
ATOM 2951 N N . ASP A 1 363 ? -4.884 -23.752 -5.682 1.00 89.50 363 ASP A N 1
ATOM 2952 C CA . ASP A 1 363 ? -5.882 -23.492 -6.721 1.00 89.50 363 ASP A CA 1
ATOM 2953 C C . ASP A 1 363 ? -5.836 -21.998 -7.044 1.00 89.50 363 ASP A C 1
ATOM 2955 O O . ASP A 1 363 ? -6.411 -21.159 -6.345 1.00 89.50 363 ASP A O 1
ATOM 2959 N N . TYR A 1 364 ? -5.064 -21.659 -8.071 1.00 90.88 364 TYR A N 1
ATOM 2960 C CA . TYR A 1 364 ? -4.886 -20.284 -8.516 1.00 90.88 364 TYR A CA 1
ATOM 2961 C C . TYR A 1 364 ? -6.033 -19.843 -9.427 1.00 90.88 364 TYR A C 1
ATOM 2963 O O . TYR A 1 364 ? -6.570 -20.626 -10.207 1.00 90.88 364 TYR A O 1
ATOM 2971 N N . LEU A 1 365 ? -6.354 -18.550 -9.381 1.00 91.81 365 LEU A N 1
ATOM 2972 C CA . LEU A 1 365 ? -7.261 -17.903 -10.324 1.00 91.81 365 LEU A CA 1
ATOM 2973 C C . LEU A 1 365 ? -6.767 -18.094 -11.763 1.00 91.81 365 LEU A C 1
ATOM 2975 O O . LEU A 1 365 ? -5.619 -17.775 -12.096 1.00 91.81 365 LEU A O 1
ATOM 2979 N N . THR A 1 366 ? -7.667 -18.576 -12.609 1.00 91.00 366 THR A N 1
ATOM 2980 C CA . THR A 1 366 ? -7.488 -18.768 -14.049 1.00 91.00 366 THR A CA 1
ATOM 2981 C C . THR A 1 366 ? -8.293 -17.733 -14.833 1.00 91.00 366 THR A C 1
ATOM 2983 O O . THR A 1 366 ? -9.117 -17.011 -14.268 1.00 91.00 366 THR A O 1
ATOM 2986 N N . LYS A 1 367 ? -8.050 -17.630 -16.146 1.00 88.56 367 LYS A N 1
ATOM 2987 C CA . LYS A 1 367 ? -8.814 -16.704 -16.995 1.00 88.56 367 LYS A CA 1
ATOM 2988 C C . LYS A 1 367 ? -10.266 -17.174 -17.134 1.00 88.56 367 LYS A C 1
ATOM 2990 O O . LYS A 1 367 ? -11.174 -16.353 -17.191 1.00 88.56 367 LYS A O 1
ATOM 2995 N N . GLU A 1 368 ? -10.466 -18.486 -17.158 1.00 90.31 368 GLU A N 1
ATOM 2996 C CA . GLU A 1 368 ? -11.757 -19.155 -17.284 1.00 90.31 368 GLU A CA 1
ATOM 2997 C C . GLU A 1 368 ? -12.657 -18.901 -16.066 1.00 90.31 368 GLU A C 1
ATOM 2999 O O . GLU A 1 368 ? -13.862 -18.734 -16.224 1.00 90.31 368 GLU A O 1
ATOM 3004 N N . ASP A 1 369 ? -12.077 -18.774 -14.866 1.00 93.44 369 ASP A N 1
ATOM 3005 C CA . ASP A 1 369 ? -12.835 -18.463 -13.644 1.00 93.44 369 ASP A CA 1
ATOM 3006 C C . ASP A 1 369 ? -13.561 -17.101 -13.729 1.00 93.44 369 ASP A C 1
ATOM 3008 O O . ASP A 1 369 ? -14.595 -16.903 -13.091 1.00 93.44 369 ASP A O 1
ATOM 3012 N N . LEU A 1 370 ? -13.043 -16.144 -14.512 1.00 92.69 370 LEU A N 1
ATOM 3013 C CA . LEU A 1 370 ? -13.553 -14.767 -14.542 1.00 92.69 370 LEU A CA 1
ATOM 3014 C C . LEU A 1 370 ? -14.973 -14.666 -15.107 1.00 92.69 370 LEU A C 1
ATOM 3016 O O . LEU A 1 370 ? -15.775 -13.896 -14.581 1.00 92.69 370 LEU A O 1
ATOM 3020 N N . SER A 1 371 ? -15.304 -15.444 -16.144 1.00 90.75 371 SER A N 1
ATOM 3021 C CA . SER A 1 371 ? -16.656 -15.433 -16.719 1.00 90.75 371 SER A CA 1
ATOM 3022 C C . SER A 1 371 ? -17.688 -16.000 -15.750 1.00 90.75 371 SER A C 1
ATOM 3024 O O . SER A 1 371 ? -18.802 -15.484 -15.657 1.00 90.75 371 SER A O 1
ATOM 3026 N N . ASP A 1 372 ? -17.303 -17.030 -14.996 1.00 92.44 372 ASP A N 1
ATOM 3027 C CA . ASP A 1 372 ? -18.170 -17.643 -13.994 1.00 92.44 372 ASP A CA 1
ATOM 3028 C C . ASP A 1 372 ? -18.413 -16.670 -12.838 1.00 92.44 372 ASP A C 1
ATOM 3030 O O . ASP A 1 372 ? -19.561 -16.473 -12.434 1.00 92.44 372 ASP A O 1
ATOM 3034 N N . ILE A 1 373 ? -17.358 -15.992 -12.367 1.00 93.31 373 ILE A N 1
ATOM 3035 C CA . ILE A 1 373 ? -17.451 -14.939 -11.348 1.00 93.31 373 ILE A CA 1
ATOM 3036 C C . ILE A 1 373 ? -18.367 -13.807 -11.820 1.00 93.31 373 ILE A C 1
ATOM 3038 O O . ILE A 1 373 ? -19.308 -13.464 -11.110 1.00 93.31 373 ILE A O 1
ATOM 3042 N N . ALA A 1 374 ? -18.153 -13.276 -13.027 1.00 91.81 374 ALA A N 1
ATOM 3043 C CA . ALA A 1 374 ? -18.933 -12.166 -13.580 1.00 91.81 374 ALA A CA 1
ATOM 3044 C C . ALA A 1 374 ? -20.435 -12.480 -13.739 1.00 91.81 374 ALA A C 1
ATOM 3046 O O . ALA A 1 374 ? -21.267 -11.577 -13.792 1.00 91.81 374 ALA A O 1
ATOM 3047 N N . SER A 1 375 ? -20.797 -13.764 -13.810 1.00 91.00 375 SER A N 1
ATOM 3048 C CA . SER A 1 375 ? -22.188 -14.213 -13.926 1.00 91.00 375 SER A CA 1
ATOM 3049 C C . SER A 1 375 ? -22.918 -14.366 -12.583 1.00 91.00 375 SER A C 1
ATOM 3051 O O . SER A 1 375 ? -24.128 -14.624 -12.565 1.00 91.00 375 SER A O 1
ATOM 3053 N N . LYS A 1 376 ? -22.213 -14.232 -11.450 1.00 90.94 376 LYS A N 1
ATOM 3054 C CA . LYS A 1 376 ? -22.800 -14.424 -10.119 1.00 90.94 376 LYS A CA 1
ATOM 3055 C C . LYS A 1 376 ? -23.867 -13.359 -9.809 1.00 90.94 376 LYS A C 1
ATOM 3057 O O . LYS A 1 376 ? -23.720 -12.199 -10.182 1.00 90.94 376 LYS A O 1
ATOM 3062 N N . PRO A 1 377 ? -24.929 -13.719 -9.061 1.00 88.12 377 PRO A N 1
ATOM 3063 C CA . PRO A 1 377 ? -25.963 -12.769 -8.634 1.00 88.12 377 PRO A CA 1
ATOM 3064 C C . PRO A 1 377 ? -25.519 -11.851 -7.481 1.00 88.12 377 PRO A C 1
ATOM 3066 O O . PRO A 1 377 ? -26.216 -10.883 -7.166 1.00 88.12 377 PRO A O 1
ATOM 3069 N N . SER A 1 378 ? -24.427 -12.213 -6.802 1.00 87.69 378 SER A N 1
ATOM 3070 C CA . SER A 1 378 ? -23.789 -11.471 -5.717 1.00 87.69 378 SER A CA 1
ATOM 3071 C C . SER A 1 378 ? -22.289 -11.717 -5.726 1.00 87.69 378 SER A C 1
ATOM 3073 O O . SER A 1 378 ? -21.887 -12.872 -5.871 1.00 87.69 378 SER A O 1
ATOM 3075 N N . TYR A 1 379 ? -21.489 -10.672 -5.520 1.00 90.75 379 TYR A N 1
ATOM 3076 C CA . TYR A 1 379 ? -20.040 -10.800 -5.361 1.00 90.75 379 TYR A CA 1
ATOM 3077 C C . TYR A 1 379 ? -19.650 -10.833 -3.882 1.00 90.75 379 TYR A C 1
ATOM 3079 O O . TYR A 1 379 ? -20.302 -10.189 -3.056 1.00 90.75 379 TYR A O 1
ATOM 3087 N N . ASP A 1 380 ? -18.581 -11.556 -3.568 1.00 90.75 380 ASP A N 1
ATOM 3088 C CA . ASP A 1 380 ? -17.789 -11.410 -2.342 1.00 90.75 380 ASP A CA 1
ATOM 3089 C C . ASP A 1 380 ? -16.504 -10.586 -2.609 1.00 90.75 380 ASP A C 1
ATOM 3091 O O . ASP A 1 380 ? -16.299 -10.066 -3.713 1.00 90.75 380 ASP A O 1
ATOM 3095 N N . LEU A 1 381 ? -15.643 -10.393 -1.599 1.00 91.69 381 LEU A N 1
ATOM 3096 C CA . LEU A 1 381 ? -14.422 -9.595 -1.791 1.00 91.69 381 LEU A CA 1
ATOM 3097 C C . LEU A 1 381 ? -13.453 -10.243 -2.793 1.00 91.69 381 LEU A C 1
ATOM 3099 O O . LEU A 1 381 ? -12.762 -9.506 -3.498 1.00 91.69 381 LEU A O 1
ATOM 3103 N N . ASP A 1 382 ? -13.406 -11.580 -2.881 1.00 92.50 382 ASP A N 1
ATOM 3104 C CA . ASP A 1 382 ? -12.533 -12.276 -3.836 1.00 92.50 382 ASP A CA 1
ATOM 3105 C C . ASP A 1 382 ? -13.017 -12.025 -5.263 1.00 92.50 382 ASP A C 1
ATOM 3107 O O . ASP A 1 382 ? -12.207 -11.772 -6.150 1.00 92.50 382 ASP A O 1
ATOM 3111 N N . ASP A 1 383 ? -14.333 -12.056 -5.473 1.00 92.75 383 ASP A N 1
ATOM 3112 C CA . ASP A 1 383 ? -14.970 -11.805 -6.762 1.00 92.75 383 ASP A CA 1
ATOM 3113 C C . ASP A 1 383 ? -14.666 -10.391 -7.263 1.00 92.75 383 ASP A C 1
ATOM 3115 O O . ASP A 1 383 ? -14.206 -10.208 -8.392 1.00 92.75 383 ASP A O 1
ATOM 3119 N N . VAL A 1 384 ? -14.853 -9.378 -6.408 1.00 92.12 384 VAL A N 1
ATOM 3120 C CA . VAL A 1 384 ? -14.521 -7.987 -6.756 1.00 92.12 384 VAL A CA 1
ATOM 3121 C C . VAL A 1 384 ? -13.028 -7.855 -7.048 1.00 92.12 384 VAL A C 1
ATOM 3123 O O . VAL A 1 384 ? -12.651 -7.273 -8.066 1.00 92.12 384 VAL A O 1
ATOM 3126 N N . PHE A 1 385 ? -12.170 -8.419 -6.194 1.00 92.25 385 PHE A N 1
ATOM 3127 C CA . PHE A 1 385 ? -10.723 -8.370 -6.382 1.00 92.25 385 PHE A CA 1
ATOM 3128 C C . PHE A 1 385 ? -10.286 -9.046 -7.690 1.00 92.25 385 PHE A C 1
ATOM 3130 O O . PHE A 1 385 ? -9.469 -8.483 -8.421 1.00 92.25 385 PHE A O 1
ATOM 3137 N N . ALA A 1 386 ? -10.857 -10.207 -8.021 1.00 92.19 386 ALA A N 1
ATOM 3138 C CA . ALA A 1 386 ? -10.573 -10.960 -9.239 1.00 92.19 386 ALA A CA 1
ATOM 3139 C C . ALA A 1 386 ? -10.982 -10.191 -10.501 1.00 92.19 386 ALA A C 1
ATOM 3141 O O . ALA A 1 386 ? -10.180 -10.075 -11.428 1.00 92.19 386 ALA A O 1
ATOM 3142 N N . LEU A 1 387 ? -12.196 -9.630 -10.528 1.00 91.00 387 LEU A N 1
ATOM 3143 C CA . LEU A 1 387 ? -12.701 -8.888 -11.686 1.00 91.00 387 LEU A CA 1
ATOM 3144 C C . LEU A 1 387 ? -11.937 -7.579 -11.912 1.00 91.00 387 LEU A C 1
ATOM 3146 O O . LEU A 1 387 ? -11.605 -7.263 -13.053 1.00 91.00 387 LEU A O 1
ATOM 3150 N N . VAL A 1 388 ? -11.587 -6.841 -10.850 1.00 87.31 388 VAL A N 1
ATOM 3151 C CA . VAL A 1 388 ? -10.780 -5.613 -10.988 1.00 87.31 388 VAL A CA 1
ATOM 3152 C C . VAL A 1 388 ? -9.354 -5.930 -11.462 1.00 87.31 388 VAL A C 1
ATOM 3154 O O . VAL A 1 388 ? -8.751 -5.148 -12.195 1.00 87.31 388 VAL A O 1
ATOM 3157 N N . ASN A 1 389 ? -8.825 -7.104 -11.108 1.00 85.38 389 ASN A N 1
ATOM 3158 C CA . ASN A 1 389 ? -7.508 -7.569 -11.543 1.00 85.38 389 ASN A CA 1
ATOM 3159 C C . ASN A 1 389 ? -7.515 -8.434 -12.813 1.00 85.38 389 ASN A C 1
ATOM 3161 O O . ASN A 1 389 ? -6.456 -8.940 -13.198 1.00 85.38 389 ASN A O 1
ATOM 3165 N N . ALA A 1 390 ? -8.648 -8.572 -13.508 1.00 86.88 390 ALA A N 1
ATOM 3166 C CA . ALA A 1 390 ? -8.790 -9.431 -14.687 1.00 86.88 390 ALA A CA 1
ATOM 3167 C C . ALA A 1 390 ? -7.738 -9.158 -15.778 1.00 86.88 390 ALA A C 1
ATOM 3169 O O . ALA A 1 390 ? -7.244 -10.084 -16.424 1.00 86.88 390 ALA A O 1
ATOM 3170 N N . GLY A 1 391 ? -7.310 -7.900 -15.930 1.00 80.50 391 GLY A N 1
ATOM 3171 C CA . GLY A 1 391 ? -6.277 -7.515 -16.894 1.00 80.50 391 GLY A CA 1
ATOM 3172 C C . GLY A 1 391 ? -4.940 -8.253 -16.724 1.00 80.50 391 GLY A C 1
ATOM 3173 O O . GLY A 1 391 ? -4.193 -8.378 -17.693 1.00 80.50 391 GLY A O 1
ATOM 3174 N N . VAL A 1 392 ? -4.642 -8.812 -15.540 1.00 79.81 392 VAL A N 1
ATOM 3175 C CA . VAL A 1 392 ? -3.381 -9.524 -15.251 1.00 79.81 392 VAL A CA 1
ATOM 3176 C C . VAL A 1 392 ? -3.131 -10.727 -16.175 1.00 79.81 392 VAL A C 1
ATOM 3178 O O . VAL A 1 392 ? -1.978 -11.091 -16.429 1.00 79.81 392 VAL A O 1
ATOM 3181 N N . PHE A 1 393 ? -4.188 -11.357 -16.695 1.00 82.06 393 PHE A N 1
ATOM 3182 C CA . PHE A 1 393 ? -4.071 -12.522 -17.580 1.00 82.06 393 PHE A CA 1
ATOM 3183 C C . PHE A 1 393 ? -3.618 -12.133 -18.990 1.00 82.06 393 PHE A C 1
ATOM 3185 O O . PHE A 1 393 ? -2.812 -12.838 -19.606 1.00 82.06 393 PHE A O 1
ATOM 3192 N N . ASP A 1 394 ? -4.038 -10.962 -19.458 1.00 81.56 394 ASP A N 1
ATOM 3193 C CA . ASP A 1 394 ? -3.855 -10.522 -20.840 1.00 81.56 394 ASP A CA 1
ATOM 3194 C C . ASP A 1 394 ? -2.729 -9.495 -21.017 1.00 81.56 394 ASP A C 1
ATOM 3196 O O . ASP A 1 394 ? -2.455 -9.061 -22.132 1.00 81.56 394 ASP A O 1
ATOM 3200 N N . LEU A 1 395 ? -1.998 -9.176 -19.942 1.00 8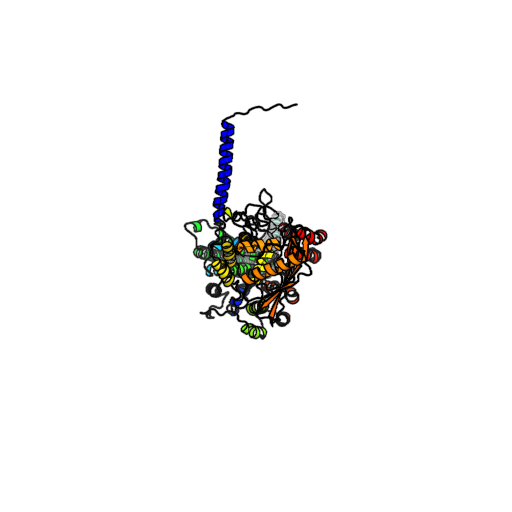4.31 395 LEU A N 1
ATOM 3201 C CA . LEU A 1 395 ? -0.849 -8.268 -19.969 1.00 84.31 395 LEU A CA 1
ATOM 3202 C C . LEU A 1 395 ? 0.155 -8.624 -21.077 1.00 84.31 395 LEU A C 1
ATOM 3204 O O . LEU A 1 395 ? 0.802 -9.676 -21.028 1.00 84.31 395 LEU A O 1
ATOM 3208 N N . VAL A 1 396 ? 0.324 -7.728 -22.051 1.00 88.50 396 VAL A N 1
ATOM 3209 C CA . VAL A 1 396 ? 1.405 -7.803 -23.053 1.00 88.50 396 VAL A CA 1
ATOM 3210 C C . VAL A 1 396 ? 2.629 -6.969 -22.660 1.00 88.50 396 VAL A C 1
ATOM 3212 O O . VAL A 1 396 ? 3.696 -7.139 -23.242 1.00 88.50 396 VAL A O 1
ATOM 3215 N N . THR A 1 397 ? 2.494 -6.132 -21.630 1.00 91.00 397 THR A N 1
ATOM 3216 C CA . THR A 1 397 ? 3.565 -5.378 -20.962 1.00 91.00 397 THR A CA 1
ATOM 3217 C C . THR A 1 397 ? 3.509 -5.671 -19.458 1.00 91.00 397 THR A C 1
ATOM 3219 O O . THR A 1 397 ? 2.476 -6.136 -18.975 1.00 91.00 397 THR A O 1
ATOM 3222 N N . PRO A 1 398 ? 4.565 -5.393 -18.674 1.00 88.12 398 PRO A N 1
ATOM 3223 C CA . PRO A 1 398 ? 4.515 -5.604 -17.230 1.00 88.12 398 PRO A CA 1
ATOM 3224 C C . PRO A 1 398 ? 3.703 -4.520 -16.482 1.00 88.12 398 PRO A C 1
ATOM 3226 O O . PRO A 1 398 ? 3.703 -4.504 -15.255 1.00 88.12 398 PRO A O 1
ATOM 3229 N N . TYR A 1 399 ? 3.019 -3.604 -17.183 1.00 86.06 399 TYR A N 1
ATOM 3230 C CA . TYR A 1 399 ? 2.296 -2.472 -16.591 1.00 86.06 399 TYR A CA 1
ATOM 3231 C C . TYR A 1 399 ? 0.780 -2.642 -16.744 1.00 86.06 399 TYR A C 1
ATOM 3233 O O . TYR A 1 399 ? 0.288 -2.824 -17.854 1.00 86.06 399 TYR A O 1
ATOM 3241 N N . LYS A 1 400 ? 0.026 -2.534 -15.638 1.00 71.25 400 LYS A N 1
ATOM 3242 C CA . LYS A 1 400 ? -1.446 -2.670 -15.639 1.00 71.25 400 LYS A CA 1
ATOM 3243 C C . LYS A 1 400 ? -2.175 -1.476 -16.274 1.00 71.25 400 LYS A C 1
ATOM 3245 O O . LYS A 1 400 ? -3.193 -1.672 -16.922 1.00 71.25 400 LYS A O 1
ATOM 3250 N N . SER A 1 401 ? -1.685 -0.252 -16.073 1.00 64.06 401 SER A N 1
ATOM 3251 C CA . SER A 1 401 ? -2.426 0.987 -16.370 1.00 64.06 401 SER A CA 1
ATOM 3252 C C . SER A 1 401 ? -1.944 1.742 -17.612 1.00 64.06 401 SER A C 1
ATOM 3254 O O . SER A 1 401 ? -2.377 2.867 -17.836 1.00 64.06 401 SER A O 1
ATOM 3256 N N . GLY A 1 402 ? -1.009 1.185 -18.392 1.00 64.50 402 GLY A N 1
ATOM 3257 C CA . GLY A 1 402 ? -0.363 1.896 -19.508 1.00 64.50 402 GLY A CA 1
ATOM 3258 C C . GLY A 1 402 ? 0.529 3.073 -19.080 1.00 64.50 402 GLY A C 1
ATOM 3259 O O . GLY A 1 402 ? 1.361 3.516 -19.855 1.00 64.50 402 GLY A O 1
ATOM 3260 N N . SER A 1 403 ? 0.441 3.544 -17.837 1.00 71.88 403 SER A N 1
ATOM 3261 C CA . SER A 1 403 ? 1.305 4.593 -17.297 1.00 71.88 403 SER A CA 1
ATOM 3262 C C . SER A 1 403 ? 2.492 3.994 -16.552 1.00 71.88 403 SER A C 1
ATOM 3264 O O . SER A 1 403 ? 2.327 3.155 -15.661 1.00 71.88 403 SER A O 1
ATOM 3266 N N . VAL A 1 404 ? 3.692 4.463 -16.885 1.00 87.00 404 VAL A N 1
ATOM 3267 C CA . VAL A 1 404 ? 4.908 4.153 -16.131 1.00 87.00 404 VAL A CA 1
ATOM 3268 C C . VAL A 1 404 ? 5.212 5.256 -15.124 1.00 87.00 404 VAL A C 1
ATOM 3270 O O . VAL A 1 404 ? 4.860 6.414 -15.352 1.00 87.00 404 VAL A O 1
ATOM 3273 N N . VAL A 1 405 ? 5.862 4.909 -14.015 1.00 85.19 405 VAL A N 1
ATOM 3274 C CA . VAL A 1 405 ? 6.313 5.907 -13.047 1.00 85.19 405 VAL A CA 1
ATOM 3275 C C . VAL A 1 405 ? 7.326 6.842 -13.688 1.00 85.19 405 VAL A C 1
ATOM 3277 O O . VAL A 1 405 ? 8.197 6.424 -14.453 1.00 85.19 405 VAL A O 1
ATOM 3280 N N . SER A 1 406 ? 7.210 8.122 -13.360 1.00 84.62 406 SER A N 1
ATOM 3281 C CA . SER A 1 406 ? 8.120 9.144 -13.862 1.00 84.62 406 SER A CA 1
ATOM 3282 C C . SER A 1 406 ? 9.393 9.224 -13.011 1.00 84.62 406 SER A C 1
ATOM 3284 O O . SER A 1 406 ? 9.758 8.304 -12.263 1.00 84.62 406 SER A O 1
ATOM 3286 N N . ASN A 1 407 ? 10.111 10.337 -13.124 1.00 83.75 407 ASN A N 1
ATOM 3287 C CA . ASN A 1 407 ? 11.324 10.568 -12.365 1.00 83.75 407 ASN A CA 1
ATOM 3288 C C . ASN A 1 407 ? 11.068 10.680 -10.852 1.00 83.75 407 ASN A C 1
ATOM 3290 O O . ASN A 1 407 ? 9.997 11.047 -10.366 1.00 83.75 407 ASN A O 1
ATOM 3294 N N . GLY A 1 408 ? 12.116 10.371 -10.101 1.00 85.56 408 GLY A N 1
ATOM 3295 C CA . GLY A 1 408 ? 12.153 10.469 -8.653 1.00 85.56 408 GLY A CA 1
ATOM 3296 C C . GLY A 1 408 ? 13.587 10.662 -8.192 1.00 85.56 408 GLY A C 1
ATOM 3297 O O . GLY A 1 408 ? 14.381 11.317 -8.872 1.00 85.56 408 GLY A O 1
ATOM 3298 N N . GLN A 1 409 ? 13.910 10.085 -7.039 1.00 84.44 409 GLN A N 1
ATOM 3299 C CA . GLN A 1 409 ? 15.230 10.195 -6.433 1.00 84.44 409 GLN A CA 1
ATOM 3300 C C . GLN A 1 409 ? 15.888 8.827 -6.279 1.00 84.44 409 GLN A C 1
ATOM 3302 O O . GLN A 1 409 ? 15.199 7.843 -6.017 1.00 84.44 409 GLN A O 1
ATOM 3307 N N . ALA A 1 410 ? 17.217 8.799 -6.379 1.00 85.69 410 ALA A N 1
ATOM 3308 C CA . ALA A 1 410 ? 18.053 7.633 -6.109 1.00 85.69 410 ALA A CA 1
ATOM 3309 C C . ALA A 1 410 ? 19.254 7.998 -5.228 1.00 85.69 410 ALA A C 1
ATOM 3311 O O . ALA A 1 410 ? 19.724 9.142 -5.221 1.00 85.69 410 ALA A O 1
ATOM 3312 N N . TYR A 1 411 ? 19.766 7.019 -4.480 1.00 87.38 411 TYR A N 1
ATOM 3313 C CA . TYR A 1 411 ? 21.067 7.134 -3.833 1.00 87.38 411 TYR A CA 1
ATOM 3314 C C . TYR A 1 411 ? 22.196 6.836 -4.830 1.00 87.38 411 TYR A C 1
ATOM 3316 O O . TYR A 1 411 ? 22.070 5.913 -5.643 1.00 87.38 411 TYR A O 1
ATOM 3324 N N . PRO A 1 412 ? 23.331 7.554 -4.743 1.00 90.38 412 PRO A N 1
ATOM 3325 C CA . PRO A 1 412 ? 24.511 7.242 -5.542 1.00 90.38 412 PRO A CA 1
ATOM 3326 C C . PRO A 1 412 ? 25.038 5.830 -5.259 1.00 90.38 412 PRO A C 1
ATOM 3328 O O . PRO A 1 412 ? 24.947 5.337 -4.135 1.00 90.38 412 PRO A O 1
ATOM 3331 N N . TYR A 1 413 ? 25.634 5.205 -6.262 1.00 92.12 413 TYR A N 1
ATOM 3332 C CA . TYR A 1 413 ? 26.326 3.929 -6.192 1.00 92.12 413 TYR A CA 1
ATOM 3333 C C . TYR A 1 413 ? 27.827 4.144 -6.409 1.00 92.12 413 TYR A C 1
ATOM 3335 O O . TYR A 1 413 ? 28.247 4.920 -7.268 1.00 92.12 413 TYR A O 1
ATOM 3343 N N . ASP A 1 414 ? 28.628 3.469 -5.591 1.00 90.62 414 ASP A N 1
ATOM 3344 C CA . ASP A 1 414 ? 30.077 3.368 -5.715 1.00 90.62 414 ASP A CA 1
ATOM 3345 C C . ASP A 1 414 ? 30.400 1.965 -6.223 1.00 90.62 414 ASP A C 1
ATOM 3347 O O . ASP A 1 414 ? 30.310 0.984 -5.473 1.00 90.62 414 ASP A O 1
ATOM 3351 N N . ARG A 1 415 ? 30.753 1.872 -7.509 1.00 91.56 415 ARG A N 1
ATOM 3352 C CA . ARG A 1 415 ? 31.005 0.593 -8.175 1.00 91.56 415 ARG A CA 1
ATOM 3353 C C . ARG A 1 415 ? 32.325 -0.023 -7.739 1.00 91.56 415 ARG A C 1
ATOM 3355 O O . ARG A 1 415 ? 32.425 -1.244 -7.667 1.00 91.56 415 ARG A O 1
ATOM 3362 N N . ALA A 1 416 ? 33.325 0.795 -7.417 1.00 88.19 416 ALA A N 1
ATOM 3363 C CA . ALA A 1 416 ? 34.626 0.307 -6.969 1.00 88.19 416 ALA A CA 1
ATOM 3364 C C . ALA A 1 416 ? 34.535 -0.431 -5.622 1.00 88.19 416 ALA A C 1
ATOM 3366 O O . ALA A 1 416 ? 35.284 -1.381 -5.394 1.00 88.19 416 ALA A O 1
ATOM 3367 N N . ASN A 1 417 ? 33.610 -0.012 -4.753 1.00 88.69 417 ASN A N 1
ATOM 3368 C CA . ASN A 1 417 ? 33.363 -0.630 -3.448 1.00 88.69 417 ASN A CA 1
ATOM 3369 C C . ASN A 1 417 ? 32.083 -1.492 -3.392 1.00 88.69 417 ASN A C 1
ATOM 3371 O O . ASN A 1 417 ? 31.743 -1.973 -2.313 1.00 88.69 417 ASN A O 1
ATOM 3375 N N . ASP A 1 418 ? 31.374 -1.660 -4.516 1.00 88.75 418 ASP A N 1
ATOM 3376 C CA . ASP A 1 418 ? 30.051 -2.304 -4.633 1.00 88.75 418 ASP A CA 1
ATOM 3377 C C . ASP A 1 418 ? 29.073 -1.879 -3.522 1.00 88.75 418 ASP A C 1
ATOM 3379 O O . ASP A 1 418 ? 28.527 -2.700 -2.785 1.00 88.75 418 ASP A O 1
ATOM 3383 N N . SER A 1 419 ? 28.874 -0.566 -3.361 1.00 87.31 419 SER A N 1
ATOM 3384 C CA . SER A 1 419 ? 28.070 -0.033 -2.255 1.00 87.31 419 SER A CA 1
ATOM 3385 C C . SER A 1 419 ? 27.161 1.123 -2.664 1.00 87.31 419 SER A C 1
ATOM 3387 O O . SER A 1 419 ? 27.560 2.021 -3.400 1.00 87.31 419 SER A O 1
ATOM 3389 N N . ILE A 1 420 ? 25.925 1.123 -2.157 1.00 83.81 420 ILE A N 1
ATOM 3390 C CA . ILE A 1 420 ? 25.017 2.273 -2.265 1.00 83.81 420 ILE A CA 1
ATOM 3391 C C . ILE A 1 420 ? 25.378 3.290 -1.174 1.00 83.81 420 ILE A C 1
ATOM 3393 O O . ILE A 1 420 ? 25.420 2.969 0.016 1.00 83.81 420 ILE A O 1
ATOM 3397 N N . LEU A 1 421 ? 25.587 4.544 -1.564 1.00 83.44 421 LEU A N 1
ATOM 3398 C CA . LEU A 1 421 ? 25.999 5.649 -0.703 1.00 83.44 421 LEU A CA 1
ATOM 3399 C C . LEU A 1 421 ? 24.795 6.352 -0.053 1.00 83.44 421 LEU A C 1
ATOM 3401 O O . LEU A 1 421 ? 24.580 7.547 -0.242 1.00 83.44 421 LEU A O 1
ATOM 3405 N N . ASN A 1 422 ? 24.031 5.628 0.766 1.00 68.62 422 ASN A N 1
ATOM 3406 C CA . ASN A 1 422 ? 22.785 6.093 1.407 1.00 68.62 422 ASN A CA 1
ATOM 3407 C C . ASN A 1 422 ? 22.912 7.274 2.401 1.00 68.62 422 ASN A C 1
ATOM 3409 O O . ASN A 1 422 ? 21.907 7.803 2.868 1.00 68.62 422 ASN A O 1
ATOM 3413 N N . THR A 1 423 ? 24.134 7.688 2.739 1.00 69.56 423 THR A N 1
ATOM 3414 C CA . THR A 1 423 ? 24.421 8.884 3.559 1.00 69.56 423 THR A CA 1
ATOM 3415 C C . THR A 1 423 ? 24.752 10.116 2.715 1.00 69.56 423 THR A C 1
ATOM 3417 O O . THR A 1 423 ? 24.913 11.215 3.251 1.00 69.56 423 THR A O 1
ATOM 3420 N N . SER A 1 424 ? 24.868 9.942 1.398 1.00 74.25 424 SER A N 1
ATOM 3421 C CA . SER A 1 424 ? 25.033 11.038 0.450 1.00 74.25 424 SER A CA 1
ATOM 3422 C C . SER A 1 424 ? 23.668 11.620 0.077 1.00 74.25 424 SER A C 1
ATOM 3424 O O . SER A 1 424 ? 22.663 10.907 0.136 1.00 74.25 424 SER A O 1
ATOM 3426 N N . PRO A 1 425 ? 23.606 12.904 -0.321 1.00 79.88 425 PRO A N 1
ATOM 3427 C CA . PRO A 1 425 ? 22.406 13.456 -0.931 1.00 79.88 425 PRO A CA 1
ATOM 3428 C C . PRO A 1 425 ? 21.954 12.596 -2.115 1.00 79.88 425 PRO A C 1
ATOM 3430 O O . PRO A 1 425 ? 22.784 12.117 -2.889 1.00 79.88 425 PRO A O 1
ATOM 3433 N N . THR A 1 426 ? 20.644 12.418 -2.246 1.00 84.25 426 THR A N 1
ATOM 3434 C CA . THR A 1 426 ? 20.034 11.793 -3.418 1.00 84.25 426 THR A CA 1
ATOM 3435 C C . THR A 1 426 ? 20.194 12.680 -4.657 1.00 84.25 426 THR A C 1
ATOM 3437 O O . THR A 1 426 ? 20.457 13.885 -4.556 1.00 84.25 426 THR A O 1
ATOM 3440 N N . PHE A 1 427 ? 20.026 12.085 -5.836 1.00 86.56 427 PHE A N 1
ATOM 3441 C CA . PHE A 1 427 ? 20.019 12.784 -7.123 1.00 86.56 427 PHE A CA 1
ATOM 3442 C C . PHE A 1 427 ? 18.743 12.460 -7.911 1.00 86.56 427 PHE A C 1
ATOM 3444 O O . PHE A 1 427 ? 18.046 11.496 -7.587 1.00 86.56 427 PHE A O 1
ATOM 3451 N N . ALA A 1 428 ? 18.408 13.300 -8.894 1.00 86.69 428 ALA A N 1
ATOM 3452 C CA . ALA A 1 428 ? 17.249 13.097 -9.758 1.00 86.69 428 ALA A CA 1
ATOM 3453 C C . ALA A 1 428 ? 17.590 12.090 -10.861 1.00 86.69 428 ALA A C 1
ATOM 3455 O O . ALA A 1 428 ? 18.606 12.242 -11.523 1.00 86.69 428 ALA A O 1
ATOM 3456 N N . GLU A 1 429 ? 16.742 11.087 -11.080 1.00 87.69 429 GLU A N 1
ATOM 3457 C CA . GLU A 1 429 ? 17.129 9.910 -11.880 1.00 87.69 429 GLU A CA 1
ATOM 3458 C C . GLU A 1 429 ? 16.194 9.619 -13.073 1.00 87.69 429 GLU A C 1
ATOM 3460 O O . GLU A 1 429 ? 15.718 8.501 -13.295 1.00 87.69 429 GLU A O 1
ATOM 3465 N N . CYS A 1 430 ? 15.852 10.665 -13.830 1.00 90.00 430 CYS A N 1
ATOM 3466 C CA . CYS A 1 430 ? 14.927 10.566 -14.965 1.00 90.00 430 CYS A CA 1
ATOM 3467 C C . CYS A 1 430 ? 15.449 9.659 -16.103 1.00 90.00 430 CYS A C 1
ATOM 3469 O O . CYS A 1 430 ? 14.697 8.845 -16.650 1.00 90.00 430 CYS A O 1
ATOM 3471 N N . ALA A 1 431 ? 16.742 9.741 -16.432 1.00 92.44 431 ALA A N 1
ATOM 3472 C CA . ALA A 1 431 ? 17.365 8.949 -17.494 1.00 92.44 431 ALA A CA 1
ATOM 3473 C C . ALA A 1 431 ? 17.487 7.468 -17.110 1.00 92.44 431 ALA A C 1
ATOM 3475 O O . ALA A 1 431 ? 17.219 6.579 -17.919 1.00 92.44 431 ALA A O 1
ATOM 3476 N N . GLU A 1 432 ? 17.818 7.203 -15.854 1.00 94.44 432 GLU A N 1
ATOM 3477 C CA . GLU A 1 432 ? 17.931 5.884 -15.254 1.00 94.44 432 GLU A CA 1
ATOM 3478 C C . GLU A 1 432 ? 16.561 5.212 -15.210 1.00 94.44 432 GLU A C 1
ATOM 3480 O O . GLU A 1 432 ? 16.415 4.089 -15.692 1.00 94.44 432 GLU A O 1
ATOM 3485 N N . THR A 1 433 ? 15.538 5.927 -14.728 1.00 92.94 433 THR A N 1
ATOM 3486 C CA . THR A 1 433 ? 14.150 5.442 -14.701 1.00 92.94 433 THR A CA 1
ATOM 3487 C C . THR A 1 433 ? 13.666 5.071 -16.100 1.00 92.94 433 THR A C 1
ATOM 3489 O O . THR A 1 433 ? 13.125 3.984 -16.304 1.00 92.94 433 THR A O 1
ATOM 3492 N N . SER A 1 434 ? 13.915 5.934 -17.090 1.00 95.19 434 SER A N 1
ATOM 3493 C CA . SER A 1 434 ? 13.567 5.663 -18.491 1.00 95.19 434 SER A CA 1
ATOM 3494 C C . SER A 1 434 ? 14.246 4.398 -19.004 1.00 95.19 434 SER A C 1
ATOM 3496 O O . SER A 1 434 ? 13.601 3.533 -19.599 1.00 95.19 434 SER A O 1
ATOM 3498 N N . ALA A 1 435 ? 15.544 4.259 -18.723 1.00 97.12 435 ALA A N 1
ATOM 3499 C CA . ALA A 1 435 ? 16.318 3.099 -19.126 1.00 97.12 435 ALA A CA 1
ATOM 3500 C C . ALA A 1 435 ? 15.781 1.801 -18.512 1.00 97.12 435 ALA A C 1
ATOM 3502 O O . ALA A 1 435 ? 15.653 0.798 -19.217 1.00 97.12 435 ALA A O 1
ATOM 3503 N N . ARG A 1 436 ? 15.389 1.838 -17.233 1.00 96.94 436 ARG A N 1
ATOM 3504 C CA . ARG A 1 436 ? 14.724 0.722 -16.552 1.00 96.94 436 ARG A CA 1
ATOM 3505 C C . ARG A 1 436 ? 13.430 0.332 -17.249 1.00 96.94 436 ARG A C 1
ATOM 3507 O O . ARG A 1 436 ? 13.215 -0.842 -17.530 1.00 96.94 436 ARG A O 1
ATOM 3514 N N . HIS A 1 437 ? 12.570 1.306 -17.549 1.00 96.44 437 HIS A N 1
ATOM 3515 C CA . HIS A 1 437 ? 11.273 1.026 -18.160 1.00 96.44 437 HIS A CA 1
ATOM 3516 C C . HIS A 1 437 ? 11.405 0.410 -19.551 1.00 96.44 437 HIS A C 1
ATOM 3518 O O . HIS A 1 437 ? 10.678 -0.540 -19.846 1.00 96.44 437 HIS A O 1
ATOM 3524 N N . ILE A 1 438 ? 12.365 0.868 -20.361 1.00 97.75 438 ILE A N 1
ATOM 3525 C CA . ILE A 1 438 ? 12.671 0.243 -21.655 1.00 97.75 438 ILE A CA 1
ATOM 3526 C C . ILE A 1 438 ? 13.103 -1.211 -21.447 1.00 97.75 438 ILE A C 1
ATOM 3528 O O . ILE A 1 438 ? 12.535 -2.102 -22.073 1.00 97.75 438 ILE A O 1
ATOM 3532 N N . MET A 1 439 ? 14.047 -1.486 -20.541 1.00 98.38 439 MET A N 1
ATOM 3533 C CA . MET A 1 439 ? 14.500 -2.862 -20.291 1.00 98.38 439 MET A CA 1
ATOM 3534 C C . MET A 1 439 ? 13.370 -3.763 -19.780 1.00 98.38 439 MET A C 1
ATOM 3536 O O . MET A 1 439 ? 13.218 -4.881 -20.266 1.00 98.38 439 MET A O 1
ATOM 3540 N N . ASN A 1 440 ? 12.505 -3.253 -18.900 1.00 97.44 440 ASN A N 1
ATOM 3541 C CA . ASN A 1 440 ? 11.314 -3.963 -18.431 1.00 97.44 440 ASN A CA 1
ATOM 3542 C C . ASN A 1 440 ? 10.368 -4.321 -19.587 1.00 97.44 440 ASN A C 1
ATOM 3544 O O . ASN A 1 440 ? 9.872 -5.445 -19.646 1.00 97.44 440 ASN A O 1
ATOM 3548 N N . LEU A 1 441 ? 10.125 -3.395 -20.522 1.00 96.88 441 LEU A N 1
ATOM 3549 C CA . LEU A 1 441 ? 9.294 -3.656 -21.702 1.00 96.88 441 LEU A CA 1
ATOM 3550 C C . LEU A 1 441 ? 9.910 -4.733 -22.601 1.00 96.88 441 LEU A C 1
ATOM 3552 O O . LEU A 1 441 ? 9.194 -5.623 -23.064 1.00 96.88 441 LEU A O 1
ATOM 3556 N N . LEU A 1 442 ? 11.224 -4.674 -22.834 1.00 97.38 442 LEU A N 1
ATOM 3557 C CA . LEU A 1 442 ? 11.938 -5.610 -23.707 1.00 97.38 442 LEU A CA 1
ATOM 3558 C C . LEU A 1 442 ? 12.007 -7.025 -23.114 1.00 97.38 442 LEU A C 1
ATOM 3560 O O . LEU A 1 442 ? 11.730 -7.992 -23.824 1.00 97.38 442 LEU A O 1
ATOM 3564 N N . LEU A 1 443 ? 12.323 -7.143 -21.822 1.00 97.44 443 LEU A N 1
ATOM 3565 C CA . LEU A 1 443 ? 12.497 -8.422 -21.123 1.00 97.44 443 LEU A CA 1
ATOM 3566 C C . LEU A 1 443 ? 11.182 -9.115 -20.761 1.00 97.44 443 LEU A C 1
ATOM 3568 O O . LEU A 1 443 ? 11.184 -10.310 -20.475 1.00 97.44 443 LEU A O 1
ATOM 3572 N N . PHE A 1 444 ? 10.060 -8.397 -20.709 1.00 95.38 444 PHE A N 1
ATOM 3573 C CA . PHE A 1 444 ? 8.808 -8.996 -20.261 1.00 95.38 444 PHE A CA 1
ATOM 3574 C C . PHE A 1 444 ? 8.309 -10.072 -21.230 1.00 95.38 444 PHE A C 1
ATOM 3576 O O . PHE A 1 444 ? 7.919 -9.782 -22.365 1.00 95.38 444 PHE A O 1
ATOM 3583 N N . ASN A 1 445 ? 8.251 -11.313 -20.756 1.00 92.12 445 ASN A N 1
ATOM 3584 C CA . ASN A 1 445 ? 7.686 -12.443 -21.473 1.00 92.12 445 ASN A CA 1
ATOM 3585 C C . ASN A 1 445 ? 6.181 -12.527 -21.190 1.00 92.12 445 ASN A C 1
ATOM 3587 O O . ASN A 1 445 ? 5.755 -12.858 -20.085 1.00 92.12 445 ASN A O 1
ATOM 3591 N N . ARG A 1 446 ? 5.350 -12.258 -22.202 1.00 88.12 446 ARG A N 1
ATOM 3592 C CA . ARG A 1 446 ? 3.882 -12.227 -22.059 1.00 88.12 446 ARG A CA 1
ATOM 3593 C C . ARG A 1 446 ? 3.231 -13.596 -21.850 1.00 88.12 446 ARG A C 1
ATOM 3595 O O . ARG A 1 446 ? 2.062 -13.635 -21.474 1.00 88.12 446 ARG A O 1
ATOM 3602 N N . HIS A 1 447 ? 3.931 -14.692 -22.134 1.00 86.38 447 HIS A N 1
ATOM 3603 C CA . HIS A 1 447 ? 3.406 -16.047 -21.966 1.00 86.38 447 HIS A CA 1
ATOM 3604 C C . HIS A 1 447 ? 3.672 -16.555 -20.552 1.00 86.38 447 HIS A C 1
ATOM 3606 O O . HIS A 1 447 ? 2.755 -17.020 -19.883 1.00 86.38 447 HIS A O 1
ATOM 3612 N N . GLU A 1 448 ? 4.908 -16.391 -20.083 1.00 86.94 448 GLU A N 1
ATOM 3613 C CA . GLU A 1 448 ? 5.332 -16.815 -18.745 1.00 86.94 448 GLU A CA 1
ATOM 3614 C C . GLU A 1 448 ? 5.063 -15.745 -17.669 1.00 86.94 448 GLU A C 1
ATOM 3616 O O . GLU A 1 448 ? 5.069 -16.053 -16.483 1.00 86.94 448 GLU A O 1
ATOM 3621 N N . LYS A 1 449 ? 4.776 -14.496 -18.069 1.00 84.62 449 LYS A N 1
ATOM 3622 C CA . LYS A 1 449 ? 4.572 -13.324 -17.193 1.00 84.62 449 LYS A CA 1
ATOM 3623 C C . LYS A 1 449 ? 5.758 -13.074 -16.250 1.00 84.62 449 LYS A C 1
ATOM 3625 O O . LYS A 1 449 ? 5.565 -12.719 -15.090 1.00 84.62 449 LYS A O 1
ATOM 3630 N N . ILE A 1 450 ? 6.978 -13.233 -16.767 1.00 89.00 450 ILE A N 1
ATOM 3631 C CA . ILE A 1 450 ? 8.253 -12.999 -16.066 1.00 89.00 450 ILE A CA 1
ATOM 3632 C C . ILE A 1 450 ? 9.128 -12.005 -16.839 1.00 89.00 450 ILE A C 1
ATOM 3634 O O . ILE A 1 450 ? 8.880 -11.746 -18.018 1.00 89.00 450 ILE A O 1
ATOM 3638 N N . PHE A 1 451 ? 10.172 -11.478 -16.200 1.00 94.56 451 PHE A N 1
ATOM 3639 C CA . PHE A 1 451 ? 11.296 -10.886 -16.926 1.00 94.56 451 PHE A CA 1
ATOM 3640 C C . PHE A 1 451 ? 12.245 -11.999 -17.364 1.00 94.56 451 PHE A C 1
ATOM 3642 O O . PHE A 1 451 ? 12.809 -12.706 -16.532 1.00 94.56 451 PHE A O 1
ATOM 3649 N N . ASP A 1 452 ? 12.382 -12.182 -18.671 1.00 95.50 452 ASP A N 1
ATOM 3650 C CA . ASP A 1 452 ? 13.103 -13.301 -19.262 1.00 95.50 452 ASP A CA 1
ATOM 3651 C C . ASP A 1 452 ? 14.501 -12.881 -19.712 1.00 95.50 452 ASP A C 1
ATOM 3653 O O . ASP A 1 452 ? 14.674 -12.193 -20.715 1.00 95.50 452 ASP A O 1
ATOM 3657 N N . LEU A 1 453 ? 15.508 -13.298 -18.946 1.00 96.38 453 LEU A N 1
ATOM 3658 C CA . LEU A 1 453 ? 16.907 -12.957 -19.197 1.00 96.38 453 LEU A CA 1
ATOM 3659 C C . LEU A 1 453 ? 17.633 -14.002 -20.060 1.00 96.38 453 LEU A C 1
ATOM 3661 O O . LEU A 1 453 ? 18.805 -13.807 -20.384 1.00 96.38 453 LEU A O 1
ATOM 3665 N N . ARG A 1 454 ? 16.981 -15.113 -20.440 1.00 95.44 454 ARG A N 1
ATOM 3666 C CA . ARG A 1 454 ? 17.649 -16.272 -21.066 1.00 95.44 454 ARG A CA 1
ATOM 3667 C C . ARG A 1 454 ? 18.423 -15.891 -22.330 1.00 95.44 454 ARG A C 1
ATOM 3669 O O . ARG A 1 454 ? 19.577 -16.297 -22.482 1.00 95.44 454 ARG A O 1
ATOM 3676 N N . ASP A 1 455 ? 17.811 -15.095 -23.202 1.00 95.50 455 ASP A N 1
ATOM 3677 C CA . ASP A 1 455 ? 18.402 -14.707 -24.485 1.00 95.50 455 ASP A CA 1
ATOM 3678 C C . ASP A 1 455 ? 19.594 -13.755 -24.313 1.00 95.50 455 ASP A C 1
ATOM 3680 O O . ASP A 1 455 ? 20.671 -14.003 -24.866 1.00 95.50 455 ASP A O 1
ATOM 3684 N N . ILE A 1 456 ? 19.455 -12.714 -23.484 1.00 95.56 456 ILE A N 1
ATOM 3685 C CA . ILE A 1 456 ? 20.551 -11.768 -23.233 1.00 95.56 456 ILE A CA 1
ATOM 3686 C C . ILE A 1 456 ? 21.708 -12.425 -22.469 1.00 95.56 456 ILE A C 1
ATOM 3688 O O . ILE A 1 456 ? 22.875 -12.181 -22.775 1.00 95.56 456 ILE A O 1
ATOM 3692 N N . GLU A 1 457 ? 21.422 -13.335 -21.534 1.00 95.06 457 GLU A N 1
ATOM 3693 C CA . GLU A 1 457 ? 22.456 -14.127 -20.869 1.00 95.06 457 GLU A CA 1
ATOM 3694 C C . GLU A 1 457 ? 23.226 -15.006 -21.852 1.00 95.06 457 GLU A C 1
ATOM 3696 O O . GLU A 1 457 ? 24.455 -15.096 -21.775 1.00 95.06 457 GLU A O 1
ATOM 3701 N N . ALA A 1 458 ? 22.521 -15.673 -22.769 1.00 93.38 458 ALA A N 1
ATOM 3702 C CA . ALA A 1 458 ? 23.146 -16.486 -23.804 1.00 93.38 458 ALA A CA 1
ATOM 3703 C C . ALA A 1 458 ? 24.024 -15.625 -24.724 1.00 93.38 458 ALA A C 1
ATOM 3705 O O . ALA A 1 458 ? 25.145 -16.027 -25.054 1.00 93.38 458 ALA A O 1
ATOM 3706 N N . TYR A 1 459 ? 23.557 -14.423 -25.079 1.00 92.19 459 TYR A N 1
ATOM 3707 C CA . TYR A 1 459 ? 24.330 -13.452 -25.846 1.00 92.19 459 TYR A CA 1
ATOM 3708 C C . TYR A 1 459 ? 25.628 -13.056 -25.123 1.00 92.19 459 TYR A C 1
ATOM 3710 O O . TYR A 1 459 ? 26.710 -13.193 -25.698 1.00 92.19 459 TYR A O 1
ATOM 3718 N N . VAL A 1 460 ? 25.548 -12.624 -23.858 1.00 91.69 460 VAL A N 1
ATOM 3719 C CA . VAL A 1 460 ? 26.716 -12.184 -23.069 1.00 91.69 460 VAL A CA 1
ATOM 3720 C C . VAL A 1 460 ? 27.706 -13.334 -22.871 1.00 91.69 460 VAL A C 1
ATOM 3722 O O . VAL A 1 460 ? 28.907 -13.162 -23.082 1.00 91.69 460 VAL A O 1
ATOM 3725 N N . LYS A 1 461 ? 27.219 -14.544 -22.553 1.00 89.94 461 LYS A N 1
ATOM 3726 C CA . LYS A 1 461 ? 28.061 -15.746 -22.403 1.00 89.94 461 LYS A CA 1
ATOM 3727 C C . LYS A 1 461 ? 28.821 -16.078 -23.693 1.00 89.94 461 LYS A C 1
ATOM 3729 O O . LYS A 1 461 ? 29.993 -16.453 -23.632 1.00 89.94 461 LYS A O 1
ATOM 3734 N N . LYS A 1 462 ? 28.198 -15.898 -24.864 1.00 88.81 462 LYS A N 1
ATOM 3735 C CA . LYS A 1 462 ? 28.821 -16.156 -26.175 1.00 88.81 462 LYS A CA 1
ATOM 3736 C C . LYS A 1 462 ? 30.012 -15.235 -26.475 1.00 88.81 462 LYS A C 1
ATOM 3738 O O . LYS A 1 462 ? 30.891 -15.638 -27.233 1.00 88.81 462 LYS A O 1
ATOM 3743 N N . GLN A 1 463 ? 30.088 -14.051 -25.862 1.00 80.75 463 GLN A N 1
ATOM 3744 C CA . GLN A 1 463 ? 31.227 -13.133 -26.023 1.00 80.75 463 GLN A CA 1
ATOM 3745 C C . GLN A 1 463 ? 32.520 -13.651 -25.360 1.00 80.75 463 GLN A C 1
ATOM 3747 O O . GLN A 1 463 ? 33.606 -13.135 -25.628 1.00 80.75 463 GLN A O 1
ATOM 3752 N N . GLY A 1 464 ? 32.435 -14.679 -24.504 1.00 73.88 464 GLY A N 1
ATOM 3753 C CA . GLY A 1 464 ? 33.597 -15.403 -23.976 1.00 73.88 464 GLY A CA 1
ATOM 3754 C C . GLY A 1 464 ? 34.445 -14.649 -22.943 1.00 73.88 464 GLY A C 1
ATOM 3755 O O . GLY A 1 464 ? 35.487 -15.159 -22.534 1.00 73.88 464 GLY A O 1
ATOM 3756 N N . LYS A 1 465 ? 34.019 -13.458 -22.502 1.00 76.38 465 LYS A N 1
ATOM 3757 C CA . LYS A 1 465 ? 34.663 -12.671 -21.439 1.00 76.38 465 LYS A CA 1
ATOM 3758 C C . LYS A 1 465 ? 33.660 -12.394 -20.315 1.00 76.38 465 LYS A C 1
ATOM 3760 O O . LYS A 1 465 ? 32.532 -12.012 -20.622 1.00 76.38 465 LYS A O 1
ATOM 3765 N N . PRO A 1 466 ? 34.043 -12.545 -19.033 1.00 77.81 466 PRO A N 1
ATOM 3766 C CA . PRO A 1 466 ? 33.219 -12.077 -17.925 1.00 77.81 466 PRO A CA 1
ATOM 3767 C C . PRO A 1 466 ? 32.940 -10.581 -18.086 1.00 77.81 466 PRO A C 1
ATOM 3769 O O . PRO A 1 466 ? 33.880 -9.799 -18.229 1.00 77.81 466 PRO A O 1
ATOM 3772 N N . ASN A 1 467 ? 31.664 -10.194 -18.080 1.00 84.25 467 ASN A N 1
ATOM 3773 C CA . ASN A 1 467 ? 31.260 -8.795 -18.086 1.00 84.25 467 ASN A CA 1
ATOM 3774 C C . ASN A 1 467 ? 30.779 -8.410 -16.673 1.00 84.25 467 ASN A C 1
ATOM 3776 O O . ASN A 1 467 ? 29.648 -8.752 -16.319 1.00 84.25 467 ASN A O 1
ATOM 3780 N N . PRO A 1 468 ? 31.605 -7.717 -15.862 1.00 82.31 468 PRO A N 1
ATOM 3781 C CA . PRO A 1 468 ? 31.243 -7.354 -14.489 1.00 82.31 468 PRO A CA 1
ATOM 3782 C C . PRO A 1 468 ? 30.054 -6.382 -14.417 1.00 82.31 468 PRO A C 1
ATOM 3784 O O . PRO A 1 468 ? 29.419 -6.251 -13.374 1.00 82.31 468 PRO A O 1
ATOM 3787 N N . TYR A 1 469 ? 29.721 -5.703 -15.517 1.00 90.12 469 TYR A N 1
ATOM 3788 C CA . TYR A 1 469 ? 28.565 -4.813 -15.586 1.00 90.12 469 TYR A CA 1
ATOM 3789 C C . TYR A 1 469 ? 27.251 -5.588 -15.727 1.00 90.12 469 TYR A C 1
ATOM 3791 O O . TYR A 1 469 ? 26.245 -5.211 -15.125 1.00 90.12 469 TYR A O 1
ATOM 3799 N N . PHE A 1 470 ? 27.265 -6.702 -16.465 1.00 93.31 470 PHE A N 1
ATOM 3800 C CA . PHE A 1 470 ? 26.079 -7.532 -16.678 1.00 93.31 470 PHE A CA 1
ATOM 3801 C C . PHE A 1 470 ? 25.605 -8.240 -15.402 1.00 93.31 470 PHE A C 1
ATOM 3803 O O . PHE A 1 470 ? 24.408 -8.434 -15.213 1.00 93.31 470 PHE A O 1
ATOM 3810 N N . GLU A 1 471 ? 26.522 -8.598 -14.500 1.00 91.06 471 GLU A N 1
ATOM 3811 C CA . GLU A 1 471 ? 26.178 -9.247 -13.229 1.00 91.06 471 GLU A CA 1
ATOM 3812 C C . GLU A 1 471 ? 25.165 -8.417 -12.427 1.00 91.06 471 GLU A C 1
ATOM 3814 O O . GLU A 1 471 ? 24.137 -8.941 -12.003 1.00 91.06 471 GLU A O 1
ATOM 3819 N N . LYS A 1 472 ? 25.378 -7.097 -12.318 1.00 93.00 472 LYS A N 1
ATOM 3820 C CA . LYS A 1 472 ? 24.457 -6.194 -11.604 1.00 93.00 472 LYS A CA 1
ATOM 3821 C C . LYS A 1 472 ? 23.101 -6.058 -12.296 1.00 93.00 472 LYS A C 1
ATOM 3823 O O . LYS A 1 472 ? 22.089 -5.927 -11.612 1.00 93.00 472 LYS A O 1
ATOM 3828 N N . PHE A 1 473 ? 23.065 -6.143 -13.626 1.00 95.75 473 PHE A N 1
ATOM 3829 C CA . PHE A 1 473 ? 21.815 -6.207 -14.387 1.00 95.75 473 PHE A CA 1
ATOM 3830 C C . PHE A 1 473 ? 21.028 -7.491 -14.068 1.00 95.75 473 PHE A C 1
ATOM 3832 O O . PHE A 1 473 ? 19.831 -7.423 -13.806 1.00 95.75 473 PHE A O 1
ATOM 3839 N N . SER A 1 474 ? 21.696 -8.650 -14.026 1.00 93.44 474 SER A N 1
ATOM 3840 C CA . SER A 1 474 ? 21.062 -9.931 -13.672 1.00 93.44 474 SER A CA 1
ATOM 3841 C C . SER A 1 474 ? 20.577 -9.954 -12.217 1.00 93.44 474 SER A C 1
ATOM 3843 O O . SER A 1 474 ? 19.429 -10.315 -11.965 1.00 93.44 474 SER A O 1
ATOM 3845 N N . GLU A 1 475 ? 21.399 -9.491 -11.265 1.00 90.75 475 GLU A N 1
ATOM 3846 C CA . GLU A 1 475 ? 21.017 -9.360 -9.848 1.00 90.75 475 GLU A CA 1
ATOM 3847 C C . GLU A 1 475 ? 19.740 -8.520 -9.671 1.00 90.75 475 GLU A C 1
ATOM 3849 O O . GLU A 1 475 ? 18.876 -8.868 -8.868 1.00 90.75 475 GLU A O 1
ATOM 3854 N N . PHE A 1 476 ? 19.595 -7.424 -10.424 1.00 93.44 476 PHE A N 1
ATOM 3855 C CA . PHE A 1 476 ? 18.424 -6.551 -10.331 1.00 93.44 476 PHE A CA 1
ATOM 3856 C C . PHE A 1 476 ? 17.118 -7.275 -10.702 1.00 93.44 476 PHE A C 1
ATOM 3858 O O . PHE A 1 476 ? 16.121 -7.174 -9.987 1.00 93.44 476 PHE A O 1
ATOM 3865 N N . TYR A 1 477 ? 17.115 -8.065 -11.775 1.00 91.81 477 TYR A N 1
ATOM 3866 C CA . TYR A 1 477 ? 15.916 -8.797 -12.199 1.00 91.81 477 TYR A CA 1
ATOM 3867 C C . TYR A 1 477 ? 15.614 -10.049 -11.365 1.00 91.81 477 TYR A C 1
ATOM 3869 O O . TYR A 1 477 ? 14.514 -10.587 -11.456 1.00 91.81 477 TYR A O 1
ATOM 3877 N N . GLN A 1 478 ? 16.535 -10.480 -10.497 1.00 85.69 478 GLN A N 1
ATOM 3878 C CA . GLN A 1 478 ? 16.235 -11.476 -9.461 1.00 85.69 478 GLN A CA 1
ATOM 3879 C C . GLN A 1 478 ? 15.409 -10.881 -8.311 1.00 85.69 478 GLN A C 1
ATOM 3881 O O . GLN A 1 478 ? 14.698 -11.613 -7.623 1.00 85.69 478 GLN A O 1
ATOM 3886 N N . VAL A 1 479 ? 15.490 -9.561 -8.098 1.00 81.31 479 VAL A N 1
ATOM 3887 C CA . VAL A 1 479 ? 14.781 -8.867 -7.012 1.00 81.31 479 VAL A CA 1
ATOM 3888 C C . VAL A 1 479 ? 13.548 -8.092 -7.480 1.00 81.31 479 VAL A C 1
ATOM 3890 O O . VAL A 1 479 ? 12.641 -7.889 -6.676 1.00 81.31 479 VAL A O 1
ATOM 3893 N N . GLN A 1 480 ? 13.469 -7.689 -8.755 1.00 83.50 480 GLN A N 1
ATOM 3894 C CA . GLN A 1 480 ? 12.294 -7.022 -9.330 1.00 83.50 480 GLN A CA 1
ATOM 3895 C C . GLN A 1 480 ? 11.392 -8.015 -10.092 1.00 83.50 480 GLN A C 1
ATOM 3897 O O . GLN A 1 480 ? 11.656 -8.292 -11.260 1.00 83.50 480 GLN A O 1
ATOM 3902 N N . PRO A 1 481 ? 10.289 -8.523 -9.507 1.00 82.19 481 PRO A N 1
ATOM 3903 C CA . PRO A 1 481 ? 9.265 -9.233 -10.276 1.00 82.19 481 PRO A CA 1
ATOM 3904 C C . PRO A 1 481 ? 8.459 -8.279 -11.184 1.00 82.19 481 PRO A C 1
ATOM 3906 O O . PRO A 1 481 ? 8.372 -7.084 -10.896 1.00 82.19 481 PRO A O 1
ATOM 3909 N N . PRO A 1 482 ? 7.768 -8.772 -12.232 1.00 84.88 482 PRO A N 1
ATOM 3910 C CA . PRO A 1 482 ? 6.937 -7.922 -13.094 1.00 84.88 482 PRO A CA 1
ATOM 3911 C C . PRO A 1 482 ? 5.834 -7.153 -12.365 1.00 84.88 482 PRO A C 1
ATOM 3913 O O . PRO A 1 482 ? 5.518 -6.031 -12.746 1.00 84.88 482 PRO A O 1
ATOM 3916 N N . SER A 1 483 ? 5.290 -7.698 -11.274 1.00 74.00 483 SER A N 1
ATOM 3917 C CA . SER A 1 483 ? 4.314 -6.996 -10.428 1.00 74.00 483 SER A CA 1
ATOM 3918 C C . SER A 1 483 ? 4.874 -5.729 -9.766 1.00 74.00 483 SER A C 1
ATOM 3920 O O . SER A 1 483 ? 4.098 -4.871 -9.358 1.00 74.00 483 SER A O 1
ATOM 3922 N N . SER A 1 484 ? 6.202 -5.575 -9.691 1.00 77.69 484 SER A N 1
ATOM 3923 C CA . SER A 1 484 ? 6.891 -4.376 -9.199 1.00 77.69 484 SER A CA 1
ATOM 3924 C C . SER A 1 484 ? 7.627 -3.609 -10.308 1.00 77.69 484 SER A C 1
ATOM 3926 O O . SER A 1 484 ? 8.452 -2.737 -10.024 1.00 77.69 484 SER A O 1
ATOM 3928 N N . ALA A 1 485 ? 7.303 -3.867 -11.583 1.00 86.62 485 ALA A N 1
ATOM 3929 C CA . ALA A 1 485 ? 7.892 -3.172 -12.731 1.00 86.62 485 ALA A CA 1
ATOM 3930 C C . ALA A 1 485 ? 7.704 -1.652 -12.671 1.00 86.62 485 ALA A C 1
ATOM 3932 O O . ALA A 1 485 ? 8.575 -0.898 -13.109 1.00 86.62 485 ALA A O 1
ATOM 3933 N N . ASN A 1 486 ? 6.569 -1.218 -12.114 1.00 84.75 486 ASN A N 1
ATOM 3934 C CA . ASN A 1 486 ? 6.236 0.189 -11.932 1.00 84.75 486 ASN A CA 1
ATOM 3935 C C . ASN A 1 486 ? 6.614 0.743 -10.557 1.00 84.75 486 ASN A C 1
ATOM 3937 O O . ASN A 1 486 ? 6.166 1.818 -10.180 1.00 84.75 486 ASN A O 1
ATOM 3941 N N . ASN A 1 487 ? 7.400 0.012 -9.770 1.00 78.81 487 ASN A N 1
ATOM 3942 C CA . ASN A 1 487 ? 7.749 0.467 -8.440 1.00 78.81 487 ASN A CA 1
ATOM 3943 C C . ASN A 1 487 ? 8.741 1.644 -8.518 1.00 78.81 487 ASN A C 1
ATOM 3945 O O . ASN A 1 487 ? 9.869 1.500 -8.994 1.00 78.81 487 ASN A O 1
ATOM 3949 N N . GLY A 1 488 ? 8.296 2.824 -8.086 1.00 76.50 488 GLY A N 1
ATOM 3950 C CA . GLY A 1 488 ? 9.068 4.067 -8.051 1.00 76.50 488 GLY A CA 1
ATOM 3951 C C . GLY A 1 488 ? 9.700 4.379 -6.692 1.00 76.50 488 GLY A C 1
ATOM 3952 O O . GLY A 1 488 ? 10.016 5.535 -6.431 1.00 76.50 488 GLY A O 1
ATOM 3953 N N . ASP A 1 489 ? 9.849 3.414 -5.788 1.00 74.00 489 ASP A N 1
ATOM 3954 C CA . ASP A 1 489 ? 10.451 3.684 -4.480 1.00 74.00 489 ASP A CA 1
ATOM 3955 C C . ASP A 1 489 ? 11.971 3.974 -4.550 1.00 74.00 489 ASP A C 1
ATOM 3957 O O . ASP A 1 489 ? 12.667 3.550 -5.474 1.00 74.00 489 ASP A O 1
ATOM 3961 N N . LEU A 1 490 ? 12.510 4.670 -3.538 1.00 75.56 490 LEU A N 1
ATOM 3962 C CA . LEU A 1 490 ? 13.926 5.060 -3.479 1.00 75.56 490 LEU A CA 1
ATOM 3963 C C . LEU A 1 490 ? 14.900 3.865 -3.520 1.00 75.56 490 LEU A C 1
ATOM 3965 O O . LEU A 1 490 ? 15.999 4.001 -4.060 1.00 75.56 490 LEU A O 1
ATOM 3969 N N . VAL A 1 491 ? 14.550 2.707 -2.955 1.00 76.44 491 VAL A N 1
ATOM 3970 C CA . VAL A 1 491 ? 15.429 1.527 -2.924 1.00 76.44 491 VAL A CA 1
ATOM 3971 C C . VAL A 1 491 ? 15.473 0.865 -4.290 1.00 76.44 491 VAL A C 1
ATOM 3973 O O . VAL A 1 491 ? 16.565 0.637 -4.788 1.00 76.44 491 VAL A O 1
ATOM 3976 N N . MET A 1 492 ? 14.333 0.602 -4.924 1.00 82.75 492 MET A N 1
ATOM 3977 C CA . MET A 1 492 ? 14.242 0.029 -6.264 1.00 82.75 492 MET A CA 1
ATOM 3978 C C . MET A 1 492 ? 14.939 0.926 -7.292 1.00 82.75 492 MET A C 1
ATOM 3980 O O . MET A 1 492 ? 15.685 0.432 -8.138 1.00 82.75 492 MET A O 1
ATOM 3984 N N . ARG A 1 493 ? 14.770 2.248 -7.168 1.00 86.62 493 ARG A N 1
ATOM 3985 C CA . ARG A 1 493 ? 15.513 3.260 -7.936 1.00 86.62 493 ARG A CA 1
ATOM 3986 C C . ARG A 1 493 ? 17.029 3.165 -7.694 1.00 86.62 493 ARG A C 1
ATOM 3988 O O . ARG A 1 493 ? 17.813 3.032 -8.627 1.00 86.62 493 ARG A O 1
ATOM 3995 N N . SER A 1 494 ? 17.462 3.078 -6.433 1.00 87.44 494 SER A N 1
ATOM 3996 C CA . SER A 1 494 ? 18.887 2.928 -6.079 1.00 87.44 494 SER A CA 1
ATOM 3997 C C . SER A 1 494 ? 19.490 1.571 -6.478 1.00 87.44 494 SER A C 1
ATOM 3999 O O . SER A 1 494 ? 20.669 1.495 -6.817 1.00 87.44 494 SER A O 1
ATOM 4001 N N . LEU A 1 495 ? 18.703 0.493 -6.450 1.00 89.38 495 LEU A N 1
ATOM 4002 C CA . LEU A 1 495 ? 19.093 -0.834 -6.927 1.00 89.38 495 LEU A CA 1
ATOM 4003 C C . LEU A 1 495 ? 19.296 -0.812 -8.438 1.00 89.38 495 LEU A C 1
ATOM 4005 O O . LEU A 1 495 ? 20.287 -1.356 -8.918 1.00 89.38 495 LEU A O 1
ATOM 4009 N N . TRP A 1 496 ? 18.420 -0.126 -9.173 1.00 94.56 496 TRP A N 1
ATOM 4010 C CA . TRP A 1 496 ? 18.635 0.123 -10.592 1.00 94.56 496 TRP A CA 1
ATOM 4011 C C . TRP A 1 496 ? 19.871 0.997 -10.836 1.00 94.56 496 TRP A C 1
ATOM 4013 O O . TRP A 1 496 ? 20.651 0.727 -11.745 1.00 94.56 496 TRP A O 1
ATOM 4023 N N . ASN A 1 497 ? 20.150 1.975 -9.973 1.00 93.62 497 ASN A N 1
ATOM 4024 C CA . ASN A 1 497 ? 21.388 2.744 -10.064 1.00 93.62 497 ASN A CA 1
ATOM 4025 C C . ASN A 1 497 ? 22.661 1.881 -9.867 1.00 93.62 497 ASN A C 1
ATOM 4027 O O . ASN A 1 497 ? 23.716 2.225 -10.390 1.00 93.62 497 ASN A O 1
ATOM 4031 N N . ARG A 1 498 ? 22.595 0.697 -9.231 1.00 93.62 498 ARG A N 1
ATOM 4032 C CA . ARG A 1 498 ? 23.722 -0.271 -9.247 1.00 93.62 498 ARG A CA 1
ATOM 4033 C C . ARG A 1 498 ? 24.020 -0.804 -10.656 1.00 93.62 498 ARG A C 1
ATOM 4035 O O . ARG A 1 498 ? 25.144 -1.217 -10.949 1.00 93.62 498 ARG A O 1
ATOM 4042 N N . VAL A 1 499 ? 23.022 -0.795 -11.539 1.00 96.06 499 VAL A N 1
ATOM 4043 C CA . VAL A 1 499 ? 23.135 -1.227 -12.936 1.00 96.06 499 VAL A CA 1
ATOM 4044 C C . VAL A 1 499 ? 23.810 -0.147 -13.781 1.00 96.06 499 VAL A C 1
ATOM 4046 O O . VAL A 1 499 ? 24.773 -0.449 -14.480 1.00 96.06 499 VAL A O 1
ATOM 4049 N N . VAL A 1 500 ? 23.355 1.107 -13.687 1.00 95.56 500 VAL A N 1
ATOM 4050 C CA . VAL A 1 500 ? 23.748 2.194 -14.614 1.00 95.56 500 VAL A CA 1
ATOM 4051 C C . VAL A 1 500 ? 24.699 3.245 -14.021 1.00 95.56 500 VAL A C 1
ATOM 4053 O O . VAL A 1 500 ? 25.341 3.995 -14.760 1.00 95.56 500 VAL A O 1
ATOM 4056 N N . GLY A 1 501 ? 24.838 3.289 -12.698 1.00 93.75 501 GLY A N 1
ATOM 4057 C CA . GLY A 1 501 ? 25.704 4.222 -11.984 1.00 93.75 501 GLY A CA 1
ATOM 4058 C C . GLY A 1 501 ? 27.175 3.814 -12.025 1.00 93.75 501 GLY A C 1
ATOM 4059 O O . GLY A 1 501 ? 27.523 2.630 -12.040 1.00 93.75 501 GLY A O 1
ATOM 4060 N N . ASP A 1 502 ? 28.056 4.806 -12.040 1.00 92.44 502 ASP A N 1
ATOM 4061 C CA . ASP A 1 502 ? 29.507 4.675 -11.898 1.00 92.44 502 ASP A CA 1
ATOM 4062 C C . ASP A 1 502 ? 30.148 3.675 -12.881 1.00 92.44 502 ASP A C 1
ATOM 4064 O O . ASP A 1 502 ? 31.093 2.952 -12.569 1.00 92.44 502 ASP A O 1
ATOM 4068 N N . LEU A 1 503 ? 29.624 3.599 -14.110 1.00 92.81 503 LEU A N 1
ATOM 4069 C CA . LEU A 1 503 ? 30.102 2.670 -15.143 1.00 92.81 503 LEU A CA 1
ATOM 4070 C C . LEU A 1 503 ? 31.523 2.998 -15.629 1.00 92.81 503 LEU A C 1
ATOM 4072 O O . LEU A 1 503 ? 32.209 2.124 -16.158 1.00 92.81 503 LEU A O 1
ATOM 4076 N N . ASN A 1 504 ? 32.000 4.224 -15.408 1.00 91.12 504 ASN A N 1
ATOM 4077 C CA . ASN A 1 504 ? 33.359 4.659 -15.751 1.00 91.12 504 ASN A CA 1
ATOM 4078 C C . ASN A 1 504 ? 34.413 4.300 -14.684 1.00 91.12 504 ASN A C 1
ATOM 4080 O O . ASN A 1 504 ? 35.584 4.641 -14.857 1.00 91.12 504 ASN A O 1
ATOM 4084 N N . ALA A 1 505 ? 34.031 3.631 -13.587 1.00 85.94 505 ALA A N 1
ATOM 4085 C CA . ALA A 1 505 ? 34.943 3.293 -12.488 1.00 85.94 505 ALA A CA 1
ATOM 4086 C C . ALA A 1 505 ? 36.143 2.439 -12.933 1.00 85.94 505 ALA A C 1
ATOM 4088 O O . ALA A 1 505 ? 37.247 2.571 -12.399 1.00 85.94 505 ALA A O 1
ATOM 4089 N N . PHE A 1 506 ? 35.941 1.587 -13.940 1.00 80.94 506 PHE A N 1
ATOM 4090 C CA . PHE A 1 506 ? 36.995 0.788 -14.550 1.00 80.94 506 PHE A CA 1
ATOM 4091 C C . PHE A 1 506 ? 37.387 1.410 -15.898 1.00 80.94 506 PHE A C 1
ATOM 4093 O O . PHE A 1 506 ? 36.539 1.722 -16.732 1.00 80.94 506 PHE A O 1
ATOM 4100 N N . LYS A 1 507 ? 38.692 1.631 -16.104 1.00 69.81 507 LYS A N 1
ATOM 4101 C CA . LYS A 1 507 ? 39.256 2.130 -17.371 1.00 69.81 507 LYS A CA 1
ATOM 4102 C C . LYS A 1 507 ? 39.470 0.974 -18.350 1.00 69.81 507 LYS A C 1
ATOM 4104 O O . LYS A 1 507 ? 40.607 0.666 -18.704 1.00 69.81 507 LYS A O 1
ATOM 4109 N N . ASP A 1 508 ? 38.396 0.285 -18.701 1.00 68.62 508 ASP A N 1
ATOM 4110 C CA . ASP A 1 508 ? 38.424 -0.980 -19.443 1.00 68.62 508 ASP A CA 1
ATOM 4111 C C . ASP A 1 508 ? 37.659 -0.949 -20.776 1.00 68.62 508 ASP A C 1
ATOM 4113 O O . ASP A 1 508 ? 37.868 -1.837 -21.603 1.00 68.62 508 ASP A O 1
ATOM 4117 N N . SER A 1 509 ? 36.838 0.079 -21.018 1.00 62.50 509 SER A N 1
ATOM 4118 C CA . SER A 1 509 ? 36.049 0.247 -22.243 1.00 62.50 509 SER A CA 1
ATOM 4119 C C . SER A 1 509 ? 36.383 1.544 -22.989 1.00 62.50 509 SER A C 1
ATOM 4121 O O . SER A 1 509 ? 36.841 2.523 -22.396 1.00 62.50 509 SER A O 1
ATOM 4123 N N . SER A 1 510 ? 36.142 1.548 -24.303 1.00 63.31 510 SER A N 1
ATOM 4124 C CA . SER A 1 510 ? 36.210 2.743 -25.159 1.00 63.31 510 SER A CA 1
ATOM 4125 C C . SER A 1 510 ? 35.018 3.679 -24.959 1.00 63.31 510 SER A C 1
ATOM 4127 O O . SER A 1 510 ? 35.114 4.868 -25.253 1.00 63.31 510 SER A O 1
ATOM 4129 N N . GLU A 1 511 ? 33.898 3.152 -24.468 1.00 76.94 511 GLU A N 1
ATOM 4130 C CA . GLU A 1 511 ? 32.641 3.877 -24.325 1.00 76.94 511 GLU A CA 1
ATOM 4131 C C . GLU A 1 511 ? 32.616 4.600 -22.974 1.00 76.94 511 GLU A C 1
ATOM 4133 O O . GLU A 1 511 ? 32.411 3.987 -21.923 1.00 76.94 511 GLU A O 1
ATOM 4138 N N . GLU A 1 512 ? 32.849 5.910 -23.001 1.00 86.69 512 GLU A N 1
ATOM 4139 C CA . GLU A 1 512 ? 32.697 6.778 -21.835 1.00 86.69 512 GLU A CA 1
ATOM 4140 C C . GLU A 1 512 ? 31.214 7.122 -21.632 1.00 86.69 512 GLU A C 1
ATOM 4142 O O . GLU A 1 512 ? 30.540 7.603 -22.547 1.00 86.69 512 GLU A O 1
ATOM 4147 N N . ILE A 1 513 ? 30.699 6.869 -20.425 1.00 92.88 513 ILE A N 1
ATOM 4148 C CA . ILE A 1 513 ? 29.332 7.237 -20.045 1.00 92.88 513 ILE A CA 1
ATOM 4149 C C . ILE A 1 513 ? 29.323 8.673 -19.528 1.00 92.88 513 ILE A C 1
ATOM 4151 O O . ILE A 1 513 ? 30.138 9.048 -18.686 1.00 92.88 513 ILE A O 1
ATOM 4155 N N . ILE A 1 514 ? 28.395 9.491 -20.014 1.00 91.88 514 ILE A N 1
ATOM 4156 C CA . ILE A 1 514 ? 28.291 10.896 -19.618 1.00 91.88 514 ILE A CA 1
ATOM 4157 C C . ILE A 1 514 ? 27.344 11.014 -18.422 1.00 91.88 514 ILE A C 1
ATOM 4159 O O . ILE A 1 514 ? 26.180 10.618 -18.495 1.00 91.88 514 ILE A O 1
ATOM 4163 N N . TYR A 1 515 ? 27.822 11.632 -17.347 1.00 91.69 515 TYR A N 1
ATOM 4164 C CA . TYR A 1 515 ? 27.033 11.968 -16.162 1.00 91.69 515 TYR A CA 1
ATOM 4165 C C . TYR A 1 515 ? 26.912 13.497 -16.034 1.00 91.69 515 TYR A C 1
ATOM 4167 O O . TYR A 1 515 ? 27.845 14.227 -16.375 1.00 91.69 515 TYR A O 1
ATOM 4175 N N . MET A 1 516 ? 25.757 14.004 -15.592 1.00 85.19 516 MET A N 1
ATOM 4176 C CA . MET A 1 516 ? 25.523 15.433 -15.338 1.00 85.19 516 MET A CA 1
ATOM 4177 C C . MET A 1 516 ? 26.177 15.885 -14.037 1.00 85.19 516 MET A C 1
ATOM 4179 O O . MET A 1 516 ? 26.756 16.971 -13.968 1.00 85.19 516 MET A O 1
ATOM 4183 N N . LYS A 1 517 ? 26.079 15.042 -13.010 1.00 75.50 517 LYS A N 1
ATOM 4184 C CA . LYS A 1 517 ? 26.617 15.297 -11.684 1.00 75.50 517 LYS A CA 1
ATOM 4185 C C . LYS A 1 517 ? 27.206 14.018 -11.111 1.00 75.50 517 LYS A C 1
ATOM 4187 O O . LYS A 1 517 ? 26.584 12.955 -11.141 1.00 75.50 517 LYS A O 1
ATOM 4192 N N . ASP A 1 518 ? 28.411 14.160 -10.566 1.00 75.75 518 ASP A N 1
ATOM 4193 C CA . ASP A 1 518 ? 29.202 13.046 -10.049 1.00 75.75 518 ASP A CA 1
ATOM 4194 C C . ASP A 1 518 ? 29.316 11.923 -11.105 1.00 75.75 518 ASP A C 1
ATOM 4196 O O . ASP A 1 518 ? 29.344 12.204 -12.303 1.00 75.75 518 ASP A O 1
ATOM 4200 N N . SER A 1 519 ? 29.419 10.662 -10.688 1.00 84.31 519 SER A N 1
ATOM 4201 C CA . SER A 1 519 ? 29.423 9.497 -11.583 1.00 84.31 519 SER A CA 1
ATOM 4202 C C . SER A 1 519 ? 28.093 8.737 -11.584 1.00 84.31 519 SER A C 1
ATOM 4204 O O . SER A 1 519 ? 28.073 7.545 -11.867 1.00 84.31 519 SER A O 1
ATOM 4206 N N . ASN A 1 520 ? 26.983 9.386 -11.214 1.00 90.38 520 ASN A N 1
ATOM 4207 C CA . ASN A 1 520 ? 25.717 8.693 -10.952 1.00 90.38 520 ASN A CA 1
ATOM 4208 C C . ASN A 1 520 ? 24.510 9.258 -11.703 1.00 90.38 520 ASN A C 1
ATOM 4210 O O . ASN A 1 520 ? 23.766 8.467 -12.258 1.00 90.38 520 ASN A O 1
ATOM 4214 N N . GLU A 1 521 ? 24.350 10.581 -11.790 1.00 91.75 521 GLU A N 1
ATOM 4215 C CA . GLU A 1 521 ? 23.223 11.193 -12.509 1.00 91.75 521 GLU A CA 1
ATOM 4216 C C . GLU A 1 521 ? 23.485 11.176 -14.020 1.00 91.75 521 GLU A C 1
ATOM 4218 O O . GLU A 1 521 ? 24.258 11.985 -14.536 1.00 91.75 521 GLU A O 1
ATOM 4223 N N . VAL A 1 522 ? 22.904 10.217 -14.735 1.00 92.81 522 VAL A N 1
ATOM 4224 C CA . VAL A 1 522 ? 23.119 9.969 -16.163 1.00 92.81 522 VAL A CA 1
ATOM 4225 C C . VAL A 1 522 ? 22.638 11.158 -16.994 1.00 92.81 522 VAL A C 1
ATOM 4227 O O . VAL A 1 522 ? 21.502 11.616 -16.904 1.00 92.81 522 VAL A O 1
ATOM 4230 N N . SER A 1 523 ? 23.504 11.633 -17.889 1.00 91.44 523 SER A N 1
ATOM 4231 C CA . SER A 1 523 ? 23.136 12.648 -18.874 1.00 91.44 523 SER A CA 1
ATOM 4232 C C . SER A 1 523 ? 22.165 12.079 -19.908 1.00 91.44 523 SER A C 1
ATOM 4234 O O . SER A 1 523 ? 22.500 11.139 -20.632 1.00 91.44 523 SER A O 1
ATOM 4236 N N . SER A 1 524 ? 20.997 12.701 -20.059 1.00 90.19 524 SER A N 1
ATOM 4237 C CA . SER A 1 524 ? 19.977 12.292 -21.026 1.00 90.19 524 SER A CA 1
ATOM 4238 C C . SER A 1 524 ? 20.400 12.578 -22.483 1.00 90.19 524 SER A C 1
ATOM 4240 O O . SER A 1 524 ? 20.514 13.729 -22.917 1.00 90.19 524 SER A O 1
ATOM 4242 N N . SER A 1 525 ? 20.657 11.515 -23.255 1.00 93.12 525 SER A N 1
ATOM 4243 C CA . SER A 1 525 ? 20.819 11.514 -24.721 1.00 93.12 525 SER A CA 1
ATOM 4244 C C . SER A 1 525 ? 20.634 10.090 -25.269 1.00 93.12 525 SER A C 1
ATOM 4246 O O . SER A 1 525 ? 20.940 9.121 -24.570 1.00 93.12 525 SER A O 1
ATOM 4248 N N . PHE A 1 526 ? 20.170 9.934 -26.518 1.00 95.50 526 PHE A N 1
ATOM 4249 C CA . PHE A 1 526 ? 20.012 8.592 -27.107 1.00 95.50 526 PHE A CA 1
ATOM 4250 C C . PHE A 1 526 ? 21.357 7.861 -27.255 1.00 95.50 526 PHE A C 1
ATOM 4252 O O . PHE A 1 526 ? 21.432 6.648 -27.076 1.00 95.50 526 PHE A O 1
ATOM 4259 N N . ILE A 1 527 ? 22.429 8.605 -27.545 1.00 94.06 527 ILE A N 1
ATOM 4260 C CA . ILE A 1 527 ? 23.786 8.059 -27.674 1.00 94.06 527 ILE A CA 1
ATOM 4261 C C . ILE A 1 527 ? 24.264 7.524 -26.322 1.00 94.06 527 ILE A C 1
ATOM 4263 O O . ILE A 1 527 ? 24.755 6.404 -26.242 1.00 94.06 527 ILE A O 1
ATOM 4267 N N . ASN A 1 528 ? 24.076 8.292 -25.246 1.00 93.88 528 ASN A N 1
ATOM 4268 C CA . ASN A 1 528 ? 24.503 7.872 -23.915 1.00 93.88 528 ASN A CA 1
ATOM 4269 C C . ASN A 1 528 ? 23.704 6.650 -23.431 1.00 93.88 528 ASN A C 1
ATOM 4271 O O . ASN A 1 528 ? 24.285 5.732 -22.863 1.00 93.88 528 ASN A O 1
ATOM 4275 N N . PHE A 1 529 ? 22.400 6.589 -23.736 1.00 96.19 529 PHE A N 1
ATOM 4276 C CA . PHE A 1 529 ? 21.578 5.395 -23.508 1.00 96.19 529 PHE A CA 1
ATOM 4277 C C . PHE A 1 529 ? 22.149 4.156 -24.219 1.00 96.19 529 PHE A C 1
ATOM 4279 O O . PHE A 1 529 ? 22.297 3.107 -23.594 1.00 96.19 529 PHE A O 1
ATOM 4286 N N . ILE A 1 530 ? 22.518 4.271 -25.502 1.00 96.38 530 ILE A N 1
ATOM 4287 C CA . ILE A 1 530 ? 23.153 3.171 -26.244 1.00 96.38 530 ILE A CA 1
ATOM 4288 C C . ILE A 1 530 ? 24.479 2.772 -25.590 1.00 96.38 530 ILE A C 1
ATOM 4290 O O . ILE A 1 530 ? 24.679 1.588 -25.337 1.00 96.38 530 ILE A O 1
ATOM 4294 N N . ASN A 1 531 ? 25.351 3.734 -25.272 1.00 94.94 531 ASN A N 1
ATOM 4295 C CA . ASN A 1 531 ? 26.667 3.464 -24.685 1.00 94.94 531 ASN A CA 1
ATOM 4296 C C . ASN A 1 531 ? 26.562 2.700 -23.356 1.00 94.94 531 ASN A C 1
ATOM 4298 O O . ASN A 1 531 ? 27.330 1.766 -23.123 1.00 94.94 531 ASN A O 1
ATOM 4302 N N . ILE A 1 532 ? 25.589 3.056 -22.507 1.00 95.75 532 ILE A N 1
ATOM 4303 C CA . ILE A 1 532 ? 25.322 2.372 -21.233 1.00 95.75 532 ILE A CA 1
ATOM 4304 C C . ILE A 1 532 ? 25.105 0.877 -21.469 1.00 95.75 532 ILE A C 1
ATOM 4306 O O . ILE A 1 532 ? 25.795 0.043 -20.885 1.00 95.75 532 ILE A O 1
ATOM 4310 N N . PHE A 1 533 ? 24.183 0.520 -22.359 1.00 96.25 533 PHE A N 1
ATOM 4311 C CA . PHE A 1 533 ? 23.837 -0.881 -22.590 1.00 96.25 533 PHE A CA 1
ATOM 4312 C C . PHE A 1 533 ? 24.810 -1.602 -23.522 1.00 96.25 533 PHE A C 1
ATOM 4314 O O . PHE A 1 533 ? 24.984 -2.812 -23.394 1.00 96.25 533 PHE A O 1
ATOM 4321 N N . GLN A 1 534 ? 25.519 -0.879 -24.389 1.00 93.62 534 GLN A N 1
ATOM 4322 C CA . GLN A 1 534 ? 26.667 -1.414 -25.111 1.00 93.62 534 GLN A CA 1
ATOM 4323 C C . GLN A 1 534 ? 27.722 -1.917 -24.123 1.00 93.62 534 GLN A C 1
ATOM 4325 O O . GLN A 1 534 ? 28.199 -3.043 -24.260 1.00 93.62 534 GLN A O 1
ATOM 4330 N N . LYS A 1 535 ? 28.011 -1.134 -23.078 1.00 92.94 535 LYS A N 1
ATOM 4331 C CA . LYS A 1 535 ? 28.940 -1.504 -22.009 1.00 92.94 535 LYS A CA 1
ATOM 4332 C C . LYS A 1 535 ? 28.396 -2.629 -21.120 1.00 92.94 535 LYS A C 1
ATOM 4334 O O . LYS A 1 535 ? 29.086 -3.627 -20.905 1.00 92.94 535 LYS A O 1
ATOM 4339 N N . ILE A 1 536 ? 27.143 -2.527 -20.663 1.00 94.44 536 ILE A N 1
ATOM 4340 C CA . ILE A 1 536 ? 26.515 -3.538 -19.790 1.00 94.44 536 ILE A CA 1
ATOM 4341 C C . ILE A 1 536 ? 26.409 -4.903 -20.474 1.00 94.44 536 ILE A C 1
ATOM 4343 O O . ILE A 1 536 ? 26.677 -5.917 -19.839 1.00 94.44 536 ILE A O 1
ATOM 4347 N N . PHE A 1 537 ? 26.050 -4.955 -21.757 1.00 93.56 537 PHE A N 1
ATOM 4348 C CA . PHE A 1 537 ? 25.862 -6.218 -22.481 1.00 93.56 537 PHE A CA 1
ATOM 4349 C C . PHE A 1 537 ? 27.090 -6.643 -23.298 1.00 93.56 537 PHE A C 1
ATOM 4351 O O . PHE A 1 537 ? 27.116 -7.748 -23.838 1.00 93.56 537 PHE A O 1
ATOM 4358 N N . GLY A 1 538 ? 28.119 -5.797 -23.399 1.00 90.56 538 GLY A N 1
ATOM 4359 C CA . GLY A 1 538 ? 29.265 -6.043 -24.276 1.00 90.56 538 GLY A CA 1
ATOM 4360 C C . GLY A 1 538 ? 28.851 -6.132 -25.749 1.00 90.56 538 GLY A C 1
ATOM 4361 O O . GLY A 1 538 ? 29.286 -7.039 -26.461 1.00 90.56 538 GLY A O 1
ATOM 4362 N N . LEU A 1 539 ? 27.951 -5.247 -26.198 1.00 89.44 539 LEU A N 1
ATOM 4363 C CA . LEU A 1 539 ? 27.537 -5.192 -27.603 1.00 89.44 539 LEU A CA 1
ATOM 4364 C C . LEU A 1 539 ? 28.671 -4.622 -28.458 1.00 89.44 539 LEU A C 1
ATOM 4366 O O . LEU A 1 539 ? 29.348 -3.673 -28.069 1.00 89.44 539 LEU A O 1
ATOM 4370 N N . SER A 1 540 ? 28.842 -5.173 -29.656 1.00 88.25 540 SER A N 1
ATOM 4371 C CA . SER A 1 540 ? 29.663 -4.552 -30.693 1.00 88.25 540 SER A CA 1
ATOM 4372 C C . SER A 1 540 ? 28.724 -3.818 -31.641 1.00 88.25 540 SER A C 1
ATOM 4374 O O . SER A 1 540 ? 27.910 -4.449 -32.313 1.00 88.25 540 SER A O 1
ATOM 4376 N N . LEU A 1 541 ? 28.805 -2.490 -31.637 1.00 90.88 541 LEU A N 1
ATOM 4377 C CA . LEU A 1 541 ? 28.032 -1.606 -32.505 1.00 90.88 541 LEU A CA 1
ATOM 4378 C C . LEU A 1 541 ? 28.979 -0.874 -33.461 1.00 90.88 541 LEU A C 1
ATOM 4380 O O . LEU A 1 541 ? 30.181 -0.797 -33.210 1.00 90.88 541 LEU A O 1
ATOM 4384 N N . GLU A 1 542 ? 28.439 -0.361 -34.564 1.00 91.88 542 GLU A N 1
ATOM 4385 C CA . GLU A 1 542 ? 29.196 0.503 -35.472 1.00 91.88 542 GLU A CA 1
ATOM 4386 C C . GLU A 1 542 ? 29.570 1.819 -34.778 1.00 91.88 542 GLU A C 1
ATOM 4388 O O . GLU A 1 542 ? 28.828 2.314 -33.926 1.00 91.88 542 GLU A O 1
ATOM 4393 N N . ASP A 1 543 ? 30.699 2.412 -35.168 1.00 90.62 543 ASP A N 1
ATOM 4394 C CA . ASP A 1 543 ? 31.114 3.717 -34.654 1.00 90.62 543 ASP A CA 1
ATOM 4395 C C . ASP A 1 543 ? 30.081 4.798 -34.997 1.00 90.62 543 ASP A C 1
ATOM 4397 O O . ASP A 1 543 ? 29.513 4.819 -36.093 1.00 90.62 543 ASP A O 1
ATOM 4401 N N . PHE A 1 544 ? 29.878 5.743 -34.075 1.00 90.81 544 PHE A N 1
ATOM 4402 C CA . PHE A 1 544 ? 29.008 6.889 -34.324 1.00 90.81 544 PHE A CA 1
ATOM 4403 C C . PHE A 1 544 ? 29.501 7.682 -35.552 1.00 90.81 544 PHE A C 1
ATOM 4405 O O . PHE A 1 544 ? 30.670 8.095 -35.591 1.00 90.81 544 PHE A O 1
ATOM 4412 N N . PRO A 1 545 ? 28.650 7.915 -36.568 1.00 92.19 545 PRO A N 1
ATOM 4413 C CA . PRO A 1 545 ? 29.089 8.501 -37.824 1.00 92.19 545 PRO A CA 1
ATOM 4414 C C . PRO A 1 545 ? 29.456 9.976 -37.648 1.00 92.19 545 PRO A C 1
ATOM 4416 O O . PRO A 1 545 ? 28.766 10.741 -36.984 1.00 92.19 545 PRO A O 1
ATOM 4419 N N . LYS A 1 546 ? 30.513 10.421 -38.334 1.00 85.81 546 LYS A N 1
ATOM 4420 C CA . LYS A 1 546 ? 30.887 11.849 -38.434 1.00 85.81 546 LYS A CA 1
ATOM 4421 C C . LYS A 1 546 ? 30.192 12.550 -39.615 1.00 85.81 546 LYS A C 1
ATOM 4423 O O . LYS A 1 546 ? 30.784 13.417 -40.255 1.00 85.81 546 LYS A O 1
ATOM 4428 N N . GLY A 1 547 ? 28.984 12.096 -39.949 1.00 83.00 547 GLY A N 1
ATOM 4429 C CA . GLY A 1 547 ? 28.277 12.393 -41.196 1.00 83.00 547 GLY A CA 1
ATOM 4430 C C . GLY A 1 547 ? 27.153 13.419 -41.063 1.00 83.00 547 GLY A C 1
ATOM 4431 O O . GLY A 1 547 ? 27.172 14.307 -40.210 1.00 83.00 547 GLY A O 1
ATOM 4432 N N . SER A 1 548 ? 26.177 13.305 -41.960 1.00 92.62 548 SER A N 1
ATOM 4433 C CA . SER A 1 548 ? 24.944 14.089 -41.923 1.00 92.62 548 SER A CA 1
ATOM 4434 C C . SER A 1 548 ? 24.049 13.668 -40.752 1.00 92.62 548 SER A C 1
ATOM 4436 O O . SER A 1 548 ? 24.201 12.585 -40.188 1.00 92.62 548 SER A O 1
ATOM 4438 N N . PHE A 1 549 ? 23.069 14.503 -40.395 1.00 94.38 549 PHE A N 1
ATOM 4439 C CA . PHE A 1 549 ? 22.102 14.138 -39.356 1.00 94.38 549 PHE A CA 1
ATOM 4440 C C . PHE A 1 549 ? 21.264 12.903 -39.743 1.00 94.38 549 PHE A C 1
ATOM 4442 O O . PHE A 1 549 ? 20.860 12.141 -38.871 1.00 94.38 549 PHE A O 1
ATOM 4449 N N . ASP A 1 550 ? 21.054 12.657 -41.039 1.00 95.06 550 ASP A N 1
ATOM 4450 C CA . ASP A 1 550 ? 20.366 11.454 -41.517 1.00 95.06 550 ASP A CA 1
ATOM 4451 C C . ASP A 1 550 ? 21.218 10.188 -41.327 1.00 95.06 550 ASP A C 1
ATOM 4453 O O . ASP A 1 550 ? 20.681 9.129 -40.985 1.00 95.06 550 ASP A O 1
ATOM 4457 N N . ASP A 1 551 ? 22.545 10.299 -41.453 1.00 94.75 551 ASP A N 1
ATOM 4458 C CA . ASP A 1 551 ? 23.470 9.209 -41.118 1.00 94.75 551 ASP A CA 1
ATOM 4459 C C . ASP A 1 551 ? 23.425 8.914 -39.610 1.00 94.75 551 ASP A C 1
ATOM 4461 O O . ASP A 1 551 ? 23.324 7.757 -39.204 1.00 94.75 551 ASP A O 1
ATOM 4465 N N . GLU A 1 552 ? 23.418 9.958 -38.772 1.00 95.25 552 GLU A N 1
ATOM 4466 C CA . GLU A 1 552 ? 23.285 9.848 -37.310 1.00 95.25 552 GLU A CA 1
ATOM 4467 C C . GLU A 1 552 ? 21.947 9.193 -36.904 1.00 95.25 552 GLU A C 1
ATOM 4469 O O . GLU A 1 552 ? 21.920 8.307 -36.047 1.00 95.25 552 GLU A O 1
ATOM 4474 N N . LYS A 1 553 ? 20.835 9.568 -37.554 1.00 96.25 553 LYS A N 1
ATOM 4475 C CA . LYS A 1 553 ? 19.512 8.942 -37.375 1.00 96.25 553 LYS A CA 1
ATOM 4476 C C . LYS A 1 553 ? 19.515 7.467 -37.782 1.00 96.25 553 LYS A C 1
ATOM 4478 O O . LYS A 1 553 ? 18.953 6.627 -37.076 1.00 96.25 553 LYS A O 1
ATOM 4483 N N . THR A 1 554 ? 20.151 7.146 -38.906 1.00 95.94 554 THR A N 1
ATOM 4484 C CA . THR A 1 554 ? 20.261 5.769 -39.407 1.00 95.94 554 THR A CA 1
ATOM 4485 C C . THR A 1 554 ? 21.068 4.904 -38.444 1.00 95.94 554 THR A C 1
ATOM 4487 O O . THR A 1 554 ? 20.618 3.818 -38.074 1.00 95.94 554 THR A O 1
ATOM 4490 N N . TRP A 1 555 ? 22.209 5.415 -37.972 1.00 96.69 555 TRP A N 1
ATOM 4491 C CA . TRP A 1 555 ? 23.014 4.766 -36.942 1.00 96.69 555 TRP A CA 1
ATOM 4492 C C . TRP A 1 555 ? 22.200 4.518 -35.670 1.00 96.69 555 TRP A C 1
ATOM 4494 O O . TRP A 1 555 ? 22.151 3.389 -35.192 1.00 96.69 555 TRP A O 1
ATOM 4504 N N . LEU A 1 556 ? 21.482 5.531 -35.169 1.00 97.06 556 LEU A N 1
ATOM 4505 C CA . LEU A 1 556 ? 20.658 5.413 -33.963 1.00 97.06 556 LEU A CA 1
ATOM 4506 C C . LEU A 1 556 ? 19.637 4.276 -34.086 1.00 97.06 556 LEU A C 1
ATOM 4508 O O . LEU A 1 556 ? 19.548 3.420 -33.204 1.00 97.06 556 LEU A O 1
ATOM 4512 N N . LYS A 1 557 ? 18.895 4.237 -35.198 1.00 97.81 557 LYS A N 1
ATOM 4513 C CA . LYS A 1 557 ? 17.899 3.192 -35.462 1.00 97.81 557 LYS A CA 1
ATOM 4514 C C . LYS A 1 557 ? 18.530 1.802 -35.509 1.00 97.81 557 LYS A C 1
ATOM 4516 O O . LYS A 1 557 ? 17.986 0.871 -34.920 1.00 97.81 557 LYS A O 1
ATOM 4521 N N . ASN A 1 558 ? 19.666 1.649 -36.186 1.00 97.88 558 ASN A N 1
ATOM 4522 C CA . ASN A 1 558 ? 20.349 0.360 -36.306 1.00 97.88 558 ASN A CA 1
ATOM 4523 C C . ASN A 1 558 ? 20.934 -0.109 -34.964 1.00 97.88 558 ASN A C 1
ATOM 4525 O O . ASN A 1 558 ? 20.783 -1.279 -34.602 1.00 97.88 558 ASN A O 1
ATOM 4529 N N . SER A 1 559 ? 21.534 0.802 -34.199 1.00 97.94 559 SER A N 1
ATOM 4530 C CA . SER A 1 559 ? 22.087 0.533 -32.870 1.00 97.94 559 SER A CA 1
ATOM 4531 C C . SER A 1 559 ? 21.003 0.130 -31.874 1.00 97.94 559 SER A C 1
ATOM 4533 O O . SER A 1 559 ? 21.134 -0.903 -31.218 1.00 97.94 559 SER A O 1
ATOM 4535 N N . LEU A 1 560 ? 19.886 0.867 -31.812 1.00 98.25 560 LEU A N 1
ATOM 4536 C CA . LEU A 1 560 ? 18.756 0.502 -30.952 1.00 98.25 560 LEU A CA 1
ATOM 4537 C C . LEU A 1 560 ? 18.113 -0.817 -31.378 1.00 98.25 560 LEU A C 1
ATOM 4539 O O . LEU A 1 560 ? 17.814 -1.638 -30.519 1.00 98.25 560 LEU A O 1
ATOM 4543 N N . LYS A 1 561 ? 17.944 -1.072 -32.683 1.00 97.75 561 LYS A N 1
ATOM 4544 C CA . LYS A 1 561 ? 17.445 -2.370 -33.163 1.00 97.75 561 LYS A CA 1
ATOM 4545 C C . LYS A 1 561 ? 18.351 -3.517 -32.739 1.00 97.75 561 LYS A C 1
ATOM 4547 O O . LYS A 1 561 ? 17.846 -4.537 -32.279 1.00 97.75 561 LYS A O 1
ATOM 4552 N N . THR A 1 562 ? 19.664 -3.353 -32.867 1.00 96.88 562 THR A N 1
ATOM 4553 C CA . THR A 1 562 ? 20.644 -4.370 -32.461 1.00 96.88 562 THR A CA 1
ATOM 4554 C C . THR A 1 562 ? 20.559 -4.632 -30.961 1.00 96.88 562 THR A C 1
ATOM 4556 O O . THR A 1 562 ? 20.451 -5.781 -30.542 1.00 96.88 562 THR A O 1
ATOM 4559 N N . LEU A 1 563 ? 20.525 -3.566 -30.159 1.00 97.50 563 LEU A N 1
ATOM 4560 C CA . LEU A 1 563 ? 20.389 -3.632 -28.706 1.00 97.50 563 LEU A CA 1
ATOM 4561 C C . LEU A 1 563 ? 19.076 -4.308 -28.291 1.00 97.50 563 LEU A C 1
ATOM 4563 O O . LEU A 1 563 ? 19.099 -5.259 -27.516 1.00 97.50 563 LEU A O 1
ATOM 4567 N N . PHE A 1 564 ? 17.938 -3.876 -28.836 1.00 98.00 564 PHE A N 1
ATOM 4568 C CA . PHE A 1 564 ? 16.626 -4.426 -28.485 1.00 98.00 564 PHE A CA 1
ATOM 4569 C C . PHE A 1 564 ? 16.492 -5.893 -28.915 1.00 98.00 564 PHE A C 1
ATOM 4571 O O . PHE A 1 564 ? 15.956 -6.705 -28.166 1.00 98.00 564 PHE A O 1
ATOM 4578 N N . THR A 1 565 ? 17.044 -6.260 -30.075 1.00 96.31 565 THR A N 1
ATOM 4579 C CA . THR A 1 565 ? 17.064 -7.652 -30.559 1.00 96.31 565 THR A CA 1
ATOM 4580 C C . THR A 1 565 ? 17.976 -8.538 -29.708 1.00 96.31 565 THR A C 1
ATOM 4582 O O . THR A 1 565 ? 17.664 -9.705 -29.501 1.00 96.31 565 THR A O 1
ATOM 4585 N N . ALA A 1 566 ? 19.086 -8.005 -29.186 1.00 95.38 566 ALA A N 1
ATOM 4586 C CA . ALA A 1 566 ? 19.949 -8.745 -28.265 1.00 95.38 566 ALA A CA 1
ATOM 4587 C C . ALA A 1 566 ? 19.248 -9.044 -26.930 1.00 95.38 566 ALA A C 1
ATOM 4589 O O . ALA A 1 566 ? 19.481 -10.101 -26.347 1.00 95.38 566 ALA A O 1
ATOM 4590 N N . VAL A 1 567 ? 18.388 -8.131 -26.462 1.00 97.25 567 VAL A N 1
ATOM 4591 C CA . VAL A 1 567 ? 17.588 -8.323 -25.242 1.00 97.25 567 VAL A CA 1
ATOM 4592 C C . VAL A 1 567 ? 16.430 -9.291 -25.481 1.00 97.25 567 VAL A C 1
ATOM 4594 O O . VAL A 1 567 ? 16.214 -10.185 -24.669 1.00 97.25 567 VAL A O 1
ATOM 4597 N N . ASN A 1 568 ? 15.696 -9.129 -26.584 1.00 96.56 568 ASN A N 1
ATOM 4598 C CA . ASN A 1 568 ? 14.584 -10.001 -26.943 1.00 96.56 568 ASN A CA 1
ATOM 4599 C C . ASN A 1 568 ? 14.541 -10.234 -28.468 1.00 96.56 568 ASN A C 1
ATOM 4601 O O . ASN A 1 568 ? 14.031 -9.381 -29.207 1.00 96.56 568 ASN A O 1
ATOM 4605 N N . PRO A 1 569 ? 15.060 -11.382 -28.946 1.00 95.94 569 PRO A N 1
ATOM 4606 C CA . PRO A 1 569 ? 15.158 -11.708 -30.367 1.00 95.94 569 PRO A CA 1
ATOM 4607 C C . PRO A 1 569 ? 13.838 -12.185 -30.986 1.00 95.94 569 PRO A C 1
ATOM 4609 O O . PRO A 1 569 ? 13.760 -12.324 -32.205 1.00 95.94 569 PRO A O 1
ATOM 4612 N N . GLN A 1 570 ? 12.802 -12.443 -30.180 1.00 95.19 570 GLN A N 1
ATOM 4613 C CA . GLN A 1 570 ? 11.485 -12.873 -30.674 1.00 95.19 570 GLN A CA 1
ATOM 4614 C C . GLN A 1 570 ? 10.631 -11.702 -31.178 1.00 95.19 570 GLN A C 1
ATOM 4616 O O . GLN A 1 570 ? 9.564 -11.908 -31.760 1.00 95.19 570 GLN A O 1
ATOM 4621 N N . ARG A 1 571 ? 11.093 -10.468 -30.954 1.00 95.94 571 ARG A N 1
ATOM 4622 C CA . ARG A 1 571 ? 10.370 -9.244 -31.279 1.00 95.94 571 ARG A CA 1
ATOM 4623 C C . ARG A 1 571 ? 11.054 -8.446 -32.374 1.00 95.94 571 ARG A C 1
ATOM 4625 O O . ARG A 1 571 ? 12.275 -8.450 -32.514 1.00 95.94 571 ARG A O 1
ATOM 4632 N N . THR A 1 572 ? 10.242 -7.711 -33.119 1.00 97.12 572 THR A N 1
ATOM 4633 C CA . THR A 1 572 ? 10.692 -6.696 -34.070 1.00 97.12 572 THR A CA 1
ATOM 4634 C C . THR A 1 572 ? 10.294 -5.311 -33.582 1.00 97.12 572 THR A C 1
ATOM 4636 O O . THR A 1 572 ? 9.313 -5.139 -32.860 1.00 97.12 572 THR A O 1
ATOM 4639 N N . TYR A 1 573 ? 11.100 -4.319 -33.954 1.00 97.50 573 TYR A N 1
ATOM 4640 C CA . TYR A 1 573 ? 10.978 -2.954 -33.452 1.00 97.50 573 TYR A CA 1
ATOM 4641 C C . TYR A 1 573 ? 10.915 -1.986 -34.626 1.00 97.50 573 TYR A C 1
ATOM 4643 O O . TYR A 1 573 ? 11.856 -1.891 -35.427 1.00 97.50 573 TYR A O 1
ATOM 4651 N N . GLU A 1 574 ? 9.813 -1.259 -34.725 1.00 97.75 574 GLU A N 1
ATOM 4652 C CA . GLU A 1 574 ? 9.662 -0.145 -35.648 1.00 97.75 574 GLU A CA 1
ATOM 4653 C C . GLU A 1 574 ? 9.882 1.163 -34.897 1.00 97.75 574 GLU A C 1
ATOM 4655 O O . GLU A 1 574 ? 9.482 1.309 -33.749 1.00 97.75 574 GLU A O 1
ATOM 4660 N N . MET A 1 575 ? 10.599 2.087 -35.531 1.00 98.12 575 MET A N 1
ATOM 4661 C CA . MET A 1 575 ? 11.040 3.337 -34.917 1.00 98.12 575 MET A CA 1
ATOM 4662 C C . MET A 1 575 ? 10.822 4.470 -35.908 1.00 98.12 575 MET A C 1
ATOM 4664 O O . MET A 1 575 ? 11.356 4.400 -37.032 1.00 98.12 575 MET A O 1
ATOM 4668 N N . ASP A 1 576 ? 10.076 5.485 -35.476 1.00 97.81 576 ASP A N 1
ATOM 4669 C CA . ASP A 1 576 ? 9.885 6.727 -36.219 1.00 97.81 576 ASP A CA 1
ATOM 4670 C C . ASP A 1 576 ? 10.924 7.774 -35.795 1.00 97.81 576 ASP A C 1
ATOM 4672 O O . ASP A 1 576 ? 11.061 8.128 -34.631 1.00 97.81 576 ASP A O 1
ATOM 4676 N N . LEU A 1 577 ? 11.688 8.269 -36.767 1.00 97.69 577 LEU A N 1
ATOM 4677 C CA . LEU A 1 577 ? 12.788 9.210 -36.552 1.00 97.69 577 LEU A CA 1
ATOM 4678 C C . LEU A 1 577 ? 12.386 10.660 -36.873 1.00 97.69 577 LEU A C 1
ATOM 4680 O O . LEU A 1 577 ? 13.251 11.546 -36.904 1.00 97.69 577 LEU A O 1
ATOM 4684 N N . SER A 1 578 ? 11.109 10.897 -37.189 1.00 96.19 578 SER A N 1
ATOM 4685 C CA . SER A 1 578 ? 10.577 12.175 -37.669 1.00 96.19 578 SER A CA 1
ATOM 4686 C C . SER A 1 578 ? 10.748 13.309 -36.651 1.00 96.19 578 SER A C 1
ATOM 4688 O O . SER A 1 578 ? 11.190 14.397 -37.021 1.00 96.19 578 SER A O 1
ATOM 4690 N N . GLU A 1 579 ? 10.524 13.032 -35.365 1.00 96.31 579 GLU A N 1
ATOM 4691 C CA . GLU A 1 579 ? 10.581 14.017 -34.272 1.00 96.31 579 GLU A CA 1
ATOM 4692 C C . GLU A 1 579 ? 11.974 14.192 -33.640 1.00 96.31 579 GLU A C 1
ATOM 4694 O O . GLU A 1 579 ? 12.156 14.933 -32.666 1.00 96.31 579 GLU A O 1
ATOM 4699 N N . LEU A 1 580 ? 12.992 13.541 -34.209 1.00 96.62 580 LEU A N 1
ATOM 4700 C CA . LEU A 1 580 ? 14.365 13.655 -33.733 1.00 96.62 580 LEU A CA 1
ATOM 4701 C C . LEU A 1 580 ? 15.043 14.930 -34.230 1.00 96.62 580 LEU A C 1
ATOM 4703 O O . LEU A 1 580 ? 14.998 15.272 -35.418 1.00 96.62 580 LEU A O 1
ATOM 4707 N N . ARG A 1 581 ? 15.783 15.567 -33.322 1.00 94.81 581 ARG A N 1
ATOM 4708 C CA . ARG A 1 581 ? 16.559 16.791 -33.540 1.00 94.81 581 ARG A CA 1
ATOM 4709 C C . ARG A 1 581 ? 17.986 16.662 -33.009 1.00 94.81 581 ARG A C 1
ATOM 4711 O O . ARG A 1 581 ? 18.257 15.941 -32.047 1.00 94.81 581 ARG A O 1
ATOM 4718 N N . LYS A 1 582 ? 18.899 17.417 -33.618 1.00 91.31 582 LYS A N 1
ATOM 4719 C CA . LYS A 1 582 ? 20.279 17.550 -33.145 1.00 91.31 582 LYS A CA 1
ATOM 4720 C C . LYS A 1 582 ? 20.337 18.534 -31.979 1.00 91.31 582 LYS A C 1
ATOM 4722 O O . LYS A 1 582 ? 19.706 19.590 -32.021 1.00 91.31 582 LYS A O 1
ATOM 4727 N N . SER A 1 583 ? 21.059 18.198 -30.917 1.00 85.94 583 SER A N 1
ATOM 4728 C CA . SER A 1 583 ? 21.240 19.077 -29.755 1.00 85.94 583 SER A CA 1
ATOM 4729 C C . SER A 1 583 ? 22.633 18.875 -29.173 1.00 85.94 583 SER A C 1
ATOM 4731 O O . SER A 1 583 ? 22.917 17.846 -28.569 1.00 85.94 583 SER A O 1
ATOM 4733 N N . GLY A 1 584 ? 23.513 19.856 -29.397 1.00 82.56 584 GLY A N 1
ATOM 4734 C CA . GLY A 1 584 ? 24.933 19.732 -29.072 1.00 82.56 584 GLY A CA 1
ATOM 4735 C C . GLY A 1 584 ? 25.607 18.630 -29.893 1.00 82.56 584 GLY A C 1
ATOM 4736 O O . GLY A 1 584 ? 25.521 18.618 -31.121 1.00 82.56 584 GLY A O 1
ATOM 4737 N N . ASP A 1 585 ? 26.266 17.716 -29.191 1.00 78.25 585 ASP A N 1
ATOM 4738 C CA . ASP A 1 585 ? 26.900 16.497 -29.700 1.00 78.25 585 ASP A CA 1
ATOM 4739 C C . ASP A 1 585 ? 25.954 15.280 -29.722 1.00 78.25 585 ASP A C 1
ATOM 4741 O O . ASP A 1 585 ? 26.372 14.188 -30.097 1.00 78.25 585 ASP A O 1
ATOM 4745 N N . GLY A 1 586 ? 24.682 15.454 -29.343 1.00 83.44 586 GLY A N 1
ATOM 4746 C CA . GLY A 1 586 ? 23.709 14.372 -29.218 1.00 83.44 586 GLY A CA 1
ATOM 4747 C C . GLY A 1 586 ? 22.514 14.444 -30.171 1.00 83.44 586 GLY A C 1
ATOM 4748 O O . GLY A 1 586 ? 22.206 15.471 -30.786 1.00 83.44 586 GLY A O 1
ATOM 4749 N N . ILE A 1 587 ? 21.788 13.325 -30.220 1.00 92.19 587 ILE A N 1
ATOM 4750 C CA . ILE A 1 587 ? 20.449 13.205 -30.808 1.00 92.19 587 ILE A CA 1
ATOM 4751 C C . ILE A 1 587 ? 19.434 13.237 -29.661 1.00 92.19 587 ILE A C 1
ATOM 4753 O O . ILE A 1 587 ? 19.634 12.558 -28.649 1.00 92.19 587 ILE A O 1
ATOM 4757 N N . THR A 1 588 ? 18.363 14.017 -29.814 1.00 94.06 588 THR A N 1
ATOM 4758 C CA . THR A 1 588 ? 17.269 14.163 -28.834 1.00 94.06 588 THR A CA 1
ATOM 4759 C C . THR A 1 588 ? 15.919 14.325 -29.530 1.00 94.06 588 THR A C 1
ATOM 4761 O O . THR A 1 588 ? 15.869 14.373 -30.758 1.00 94.06 588 THR A O 1
ATOM 4764 N N . GLY A 1 589 ? 14.831 14.424 -28.767 1.00 95.88 589 GLY A N 1
ATOM 4765 C CA . GLY A 1 589 ? 13.462 14.487 -29.281 1.00 95.88 589 GLY A CA 1
ATOM 4766 C C . GLY A 1 589 ? 12.631 13.293 -28.825 1.00 95.88 589 GLY A C 1
ATOM 4767 O O . GLY A 1 589 ? 13.000 12.603 -27.874 1.00 95.88 589 GLY A O 1
ATOM 4768 N N . THR A 1 590 ? 11.514 13.074 -29.506 1.00 97.38 590 THR A N 1
ATOM 4769 C CA . THR A 1 590 ? 10.639 11.920 -29.290 1.00 97.38 590 THR A CA 1
ATOM 4770 C C . THR A 1 590 ? 11.013 10.824 -30.276 1.00 97.38 590 THR A C 1
ATOM 4772 O O . THR A 1 590 ? 11.174 11.087 -31.467 1.00 97.38 590 THR A O 1
ATOM 4775 N N . LEU A 1 591 ? 11.150 9.598 -29.784 1.00 98.06 591 LEU A N 1
ATOM 4776 C CA . LEU A 1 591 ? 11.306 8.404 -30.601 1.00 98.06 591 LEU A CA 1
ATOM 4777 C C . LEU A 1 591 ? 10.114 7.475 -30.349 1.00 98.06 591 LEU A C 1
ATOM 4779 O O . LEU A 1 591 ? 10.156 6.710 -29.382 1.00 98.06 591 LEU A O 1
ATOM 4783 N N . PRO A 1 592 ? 9.066 7.529 -31.185 1.00 98.25 592 PRO A N 1
ATOM 4784 C CA . PRO A 1 592 ? 8.001 6.538 -31.154 1.00 98.25 592 PRO A CA 1
ATOM 4785 C C . PRO A 1 592 ? 8.546 5.158 -31.524 1.00 98.25 592 PRO A C 1
ATOM 4787 O O . PRO A 1 592 ? 9.246 4.999 -32.534 1.00 98.25 592 PRO A O 1
ATOM 4790 N N . VAL A 1 593 ? 8.229 4.161 -30.701 1.00 98.25 593 VAL A N 1
ATOM 4791 C CA . VAL A 1 593 ? 8.626 2.763 -30.879 1.00 98.25 593 VAL A CA 1
ATOM 4792 C C . VAL A 1 593 ? 7.384 1.884 -30.899 1.00 98.25 593 VAL A C 1
ATOM 4794 O O . VAL A 1 593 ? 6.632 1.855 -29.927 1.00 98.25 593 VAL A O 1
ATOM 4797 N N . THR A 1 594 ? 7.216 1.105 -31.965 1.00 97.75 594 THR A N 1
ATOM 4798 C CA . THR A 1 594 ? 6.202 0.048 -32.059 1.00 97.75 594 THR A CA 1
ATOM 4799 C C . THR A 1 594 ? 6.876 -1.309 -31.925 1.00 97.75 594 THR A C 1
ATOM 4801 O O . THR A 1 594 ? 7.864 -1.599 -32.606 1.00 97.75 594 THR A O 1
ATOM 4804 N N . VAL A 1 595 ? 6.351 -2.143 -31.029 1.00 96.69 595 VAL A N 1
ATOM 4805 C CA . VAL A 1 595 ? 6.876 -3.477 -30.739 1.00 96.69 595 VAL A CA 1
ATOM 4806 C C . VAL A 1 595 ? 5.959 -4.534 -31.329 1.00 96.69 595 VAL A C 1
ATOM 4808 O O . VAL A 1 595 ? 4.760 -4.564 -31.056 1.00 96.69 595 VAL A O 1
ATOM 4811 N N . GLN A 1 596 ? 6.553 -5.436 -32.098 1.00 95.56 596 GLN A N 1
ATOM 4812 C CA . GLN A 1 596 ? 5.874 -6.499 -32.824 1.00 95.56 596 GLN A CA 1
ATOM 4813 C C . GLN A 1 596 ? 6.391 -7.872 -32.404 1.00 95.56 596 GLN A C 1
ATOM 4815 O O . GLN A 1 596 ? 7.560 -8.036 -32.064 1.00 95.56 596 GLN A O 1
ATOM 4820 N N . GLU A 1 597 ? 5.535 -8.884 -32.493 1.00 92.81 597 GLU A N 1
ATOM 4821 C CA . GLU A 1 597 ? 5.901 -10.291 -32.311 1.00 92.81 597 GLU A CA 1
ATOM 4822 C C . GLU A 1 597 ? 5.159 -11.123 -33.354 1.00 92.81 597 GLU A C 1
ATOM 4824 O O . GLU A 1 597 ? 3.945 -10.982 -33.519 1.00 92.81 597 GLU A O 1
ATOM 4829 N N . ALA A 1 598 ? 5.894 -11.948 -34.106 1.00 90.50 598 ALA A N 1
ATOM 4830 C CA . ALA A 1 598 ? 5.352 -12.717 -35.232 1.00 90.50 598 ALA A CA 1
ATOM 4831 C C . ALA A 1 598 ? 4.518 -11.866 -36.226 1.00 90.50 598 ALA A C 1
ATOM 4833 O O . ALA A 1 598 ? 3.500 -12.320 -36.746 1.00 90.50 598 ALA A O 1
ATOM 4834 N N . GLY A 1 599 ? 4.939 -10.619 -36.476 1.00 88.50 599 GLY A N 1
ATOM 4835 C CA . GLY A 1 599 ? 4.276 -9.691 -37.402 1.00 88.50 599 GLY A CA 1
ATOM 4836 C C . GLY A 1 599 ? 2.987 -9.045 -36.879 1.00 88.50 599 GLY A C 1
ATOM 4837 O O . GLY A 1 599 ? 2.293 -8.395 -37.651 1.00 88.50 599 GLY A O 1
ATOM 4838 N N . THR A 1 600 ? 2.651 -9.222 -35.598 1.00 91.25 600 THR A N 1
ATOM 4839 C CA . THR A 1 600 ? 1.516 -8.549 -34.945 1.00 91.25 600 THR A CA 1
ATOM 4840 C C . THR A 1 600 ? 2.020 -7.427 -34.044 1.00 91.25 600 THR A C 1
ATOM 4842 O O . THR A 1 600 ? 2.867 -7.685 -33.186 1.00 91.25 600 THR A O 1
ATOM 4845 N N . ASP A 1 601 ? 1.472 -6.219 -34.193 1.00 93.19 601 ASP A N 1
ATOM 4846 C CA . ASP A 1 601 ? 1.722 -5.100 -33.276 1.00 93.19 601 ASP A CA 1
ATOM 4847 C C . ASP A 1 601 ? 1.194 -5.448 -31.879 1.00 93.19 601 ASP A C 1
ATOM 4849 O O . ASP A 1 601 ? 0.029 -5.811 -31.712 1.00 93.19 601 ASP A O 1
ATOM 4853 N N . LEU A 1 602 ? 2.057 -5.375 -30.866 1.00 91.69 602 LEU A N 1
ATOM 4854 C CA . LEU A 1 602 ? 1.696 -5.676 -29.481 1.00 91.69 602 LEU A CA 1
ATOM 4855 C C . LEU A 1 602 ? 1.381 -4.406 -28.703 1.00 91.69 602 LEU A C 1
ATOM 4857 O O . LEU A 1 602 ? 0.307 -4.276 -28.119 1.00 91.69 602 LEU A O 1
ATOM 4861 N N . PHE A 1 603 ? 2.339 -3.488 -28.676 1.00 93.81 603 PHE A N 1
ATOM 4862 C CA . PHE A 1 603 ? 2.263 -2.229 -27.952 1.00 93.81 603 PHE A CA 1
ATOM 4863 C C . PHE A 1 603 ? 3.220 -1.213 -28.574 1.00 93.81 603 PHE A C 1
ATOM 4865 O O . PHE A 1 603 ? 4.166 -1.582 -29.274 1.00 93.81 603 PHE A O 1
ATOM 4872 N N . SER A 1 604 ? 2.995 0.061 -28.284 1.00 95.38 604 SER A N 1
ATOM 4873 C CA . SER A 1 604 ? 3.893 1.158 -28.634 1.00 95.38 604 SER A CA 1
ATOM 4874 C C . SER A 1 604 ? 4.206 2.013 -27.421 1.00 95.38 604 SER A C 1
ATOM 4876 O O . SER A 1 604 ? 3.456 2.004 -26.450 1.00 95.38 604 SER A O 1
ATOM 4878 N N . PHE A 1 605 ? 5.307 2.750 -27.470 1.00 96.56 605 PHE A N 1
ATOM 4879 C CA . PHE A 1 605 ? 5.660 3.764 -26.482 1.00 96.56 605 PHE A CA 1
ATOM 4880 C C . PHE A 1 605 ? 6.547 4.833 -27.115 1.00 96.56 605 PHE A C 1
ATOM 4882 O O . PHE A 1 605 ? 7.252 4.568 -28.088 1.00 96.56 605 PHE A O 1
ATOM 4889 N N . ASP A 1 606 ? 6.567 6.012 -26.510 1.00 97.12 606 ASP A N 1
ATOM 4890 C CA . ASP A 1 606 ? 7.427 7.113 -26.917 1.00 97.12 606 ASP A CA 1
ATOM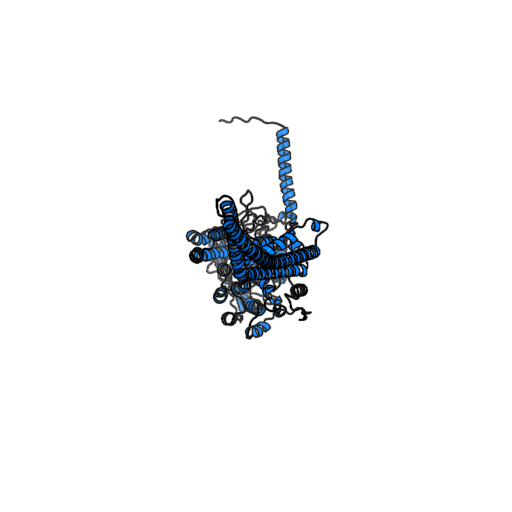 4891 C C . ASP A 1 606 ? 8.618 7.213 -25.970 1.00 97.12 606 ASP A C 1
ATOM 4893 O O . ASP A 1 606 ? 8.446 7.374 -24.761 1.00 97.12 606 ASP A O 1
ATOM 4897 N N . PHE A 1 607 ? 9.836 7.141 -26.511 1.00 97.00 607 PHE A N 1
ATOM 4898 C CA . PHE A 1 607 ? 11.050 7.446 -25.760 1.00 97.00 607 PHE A CA 1
ATOM 4899 C C . PHE A 1 607 ? 11.419 8.916 -25.969 1.00 97.00 607 PHE A C 1
ATOM 4901 O O . PHE A 1 607 ? 11.936 9.301 -27.021 1.00 97.00 607 PHE A O 1
ATOM 4908 N N . CYS A 1 608 ? 11.125 9.748 -24.972 1.00 95.50 608 CYS A N 1
ATOM 4909 C CA . CYS A 1 608 ? 11.330 11.189 -25.025 1.00 95.50 608 CYS A CA 1
ATOM 4910 C C . CYS A 1 608 ? 12.632 11.568 -24.322 1.00 95.50 608 CYS A C 1
ATOM 4912 O O . CYS A 1 608 ? 12.824 11.255 -23.148 1.00 95.50 608 CYS A O 1
ATOM 4914 N N . ILE A 1 609 ? 13.510 12.291 -25.020 1.00 94.12 609 ILE A N 1
ATOM 4915 C CA . ILE A 1 609 ? 14.749 12.815 -24.446 1.00 94.12 609 ILE A CA 1
ATOM 4916 C C . ILE A 1 609 ? 14.872 14.315 -24.696 1.00 94.12 609 ILE A C 1
ATOM 4918 O O . ILE A 1 609 ? 14.870 14.782 -25.838 1.00 94.12 609 ILE A O 1
ATOM 4922 N N . GLU A 1 610 ? 15.105 15.059 -23.619 1.00 86.81 610 GLU A N 1
ATOM 4923 C CA . GLU A 1 610 ? 15.577 16.438 -23.632 1.00 86.81 610 GLU A CA 1
ATOM 4924 C C . GLU A 1 610 ? 17.050 16.486 -23.225 1.00 86.81 610 GLU A C 1
ATOM 4926 O O . GLU A 1 610 ? 17.427 16.002 -22.158 1.00 86.81 610 GLU A O 1
ATOM 4931 N N . PHE A 1 611 ? 17.894 17.074 -24.075 1.00 79.88 611 PHE A N 1
ATOM 4932 C CA . PHE A 1 611 ? 19.350 17.037 -23.914 1.00 79.88 611 PHE A CA 1
ATOM 4933 C C . PHE A 1 611 ? 19.802 17.565 -22.550 1.00 79.88 611 PHE A C 1
ATOM 4935 O O . PHE A 1 611 ? 19.582 18.741 -22.258 1.00 79.88 611 PHE A O 1
ATOM 4942 N N . LYS A 1 612 ? 20.479 16.724 -21.753 1.00 76.50 612 LYS A N 1
ATOM 4943 C CA . LYS A 1 612 ? 21.025 17.089 -20.428 1.00 76.50 612 LYS A CA 1
ATOM 4944 C C . LYS A 1 612 ? 19.994 17.726 -19.481 1.00 76.50 612 LYS A C 1
ATOM 4946 O O . LYS A 1 612 ? 20.351 18.570 -18.660 1.00 76.50 612 LYS A O 1
ATOM 4951 N N . ARG A 1 613 ? 18.712 17.391 -19.637 1.00 80.38 613 ARG A N 1
ATOM 4952 C CA . ARG A 1 613 ? 17.627 17.916 -18.794 1.00 80.38 613 ARG A CA 1
ATOM 4953 C C . ARG A 1 613 ? 16.727 16.801 -18.293 1.00 80.38 613 ARG A C 1
ATOM 4955 O O . ARG A 1 613 ? 16.653 16.595 -17.091 1.00 80.38 613 ARG A O 1
ATOM 4962 N N . HIS A 1 614 ? 16.055 16.102 -19.203 1.00 88.62 614 HIS A N 1
ATOM 4963 C CA . HIS A 1 614 ? 15.023 15.140 -18.843 1.00 88.62 614 HIS A CA 1
ATOM 4964 C C . HIS A 1 614 ? 14.970 13.970 -19.825 1.00 88.62 614 HIS A C 1
ATOM 4966 O O . HIS A 1 614 ? 15.375 14.081 -20.984 1.00 88.62 614 HIS A O 1
ATOM 4972 N N . SER A 1 615 ? 14.472 12.838 -19.351 1.00 91.69 615 SER A N 1
ATOM 4973 C CA . SER A 1 615 ? 14.178 11.658 -20.151 1.00 91.69 615 SER A CA 1
ATOM 4974 C C . SER A 1 615 ? 12.998 10.942 -19.521 1.00 91.69 615 SER A C 1
ATOM 4976 O O . SER A 1 615 ? 12.934 10.840 -18.295 1.00 91.69 615 SER A O 1
ATOM 4978 N N . GLU A 1 616 ? 12.109 10.413 -20.351 1.00 92.94 616 GLU A N 1
ATOM 4979 C CA . GLU A 1 616 ? 10.932 9.675 -19.895 1.00 92.94 616 GLU A CA 1
ATOM 4980 C C . GLU A 1 616 ? 10.362 8.764 -20.987 1.00 92.94 616 GLU A C 1
ATOM 4982 O O . GLU A 1 616 ? 10.694 8.884 -22.171 1.00 92.94 616 GLU A O 1
ATOM 4987 N N . ILE A 1 617 ? 9.472 7.864 -20.567 1.00 93.75 617 ILE A N 1
ATOM 4988 C CA . ILE A 1 617 ? 8.647 7.048 -21.455 1.00 93.75 617 ILE A CA 1
ATOM 4989 C C . ILE A 1 617 ? 7.210 7.554 -21.374 1.00 93.75 617 ILE A C 1
ATOM 4991 O O . ILE A 1 617 ? 6.638 7.616 -20.286 1.00 93.75 617 ILE A O 1
ATOM 4995 N N . ARG A 1 618 ? 6.626 7.901 -22.523 1.00 90.88 618 ARG A N 1
ATOM 4996 C CA . ARG A 1 618 ? 5.247 8.400 -22.645 1.00 90.88 618 ARG A CA 1
ATOM 4997 C C . ARG A 1 618 ? 4.414 7.502 -23.552 1.00 90.88 618 ARG A C 1
ATOM 4999 O O . ARG A 1 618 ? 4.951 6.653 -24.261 1.00 90.88 618 ARG A O 1
ATOM 5006 N N . ASN A 1 619 ? 3.098 7.714 -23.528 1.00 89.75 619 ASN A N 1
ATOM 5007 C CA . ASN A 1 619 ? 2.142 7.143 -24.483 1.00 89.75 619 ASN A CA 1
ATOM 5008 C C . ASN A 1 619 ? 2.258 5.618 -24.660 1.00 89.75 619 ASN A C 1
ATOM 5010 O O . ASN A 1 619 ? 2.028 5.098 -25.755 1.00 89.75 619 ASN A O 1
ATOM 5014 N N . LEU A 1 620 ? 2.611 4.891 -23.592 1.00 92.06 620 LEU A N 1
ATOM 5015 C CA . LEU A 1 620 ? 2.650 3.435 -23.630 1.00 92.06 620 LEU A CA 1
ATOM 5016 C C . LEU A 1 620 ? 1.227 2.911 -23.869 1.00 92.06 620 LEU A C 1
ATOM 5018 O O . LEU A 1 620 ? 0.354 2.994 -23.008 1.00 92.06 620 LEU A O 1
ATOM 5022 N N . THR A 1 621 ? 1.009 2.380 -25.067 1.00 89.25 621 THR A N 1
ATOM 5023 C CA . THR A 1 621 ? -0.304 1.998 -25.584 1.00 89.25 621 THR A CA 1
ATOM 5024 C C . THR A 1 621 ? -0.283 0.533 -25.972 1.00 89.25 621 THR A C 1
ATOM 5026 O O . THR A 1 621 ? 0.609 0.086 -26.690 1.00 89.25 621 THR A O 1
ATOM 5029 N N . ILE A 1 622 ? -1.273 -0.227 -25.515 1.00 87.50 622 ILE A N 1
ATOM 5030 C CA . ILE A 1 622 ? -1.472 -1.608 -25.954 1.00 87.50 622 ILE A CA 1
ATOM 5031 C C . ILE A 1 622 ? -2.181 -1.564 -27.310 1.00 87.50 622 ILE A C 1
ATOM 5033 O O . ILE A 1 622 ? -3.288 -1.044 -27.405 1.00 87.50 622 ILE A O 1
ATOM 5037 N N . LEU A 1 623 ? -1.516 -2.047 -28.362 1.00 85.31 623 LEU A N 1
ATOM 5038 C CA . LEU A 1 623 ? -1.998 -1.962 -29.748 1.00 85.31 623 LEU A CA 1
ATOM 5039 C C . LEU A 1 623 ? -2.746 -3.214 -30.180 1.00 85.31 623 LEU A C 1
ATOM 5041 O O . LEU A 1 623 ? -3.669 -3.150 -30.989 1.00 85.31 623 LEU A O 1
ATOM 5045 N N . LYS A 1 624 ? -2.350 -4.365 -29.638 1.00 73.69 624 LYS A N 1
ATOM 5046 C CA . LYS A 1 624 ? -3.121 -5.579 -29.829 1.00 73.69 624 LYS A CA 1
ATOM 5047 C C . LYS A 1 624 ? -4.434 -5.411 -29.079 1.00 73.69 624 LYS A C 1
ATOM 5049 O O . LYS A 1 624 ? -4.408 -5.266 -27.859 1.00 73.69 624 LYS A O 1
ATOM 5054 N N . GLU A 1 625 ? -5.559 -5.517 -29.786 1.00 57.56 625 GLU A N 1
ATOM 5055 C CA . GLU A 1 625 ? -6.843 -5.874 -29.180 1.00 57.56 625 GLU A CA 1
ATOM 5056 C C . GLU A 1 625 ? -6.687 -7.277 -28.579 1.00 57.56 625 GLU A C 1
ATOM 5058 O O . GLU A 1 625 ? -7.059 -8.303 -29.142 1.00 57.56 625 GLU A O 1
ATOM 5063 N N . THR A 1 626 ? -6.030 -7.365 -27.429 1.00 55.31 626 THR A N 1
ATOM 5064 C CA . THR A 1 626 ? -6.386 -8.395 -26.477 1.00 55.31 626 THR A CA 1
ATOM 5065 C C . THR A 1 626 ? -7.845 -8.118 -26.160 1.00 55.31 626 THR A C 1
ATOM 5067 O O . THR A 1 626 ? -8.168 -6.995 -25.776 1.00 55.31 626 THR A O 1
ATOM 5070 N N . GLU A 1 627 ? -8.720 -9.103 -26.357 1.00 55.69 627 GLU A N 1
ATOM 5071 C CA . GLU A 1 627 ? -10.047 -9.149 -25.738 1.00 55.69 627 GLU A CA 1
ATOM 5072 C C . GLU A 1 627 ? -9.853 -9.161 -24.209 1.00 55.69 627 GLU A C 1
ATOM 5074 O O . GLU A 1 627 ? -10.071 -10.170 -23.539 1.00 55.69 627 GLU A O 1
ATOM 5079 N N . VAL A 1 628 ? -9.315 -8.070 -23.656 1.00 64.25 628 VAL A N 1
ATOM 5080 C CA . VAL A 1 628 ? -9.247 -7.846 -22.224 1.00 64.25 628 VAL A CA 1
ATOM 5081 C C . VAL A 1 628 ? -10.692 -7.658 -21.847 1.00 64.25 628 VAL A C 1
ATOM 5083 O O . VAL A 1 628 ? -11.315 -6.668 -22.230 1.00 64.25 628 VAL A O 1
ATOM 5086 N N . ALA A 1 629 ? -11.244 -8.659 -21.177 1.00 72.06 629 ALA A N 1
ATOM 5087 C CA . ALA A 1 629 ? -12.585 -8.559 -20.655 1.00 72.06 629 ALA A CA 1
ATOM 5088 C C . ALA A 1 629 ? -12.615 -7.375 -19.678 1.00 72.06 629 ALA A C 1
ATOM 5090 O O . ALA A 1 629 ? -11.991 -7.413 -18.615 1.00 72.06 629 ALA A O 1
ATOM 5091 N N . ASP A 1 630 ? -13.275 -6.294 -20.088 1.00 80.06 630 ASP A N 1
ATOM 5092 C CA . ASP A 1 630 ? -13.540 -5.153 -19.228 1.00 80.06 630 ASP A CA 1
ATOM 5093 C C . ASP A 1 630 ? -14.779 -5.466 -18.396 1.00 80.06 630 ASP A C 1
ATOM 5095 O O . ASP A 1 630 ? -15.900 -5.373 -18.886 1.00 80.06 630 ASP A O 1
ATOM 5099 N N . TYR A 1 631 ? -14.556 -5.834 -17.135 1.00 88.00 631 TYR A N 1
ATOM 5100 C CA . TYR A 1 631 ? -15.623 -6.132 -16.180 1.00 88.00 631 TYR A CA 1
ATOM 5101 C C . TYR A 1 631 ? -16.138 -4.889 -15.435 1.00 88.00 631 TYR A C 1
ATOM 5103 O O . TYR A 1 631 ? -16.861 -4.989 -14.439 1.00 88.00 631 TYR A O 1
ATOM 5111 N N . THR A 1 632 ? -15.753 -3.684 -15.872 1.00 85.31 632 THR A N 1
ATOM 5112 C CA . THR A 1 632 ? -16.259 -2.429 -15.301 1.00 85.31 632 THR A CA 1
ATOM 5113 C C . THR A 1 632 ? -17.786 -2.330 -15.355 1.00 85.31 632 THR A C 1
ATOM 5115 O O . THR A 1 632 ? -18.371 -1.914 -14.349 1.00 85.31 632 THR A O 1
ATOM 5118 N N . PRO A 1 633 ? -18.485 -2.690 -16.452 1.00 87.75 633 PRO A N 1
ATOM 5119 C CA . PRO A 1 633 ? -19.948 -2.655 -16.492 1.00 87.75 633 PRO A CA 1
ATOM 5120 C C . PRO A 1 633 ? -20.596 -3.540 -15.417 1.00 87.75 633 PRO A C 1
ATOM 5122 O O . PRO A 1 633 ? -21.523 -3.112 -14.725 1.00 87.75 633 PRO A O 1
ATOM 5125 N N . GLU A 1 634 ? -20.076 -4.746 -15.214 1.00 88.75 634 GLU A N 1
ATOM 5126 C CA . GLU A 1 634 ? -20.528 -5.692 -14.199 1.00 88.75 634 GLU A CA 1
ATOM 5127 C C . GLU A 1 634 ? -20.285 -5.117 -12.801 1.00 88.75 634 GLU A C 1
ATOM 5129 O O . GLU A 1 634 ? -21.215 -4.988 -12.008 1.00 88.75 634 GLU A O 1
ATOM 5134 N N . LEU A 1 635 ? -19.063 -4.664 -12.514 1.00 87.88 635 LEU A N 1
ATOM 5135 C CA . LEU A 1 635 ? -18.695 -4.080 -11.220 1.00 87.88 635 LEU A CA 1
ATOM 5136 C C . LEU A 1 635 ? -19.454 -2.782 -10.901 1.00 87.88 635 LEU A C 1
ATOM 5138 O O . LEU A 1 635 ? -19.753 -2.490 -9.738 1.00 87.88 635 LEU A O 1
ATOM 5142 N N . THR A 1 636 ? -19.781 -1.975 -11.912 1.00 83.50 636 THR A N 1
ATOM 5143 C CA . THR A 1 636 ? -20.521 -0.718 -11.727 1.00 83.50 636 THR A CA 1
ATOM 5144 C C . THR A 1 636 ? -22.011 -0.953 -11.498 1.00 83.50 636 THR A C 1
ATOM 5146 O O . THR A 1 636 ? -22.591 -0.288 -10.635 1.00 83.50 636 THR A O 1
ATOM 5149 N N . SER A 1 637 ? -22.609 -1.926 -12.187 1.00 78.06 637 SER A N 1
ATOM 5150 C CA . SER A 1 637 ? -24.039 -2.246 -12.101 1.00 78.06 637 SER A CA 1
ATOM 5151 C C . SER A 1 637 ? -24.418 -3.173 -10.938 1.00 78.06 637 SER A C 1
ATOM 5153 O O . SER A 1 637 ? -25.579 -3.167 -10.513 1.00 78.06 637 SER A O 1
ATOM 5155 N N . HIS A 1 638 ? -23.466 -3.933 -10.389 1.00 71.88 638 HIS A N 1
ATOM 5156 C CA . HIS A 1 638 ? -23.729 -4.887 -9.314 1.00 71.88 638 HIS A CA 1
ATOM 5157 C C . HIS A 1 638 ? -24.163 -4.200 -7.999 1.00 71.88 638 HIS A C 1
ATOM 5159 O O . HIS A 1 638 ? -23.595 -3.186 -7.579 1.00 71.88 638 HIS A O 1
ATOM 5165 N N . ARG A 1 639 ? -25.175 -4.765 -7.315 1.00 61.28 639 ARG A N 1
ATOM 5166 C CA . ARG A 1 639 ? -25.633 -4.303 -5.988 1.00 61.28 639 ARG A CA 1
ATOM 5167 C C . ARG A 1 639 ? -24.635 -4.735 -4.906 1.00 61.28 639 ARG A C 1
ATOM 5169 O O . ARG A 1 639 ? -24.288 -5.903 -4.849 1.00 61.28 639 ARG A O 1
ATOM 5176 N N . ASN A 1 640 ? -24.183 -3.768 -4.108 1.00 63.94 640 ASN A N 1
ATOM 5177 C CA . ASN A 1 640 ? -23.076 -3.783 -3.139 1.00 63.94 640 ASN A CA 1
ATOM 5178 C C . ASN A 1 640 ? -22.521 -5.136 -2.657 1.00 63.94 640 ASN A C 1
ATOM 5180 O O . ASN A 1 640 ? -23.231 -5.925 -2.043 1.00 63.94 640 ASN A O 1
ATOM 5184 N N . THR A 1 641 ? -21.199 -5.249 -2.768 1.00 65.94 641 THR A N 1
ATOM 5185 C CA . THR A 1 641 ? -20.339 -6.193 -2.030 1.00 65.94 641 THR A CA 1
ATOM 5186 C C . THR A 1 641 ? -19.393 -5.469 -1.079 1.00 65.94 641 THR A C 1
ATOM 5188 O O . THR A 1 641 ? -19.071 -5.980 -0.018 1.00 65.94 641 THR A O 1
ATOM 5191 N N . VAL A 1 642 ? -18.985 -4.257 -1.463 1.00 85.31 642 VAL A N 1
ATOM 5192 C CA . VAL A 1 642 ? -18.095 -3.397 -0.687 1.00 85.31 642 VAL A CA 1
ATOM 5193 C C . VAL A 1 642 ? -18.917 -2.497 0.225 1.00 85.31 642 VAL A C 1
ATOM 5195 O O . VAL A 1 642 ? -19.761 -1.719 -0.237 1.00 85.31 642 VAL A O 1
ATOM 5198 N N . HIS A 1 643 ? -18.652 -2.582 1.519 1.00 87.38 643 HIS A N 1
ATOM 5199 C CA . HIS A 1 643 ? -19.263 -1.754 2.541 1.00 87.38 643 HIS A CA 1
ATOM 5200 C C . HIS A 1 643 ? -18.674 -0.341 2.501 1.00 87.38 643 HIS A C 1
ATOM 5202 O O . HIS A 1 643 ? -17.468 -0.137 2.664 1.00 87.38 643 HIS A O 1
ATOM 5208 N N . GLY A 1 644 ? -19.539 0.657 2.306 1.00 85.62 644 GLY A N 1
ATOM 5209 C CA . GLY A 1 644 ? -19.121 2.056 2.250 1.00 85.62 644 GLY A CA 1
ATOM 5210 C C . GLY A 1 644 ? -18.493 2.539 3.562 1.00 85.62 644 GLY A C 1
ATOM 5211 O O . GLY A 1 644 ? -18.917 2.137 4.643 1.00 85.62 644 GLY A O 1
ATOM 5212 N N . SER A 1 645 ? -17.518 3.447 3.470 1.00 83.56 645 SER A N 1
ATOM 5213 C CA . SER A 1 645 ? -16.756 3.993 4.613 1.00 83.56 645 SER A CA 1
ATOM 5214 C C . SER A 1 645 ? -15.956 2.962 5.432 1.00 83.56 645 SER A C 1
ATOM 5216 O O . SER A 1 645 ? -15.588 3.234 6.577 1.00 83.56 645 SER A O 1
ATOM 5218 N N . THR A 1 646 ? -15.652 1.800 4.849 1.00 90.19 646 THR A N 1
ATOM 5219 C CA . THR A 1 646 ? -14.786 0.774 5.451 1.00 90.19 646 THR A CA 1
ATOM 5220 C C . THR A 1 646 ? -13.499 0.589 4.645 1.00 90.19 646 THR A C 1
ATOM 5222 O O . THR A 1 646 ? -13.348 1.133 3.547 1.00 90.19 646 THR A O 1
ATOM 5225 N N . ALA A 1 647 ? -12.563 -0.192 5.186 1.00 91.62 647 ALA A N 1
ATOM 5226 C CA . ALA A 1 647 ? -11.326 -0.569 4.504 1.00 91.62 647 ALA A CA 1
ATOM 5227 C C . ALA A 1 647 ? -11.552 -1.303 3.163 1.00 91.62 647 ALA A C 1
ATOM 5229 O O . ALA A 1 647 ? -10.673 -1.280 2.299 1.00 91.62 647 ALA A O 1
ATOM 5230 N N . GLU A 1 648 ? -12.727 -1.905 2.948 1.00 92.06 648 GLU A N 1
ATOM 5231 C CA . GLU A 1 648 ? -13.070 -2.595 1.697 1.00 92.06 648 GLU A CA 1
ATOM 5232 C C . GLU A 1 648 ? -13.093 -1.657 0.483 1.00 92.06 648 GLU A C 1
ATOM 5234 O O . GLU A 1 648 ? -12.841 -2.092 -0.639 1.00 92.06 648 GLU A O 1
ATOM 5239 N N . GLU A 1 649 ? -13.322 -0.353 0.684 1.00 90.06 649 GLU A N 1
ATOM 5240 C CA . GLU A 1 649 ? -13.304 0.630 -0.405 1.00 90.06 649 GLU A CA 1
ATOM 5241 C C . GLU A 1 649 ? -11.938 0.756 -1.099 1.00 90.06 649 GLU A C 1
ATOM 5243 O O . GLU A 1 649 ? -11.876 1.281 -2.210 1.00 90.06 649 GLU A O 1
ATOM 5248 N N . ALA A 1 650 ? -10.858 0.226 -0.509 1.00 90.12 650 ALA A N 1
ATOM 5249 C CA . ALA A 1 650 ? -9.568 0.108 -1.186 1.00 90.12 650 ALA A CA 1
ATOM 5250 C C . ALA A 1 650 ? -9.649 -0.739 -2.473 1.00 90.12 650 ALA A C 1
ATOM 5252 O O . ALA A 1 650 ? -8.870 -0.516 -3.396 1.00 90.12 650 ALA A O 1
ATOM 5253 N N . LEU A 1 651 ? -10.619 -1.657 -2.585 1.00 90.38 651 LEU A N 1
ATOM 5254 C CA . LEU A 1 651 ? -10.872 -2.418 -3.815 1.00 90.38 651 LEU A CA 1
ATOM 5255 C C . LEU A 1 651 ? -11.268 -1.511 -4.988 1.00 90.38 651 LEU A C 1
ATOM 5257 O O . LEU A 1 651 ? -10.896 -1.780 -6.128 1.00 90.38 651 LEU A O 1
ATOM 5261 N N . TRP A 1 652 ? -11.965 -0.402 -4.722 1.00 87.75 652 TRP A N 1
ATOM 5262 C CA . TRP A 1 652 ? -12.334 0.560 -5.763 1.00 87.75 652 TRP A CA 1
ATOM 5263 C C . TRP A 1 652 ? -11.145 1.357 -6.290 1.00 87.75 652 TRP A C 1
ATOM 5265 O O . TRP A 1 652 ? -11.179 1.812 -7.431 1.00 87.75 652 TRP A O 1
ATOM 5275 N N . LEU A 1 653 ? -10.078 1.479 -5.496 1.00 84.75 653 LEU A N 1
ATOM 5276 C CA . LEU A 1 653 ? -8.841 2.149 -5.900 1.00 84.75 653 LEU A CA 1
ATOM 5277 C C . LEU A 1 653 ? -8.015 1.320 -6.889 1.00 84.75 653 LEU A C 1
ATOM 5279 O O . LEU A 1 653 ? -7.191 1.871 -7.611 1.00 84.75 653 LEU A O 1
ATOM 5283 N N . LEU A 1 654 ? -8.243 0.005 -6.947 1.00 83.06 654 LEU A N 1
ATOM 5284 C CA . LEU A 1 654 ? -7.601 -0.873 -7.928 1.00 83.06 654 LEU A CA 1
ATOM 5285 C C . LEU A 1 654 ? -8.152 -0.644 -9.344 1.00 83.06 654 LEU A C 1
ATOM 5287 O O . LEU A 1 654 ? -7.470 -0.914 -10.333 1.00 83.06 654 LEU A O 1
ATOM 5291 N N . GLY A 1 655 ? -9.381 -0.127 -9.444 1.00 74.69 655 GLY A N 1
ATOM 5292 C CA . GLY A 1 655 ? -10.000 0.246 -10.705 1.00 74.69 655 GLY A CA 1
ATOM 5293 C C . GLY A 1 655 ? -9.323 1.482 -11.290 1.00 74.69 655 GLY A C 1
ATOM 5294 O O . GLY A 1 655 ? -9.450 2.583 -10.759 1.00 74.69 655 GLY A O 1
ATOM 5295 N N . GLY A 1 656 ? -8.628 1.321 -12.417 1.00 66.12 656 GLY A N 1
ATOM 5296 C CA . GLY A 1 656 ? -7.952 2.427 -13.105 1.00 66.12 656 GLY A CA 1
ATOM 5297 C C . GLY A 1 656 ? -8.890 3.455 -13.757 1.00 66.12 656 GLY A C 1
ATOM 5298 O O . GLY A 1 656 ? -8.407 4.450 -14.287 1.00 66.12 656 GLY A O 1
ATOM 5299 N N . ASN A 1 657 ? -10.210 3.234 -13.740 1.00 73.88 657 ASN A N 1
ATOM 5300 C CA . ASN A 1 657 ? -11.191 4.132 -14.348 1.00 73.88 657 ASN A CA 1
ATOM 5301 C C . ASN A 1 657 ? -11.980 4.951 -13.317 1.00 73.88 657 ASN A C 1
ATOM 5303 O O . ASN A 1 657 ? -12.213 4.538 -12.179 1.00 73.88 657 ASN A O 1
ATOM 5307 N N . GLU A 1 658 ? -12.443 6.124 -13.752 1.00 76.50 658 GLU A N 1
ATOM 5308 C CA . GLU A 1 658 ? -13.199 7.047 -12.901 1.00 76.50 658 GLU A CA 1
ATOM 5309 C C . GLU A 1 658 ? -14.518 6.451 -12.396 1.00 76.50 658 GLU A C 1
ATOM 5311 O O . GLU A 1 658 ? -14.962 6.796 -11.301 1.00 76.50 658 GLU A O 1
ATOM 5316 N N . ALA A 1 659 ? -15.137 5.540 -13.156 1.00 78.56 659 ALA A N 1
ATOM 5317 C CA . ALA A 1 659 ? -16.412 4.933 -12.792 1.00 78.56 659 ALA A CA 1
ATOM 5318 C C . ALA A 1 659 ? -16.299 4.109 -11.500 1.00 78.56 659 ALA A C 1
ATOM 5320 O O . ALA A 1 659 ? -17.113 4.284 -10.592 1.00 78.56 659 ALA A O 1
ATOM 5321 N N . LEU A 1 660 ? -15.266 3.272 -11.376 1.00 80.31 660 LEU A N 1
ATOM 5322 C CA . LEU A 1 660 ? -15.000 2.505 -10.158 1.00 80.31 660 LEU A CA 1
ATOM 5323 C C . LEU A 1 660 ? -14.518 3.412 -9.027 1.00 80.31 660 LEU A C 1
ATOM 5325 O O . LEU A 1 660 ? -15.044 3.331 -7.920 1.00 80.31 660 LEU A O 1
ATOM 5329 N N . GLN A 1 661 ? -13.605 4.344 -9.307 1.00 77.38 661 GLN A N 1
ATOM 5330 C CA . GLN A 1 661 ? -13.091 5.262 -8.286 1.00 77.38 661 GLN A CA 1
ATOM 5331 C C . GLN A 1 661 ? -14.180 6.163 -7.689 1.00 77.38 661 GLN A C 1
ATOM 5333 O O . GLN A 1 661 ? -14.114 6.511 -6.513 1.00 77.38 661 GLN A O 1
ATOM 5338 N N . SER A 1 662 ? -15.211 6.518 -8.464 1.00 79.31 662 SER A N 1
ATOM 5339 C CA . SER A 1 662 ? -16.354 7.300 -7.976 1.00 79.31 662 SER A CA 1
ATOM 5340 C C . SER A 1 662 ? -17.208 6.568 -6.932 1.00 79.31 662 SER A C 1
ATOM 5342 O O . SER A 1 662 ? -17.989 7.211 -6.232 1.00 79.31 662 SER A O 1
ATOM 5344 N N . LYS A 1 663 ? -17.045 5.243 -6.789 1.00 83.31 663 LYS A N 1
ATOM 5345 C CA . LYS A 1 663 ? -17.704 4.440 -5.749 1.00 83.31 663 LYS A CA 1
ATOM 5346 C C . LYS A 1 663 ? -17.011 4.506 -4.386 1.00 83.31 663 LYS A C 1
ATOM 5348 O O . LYS A 1 663 ? -17.584 4.028 -3.410 1.00 83.31 663 LYS A O 1
ATOM 5353 N N . ALA A 1 664 ? -15.801 5.059 -4.291 1.00 83.19 664 ALA A N 1
ATOM 5354 C CA . ALA A 1 664 ? -15.148 5.277 -3.004 1.00 83.19 664 ALA A CA 1
ATOM 5355 C C . ALA A 1 664 ? -15.772 6.497 -2.306 1.00 83.19 664 ALA A C 1
ATOM 5357 O O . ALA A 1 664 ? -15.626 7.630 -2.767 1.00 83.19 664 ALA A O 1
ATOM 5358 N N . HIS A 1 665 ? -16.477 6.276 -1.194 1.00 80.88 665 HIS A N 1
ATOM 5359 C CA . HIS A 1 665 ? -17.156 7.344 -0.455 1.00 80.88 665 HIS A CA 1
ATOM 5360 C C . HIS A 1 665 ? -16.253 7.967 0.607 1.00 80.88 665 HIS A C 1
ATOM 5362 O O . HIS A 1 665 ? -16.458 9.116 1.005 1.00 80.88 665 HIS A O 1
ATOM 5368 N N . HIS A 1 666 ? -15.272 7.212 1.102 1.00 83.19 666 HIS A N 1
ATOM 5369 C CA . HIS A 1 666 ? -14.413 7.668 2.173 1.00 83.19 666 HIS A CA 1
ATOM 5370 C C . HIS A 1 666 ? -13.494 8.812 1.684 1.00 83.19 666 HIS A C 1
ATOM 5372 O O . HIS A 1 666 ? -12.765 8.634 0.702 1.00 83.19 666 HIS A O 1
ATOM 5378 N N . PRO A 1 667 ? -13.440 9.974 2.374 1.00 77.31 667 PRO A N 1
ATOM 5379 C CA . PRO A 1 667 ? -12.716 11.158 1.893 1.00 77.31 667 PRO A CA 1
ATOM 5380 C C . PRO A 1 667 ? -11.235 10.921 1.566 1.00 77.31 667 PRO A C 1
ATOM 5382 O O . PRO A 1 667 ? -10.706 11.500 0.623 1.00 77.31 667 PRO A O 1
ATOM 5385 N N . LEU A 1 668 ? -10.562 10.057 2.328 1.00 78.75 668 LEU A N 1
ATOM 5386 C CA . LEU A 1 668 ? -9.154 9.710 2.104 1.00 78.75 668 LEU A CA 1
ATOM 5387 C C . LEU A 1 668 ? -8.936 8.921 0.801 1.00 78.75 668 LEU A C 1
ATOM 5389 O O . LEU A 1 668 ? -7.997 9.226 0.070 1.00 78.75 668 LEU A O 1
ATOM 5393 N N . HIS A 1 669 ? -9.815 7.970 0.471 1.00 81.75 669 HIS A N 1
ATOM 5394 C CA . HIS A 1 669 ? -9.739 7.217 -0.786 1.00 81.75 669 HIS A CA 1
ATOM 5395 C C . HIS A 1 669 ? -10.036 8.119 -1.992 1.00 81.75 669 HIS A C 1
ATOM 5397 O O . HIS A 1 669 ? -9.388 8.008 -3.028 1.00 81.75 669 HIS A O 1
ATOM 5403 N N . ALA A 1 670 ? -10.950 9.081 -1.833 1.00 73.88 670 ALA A N 1
ATOM 5404 C CA . ALA A 1 670 ? -11.239 10.072 -2.867 1.00 73.88 670 ALA A CA 1
ATOM 5405 C C . ALA A 1 670 ? -10.057 11.025 -3.145 1.00 73.88 670 ALA A C 1
ATOM 5407 O O . ALA A 1 670 ? -9.888 11.467 -4.284 1.00 73.88 670 ALA A O 1
ATOM 5408 N N . LEU A 1 671 ? -9.244 11.343 -2.127 1.00 73.88 671 LEU A N 1
ATOM 5409 C CA . LEU A 1 671 ? -8.065 12.208 -2.263 1.00 73.88 671 LEU A CA 1
ATOM 5410 C C . LEU A 1 671 ? -6.876 11.511 -2.927 1.00 73.88 671 LEU A C 1
ATOM 5412 O O . LEU A 1 671 ? -6.147 12.136 -3.693 1.00 73.88 671 LEU A O 1
ATOM 5416 N N . PHE A 1 672 ? -6.656 10.237 -2.612 1.00 77.94 672 PHE A N 1
ATOM 5417 C CA . PHE A 1 672 ? -5.465 9.502 -3.026 1.00 77.94 672 PHE A CA 1
ATOM 5418 C C . PHE A 1 672 ? -5.859 8.276 -3.834 1.00 77.94 672 PHE A C 1
ATOM 5420 O O . PHE A 1 672 ? -5.792 7.144 -3.364 1.00 77.94 672 PHE A O 1
ATOM 5427 N N . LYS A 1 673 ? -6.266 8.549 -5.073 1.00 74.88 673 LYS A N 1
ATOM 5428 C CA . LYS A 1 673 ? -6.722 7.548 -6.043 1.00 74.88 673 LYS A CA 1
ATOM 5429 C C . LYS A 1 673 ? -5.599 6.658 -6.580 1.00 74.88 673 LYS A C 1
ATOM 5431 O O . LYS A 1 673 ? -5.878 5.599 -7.123 1.00 74.88 673 LYS A O 1
ATOM 5436 N N . LEU A 1 674 ? -4.351 7.110 -6.460 1.00 74.88 674 LEU A N 1
ATOM 5437 C CA . LEU A 1 674 ? -3.153 6.449 -6.975 1.00 74.88 674 LEU A CA 1
ATOM 5438 C C . LEU A 1 674 ? -2.027 6.508 -5.934 1.00 74.88 674 LEU A C 1
ATOM 5440 O O . LEU A 1 674 ? -1.999 7.395 -5.074 1.00 74.88 674 LEU A O 1
ATOM 5444 N N . GLY A 1 675 ? -1.076 5.579 -6.024 1.00 78.38 675 GLY A N 1
ATOM 5445 C CA . GLY A 1 675 ? 0.159 5.609 -5.238 1.00 78.38 675 GLY A CA 1
ATOM 5446 C C . GLY A 1 675 ? 1.020 6.844 -5.543 1.00 78.38 675 GLY A C 1
ATOM 5447 O O . GLY A 1 675 ? 1.192 7.209 -6.701 1.00 78.38 675 GLY A O 1
ATOM 5448 N N . LEU A 1 676 ? 1.596 7.473 -4.513 1.00 80.88 676 LEU A N 1
ATOM 5449 C CA . LEU A 1 676 ? 2.450 8.672 -4.615 1.00 80.88 676 LEU A CA 1
ATOM 5450 C C . LEU A 1 676 ? 3.940 8.328 -4.792 1.00 80.88 676 LEU A C 1
ATOM 5452 O O . LEU A 1 676 ? 4.813 8.801 -4.048 1.00 80.88 676 LEU A O 1
ATOM 5456 N N . SER A 1 677 ? 4.225 7.446 -5.749 1.00 76.56 677 SER A N 1
ATOM 5457 C CA . SER A 1 677 ? 5.541 6.827 -5.965 1.00 76.56 677 SER A CA 1
ATOM 5458 C C . SER A 1 677 ? 6.507 7.634 -6.841 1.00 76.56 677 SER A C 1
ATOM 5460 O O . SER A 1 677 ? 7.661 7.239 -7.002 1.00 76.56 677 SER A O 1
ATOM 5462 N N . ASP A 1 678 ? 6.077 8.749 -7.424 1.00 79.38 678 ASP A N 1
ATOM 5463 C CA . ASP A 1 678 ? 6.914 9.606 -8.273 1.00 79.38 678 ASP A CA 1
ATOM 5464 C C . ASP A 1 678 ? 6.498 11.081 -8.186 1.00 79.38 678 ASP A C 1
ATOM 5466 O O . ASP A 1 678 ? 5.579 11.445 -7.449 1.00 79.38 678 ASP A O 1
ATOM 5470 N N . ASN A 1 679 ? 7.202 11.960 -8.902 1.00 83.56 679 ASN A N 1
ATOM 5471 C CA . ASN A 1 679 ? 6.874 13.383 -8.884 1.00 83.56 679 ASN A CA 1
ATOM 5472 C C . ASN A 1 679 ? 5.516 13.683 -9.550 1.00 83.56 679 ASN A C 1
ATOM 5474 O O . ASN A 1 679 ? 4.806 14.556 -9.054 1.00 83.56 679 ASN A O 1
ATOM 5478 N N . ASN A 1 680 ? 5.119 12.963 -10.606 1.00 85.31 680 ASN A N 1
ATOM 5479 C CA . ASN A 1 680 ? 3.871 13.234 -11.336 1.00 85.31 680 ASN A CA 1
ATOM 5480 C C . ASN A 1 680 ? 2.641 12.937 -10.471 1.00 85.31 680 ASN A C 1
ATOM 5482 O O . ASN A 1 680 ? 1.815 13.816 -10.247 1.00 85.31 680 ASN A O 1
ATOM 5486 N N . SER A 1 681 ? 2.582 11.743 -9.882 1.00 83.44 681 SER A N 1
ATOM 5487 C CA . SER A 1 681 ? 1.527 11.334 -8.945 1.00 83.44 681 SER A CA 1
ATOM 5488 C C . SER A 1 681 ? 1.399 12.288 -7.752 1.00 83.44 681 SER A C 1
ATOM 5490 O O . SER A 1 681 ? 0.296 12.574 -7.284 1.00 83.44 681 SER A O 1
ATOM 5492 N N . ARG A 1 682 ? 2.516 12.846 -7.269 1.00 86.88 682 ARG A N 1
ATOM 5493 C CA . ARG A 1 682 ? 2.517 13.862 -6.204 1.00 86.88 682 ARG A CA 1
ATOM 5494 C C . ARG A 1 682 ? 1.972 15.204 -6.673 1.00 86.88 682 ARG A C 1
ATOM 5496 O O . ARG A 1 682 ? 1.230 15.834 -5.924 1.00 86.88 682 ARG A O 1
ATOM 5503 N N . ILE A 1 683 ? 2.317 15.642 -7.883 1.00 87.00 683 ILE A N 1
ATOM 5504 C CA . ILE A 1 683 ? 1.763 16.860 -8.489 1.00 87.00 683 ILE A CA 1
ATOM 5505 C C . ILE A 1 683 ? 0.245 16.709 -8.674 1.00 87.00 683 ILE A C 1
ATOM 5507 O O . ILE A 1 683 ? -0.508 17.597 -8.268 1.00 87.00 683 ILE A O 1
ATOM 5511 N N . ASP A 1 684 ? -0.215 15.560 -9.168 1.00 85.38 684 ASP A N 1
ATOM 5512 C CA . ASP A 1 684 ? -1.641 15.254 -9.326 1.00 85.38 684 ASP A CA 1
ATOM 5513 C C . ASP A 1 684 ? -2.377 15.245 -7.979 1.00 85.38 684 ASP A C 1
ATOM 5515 O O . ASP A 1 684 ? -3.485 15.780 -7.847 1.00 85.38 684 ASP A O 1
ATOM 5519 N N . ALA A 1 685 ? -1.743 14.703 -6.936 1.00 86.56 685 ALA A N 1
ATOM 5520 C CA . ALA A 1 685 ? -2.281 14.740 -5.581 1.00 86.56 685 ALA A CA 1
ATOM 5521 C C . ALA A 1 685 ? -2.381 16.168 -5.026 1.00 86.56 685 ALA A C 1
ATOM 5523 O O . ALA A 1 685 ? -3.365 16.490 -4.362 1.00 86.56 685 ALA A O 1
ATOM 5524 N N . LEU A 1 686 ? -1.421 17.054 -5.322 1.00 87.12 686 LEU A N 1
ATOM 5525 C CA . LEU A 1 686 ? -1.510 18.476 -4.959 1.00 87.12 686 LEU A CA 1
ATOM 5526 C C . LEU A 1 686 ? -2.674 19.170 -5.674 1.00 87.12 686 LEU A C 1
ATOM 5528 O O . LEU A 1 686 ? -3.413 19.922 -5.037 1.00 87.12 686 LEU A O 1
ATOM 5532 N N . GLY A 1 687 ? -2.884 18.876 -6.961 1.00 85.44 687 GLY A N 1
ATOM 5533 C CA . GLY A 1 687 ? -4.054 19.349 -7.704 1.00 85.44 687 GLY A CA 1
ATOM 5534 C C . GLY A 1 687 ? -5.366 18.847 -7.095 1.00 85.44 687 GLY A C 1
ATOM 5535 O O . GLY A 1 687 ? -6.303 19.619 -6.889 1.00 85.44 687 GLY A O 1
ATOM 5536 N N . THR A 1 688 ? -5.415 17.570 -6.711 1.00 83.50 688 THR A N 1
ATOM 5537 C CA . THR A 1 688 ? -6.579 16.966 -6.044 1.00 83.50 688 THR A CA 1
ATOM 5538 C C . THR A 1 688 ? -6.850 17.611 -4.684 1.00 83.50 688 THR A C 1
ATOM 5540 O O . THR A 1 688 ? -8.000 17.931 -4.373 1.00 83.50 688 THR A O 1
ATOM 5543 N N . LEU A 1 689 ? -5.807 17.864 -3.888 1.00 81.94 689 LEU A N 1
ATOM 5544 C CA . LEU A 1 689 ? -5.903 18.572 -2.611 1.00 81.94 689 LEU A CA 1
ATOM 5545 C C . LEU A 1 689 ? -6.429 20.001 -2.791 1.00 81.94 689 LEU A C 1
ATOM 5547 O O . LEU A 1 689 ? -7.323 20.407 -2.050 1.00 81.94 689 LEU A O 1
ATOM 5551 N N . HIS A 1 690 ? -5.926 20.739 -3.784 1.00 82.56 690 HIS A N 1
ATOM 5552 C CA . HIS A 1 690 ? -6.405 22.083 -4.115 1.00 82.56 690 HIS A CA 1
ATOM 5553 C C . HIS A 1 690 ? -7.901 22.076 -4.458 1.00 82.56 690 HIS A C 1
ATOM 5555 O O . HIS A 1 690 ? -8.687 22.794 -3.839 1.00 82.56 690 HIS A O 1
ATOM 5561 N N . ASN A 1 691 ? -8.312 21.196 -5.374 1.00 82.75 691 ASN A N 1
ATOM 5562 C CA . ASN A 1 691 ? -9.695 21.111 -5.849 1.00 82.75 691 ASN A CA 1
ATOM 5563 C C . ASN A 1 691 ? -10.694 20.738 -4.739 1.00 82.75 691 ASN A C 1
ATOM 5565 O O . ASN A 1 691 ? -11.868 21.096 -4.816 1.00 82.75 691 ASN A O 1
ATOM 5569 N N . ASN A 1 692 ? -10.239 20.040 -3.695 1.00 77.12 692 ASN A N 1
ATOM 5570 C CA . ASN A 1 692 ? -11.076 19.622 -2.570 1.00 77.12 692 ASN A CA 1
ATOM 5571 C C . ASN A 1 692 ? -10.975 20.541 -1.340 1.00 77.12 692 ASN A C 1
ATOM 5573 O O . ASN A 1 692 ? -11.721 20.349 -0.376 1.00 77.12 692 ASN A O 1
ATOM 5577 N N . TYR A 1 693 ? -10.101 21.552 -1.361 1.00 77.06 693 TYR A N 1
ATOM 5578 C CA . TYR A 1 693 ? -9.785 22.373 -0.191 1.00 77.06 693 TYR A CA 1
ATOM 5579 C C . TYR A 1 693 ? -11.011 23.066 0.421 1.00 77.06 693 TYR A C 1
ATOM 5581 O O . TYR A 1 693 ? -11.224 22.983 1.632 1.00 77.06 693 TYR A O 1
ATOM 5589 N N . GLU A 1 694 ? -11.850 23.719 -0.391 1.00 76.00 694 GLU A N 1
ATOM 5590 C CA . GLU A 1 694 ? -13.014 24.453 0.128 1.00 76.00 694 GLU A CA 1
ATOM 5591 C C . GLU A 1 694 ? -14.077 23.515 0.726 1.00 76.00 694 GLU A C 1
ATOM 5593 O O . GLU A 1 694 ? -14.651 23.832 1.769 1.00 76.00 694 GLU A O 1
ATOM 5598 N N . ASN A 1 695 ? -14.269 22.321 0.152 1.00 72.12 695 ASN A N 1
ATOM 5599 C CA . ASN A 1 695 ? -15.167 21.303 0.713 1.00 72.12 695 ASN A CA 1
ATOM 5600 C C . ASN A 1 695 ? -14.680 20.834 2.094 1.00 72.12 695 ASN A C 1
ATOM 5602 O O . ASN A 1 695 ? -15.461 20.720 3.041 1.00 72.12 695 ASN A O 1
ATOM 5606 N N . TRP A 1 696 ? -13.371 20.624 2.239 1.00 68.75 696 TRP A N 1
ATOM 5607 C CA . TRP A 1 696 ? -12.758 20.176 3.490 1.00 68.75 696 TRP A CA 1
ATOM 5608 C C . TRP A 1 696 ? -12.800 21.254 4.567 1.00 68.75 696 TRP A C 1
ATOM 5610 O O . TRP A 1 696 ? -13.218 21.002 5.699 1.00 68.75 696 TRP A O 1
ATOM 5620 N N . LYS A 1 697 ? -12.455 22.485 4.198 1.00 68.69 697 LYS A N 1
ATOM 5621 C CA . LYS A 1 697 ? -12.562 23.659 5.065 1.00 68.69 697 LYS A CA 1
ATOM 5622 C C . LYS A 1 697 ? -13.993 23.865 5.570 1.00 68.69 697 LYS A C 1
ATOM 5624 O O . LYS A 1 697 ? -14.175 24.154 6.751 1.00 68.69 697 LYS A O 1
ATOM 5629 N N . ALA A 1 698 ? -15.000 23.672 4.715 1.00 66.75 698 ALA A N 1
ATOM 5630 C CA . ALA A 1 698 ? -16.411 23.780 5.089 1.00 66.75 698 ALA A CA 1
ATOM 5631 C C . ALA A 1 698 ? -16.873 22.662 6.042 1.00 66.75 698 ALA A C 1
ATOM 5633 O O . ALA A 1 698 ? -17.698 22.910 6.920 1.00 66.75 698 ALA A O 1
ATOM 5634 N N . SER A 1 699 ? -16.314 21.454 5.919 1.00 63.91 699 SER A N 1
ATOM 5635 C CA . SER A 1 699 ? -16.648 20.304 6.777 1.00 63.91 699 SER A CA 1
ATOM 5636 C C . SER A 1 699 ? -16.092 20.388 8.210 1.00 63.91 699 SER A C 1
ATOM 5638 O O . SER A 1 699 ? -16.338 19.499 9.022 1.00 63.91 699 SER A O 1
ATOM 5640 N N . GLY A 1 700 ? -15.331 21.439 8.542 1.00 60.22 700 GLY A N 1
ATOM 5641 C CA . GLY A 1 700 ? -14.654 21.564 9.837 1.00 60.22 700 GLY A CA 1
ATOM 5642 C C . GLY A 1 700 ? -13.467 20.608 10.001 1.00 60.22 700 GLY A C 1
ATOM 5643 O O . GLY A 1 700 ? -12.911 20.506 11.097 1.00 60.22 700 GLY A O 1
ATOM 5644 N N . GLN A 1 701 ? -13.056 19.923 8.928 1.00 61.75 701 GLN A N 1
ATOM 5645 C CA . GLN A 1 701 ? -11.861 19.091 8.929 1.00 61.75 701 GLN A CA 1
ATOM 5646 C C . GLN A 1 701 ? -10.607 19.943 9.160 1.00 61.75 701 GLN A C 1
ATOM 5648 O O . GLN A 1 701 ? -10.496 21.104 8.761 1.00 61.75 701 GLN A O 1
ATOM 5653 N N . ASN A 1 702 ? -9.666 19.367 9.904 1.00 67.31 702 ASN A N 1
ATOM 5654 C CA . ASN A 1 702 ? -8.581 20.094 10.544 1.00 67.31 702 ASN A CA 1
ATOM 5655 C C . ASN A 1 702 ? -7.616 20.692 9.502 1.00 67.31 702 ASN A C 1
ATOM 5657 O O . ASN A 1 702 ? -6.799 19.976 8.934 1.00 67.31 702 ASN A O 1
ATOM 5661 N N . ILE A 1 703 ? -7.639 22.015 9.298 1.00 72.31 703 ILE A N 1
ATOM 5662 C CA . ILE A 1 703 ? -6.682 22.750 8.439 1.00 72.31 703 ILE A CA 1
ATOM 5663 C C . ILE A 1 703 ? -5.217 22.380 8.765 1.00 72.31 703 ILE A C 1
ATOM 5665 O O . ILE A 1 703 ? -4.355 22.399 7.886 1.00 72.31 703 ILE A O 1
ATOM 5669 N N . SER A 1 704 ? -4.914 22.012 10.017 1.00 76.31 704 SER A N 1
ATOM 5670 C CA . SER A 1 704 ? -3.589 21.513 10.419 1.00 76.31 704 SER A CA 1
ATOM 5671 C C . SER A 1 704 ? -3.197 20.214 9.704 1.00 76.31 704 SER A C 1
ATOM 5673 O O . SER A 1 704 ? -2.039 20.037 9.317 1.00 76.31 704 SER A O 1
ATOM 5675 N N . LEU A 1 705 ? -4.159 19.314 9.489 1.00 76.94 705 LEU A N 1
ATOM 5676 C CA . LEU A 1 705 ? -3.960 18.060 8.769 1.00 76.94 705 LEU A CA 1
ATOM 5677 C C . LEU A 1 705 ? -3.611 18.332 7.305 1.00 76.94 705 LEU A C 1
ATOM 5679 O O . LEU A 1 705 ? -2.579 17.861 6.840 1.00 76.94 705 LEU A O 1
ATOM 5683 N N . PHE A 1 706 ? -4.386 19.189 6.633 1.00 78.44 706 PHE A N 1
ATOM 5684 C CA . PHE A 1 706 ? -4.125 19.606 5.250 1.00 78.44 706 PHE A CA 1
ATOM 5685 C C . PHE A 1 706 ? -2.731 20.230 5.088 1.00 78.44 706 PHE A C 1
ATOM 5687 O O . PHE A 1 706 ? -1.959 19.837 4.217 1.00 78.44 706 PHE A O 1
ATOM 5694 N N . LYS A 1 707 ? -2.346 21.141 5.994 1.00 79.75 707 LYS A N 1
ATOM 5695 C CA . LYS A 1 707 ? -0.988 21.716 6.017 1.00 79.75 707 LYS A CA 1
ATOM 5696 C C . LYS A 1 707 ? 0.097 20.653 6.180 1.00 79.75 707 LYS A C 1
ATOM 5698 O O . LYS A 1 707 ? 1.181 20.796 5.618 1.00 79.75 707 LYS A O 1
ATOM 5703 N N . THR A 1 708 ? -0.173 19.607 6.958 1.00 82.12 708 THR A N 1
ATOM 5704 C CA . THR A 1 708 ? 0.785 18.515 7.156 1.00 82.12 708 THR A CA 1
ATOM 5705 C C . THR A 1 708 ? 0.858 17.617 5.918 1.00 82.12 708 THR A C 1
ATOM 5707 O O . THR A 1 708 ? 1.963 17.267 5.518 1.00 82.12 708 THR A O 1
ATOM 5710 N N . MET A 1 709 ? -0.269 17.323 5.259 1.00 85.56 709 MET A N 1
ATOM 5711 C CA . MET A 1 709 ? -0.295 16.609 3.974 1.00 85.56 709 MET A CA 1
ATOM 5712 C C . MET A 1 709 ? 0.538 17.344 2.919 1.00 85.56 709 MET A C 1
ATOM 5714 O O . MET A 1 709 ? 1.471 16.767 2.363 1.00 85.56 709 MET A O 1
ATOM 5718 N N . LEU A 1 710 ? 0.285 18.646 2.728 1.00 85.31 710 LEU A N 1
ATOM 5719 C CA . LEU A 1 710 ? 1.058 19.491 1.813 1.00 85.31 710 LEU A CA 1
ATOM 5720 C C . LEU A 1 710 ? 2.553 19.455 2.131 1.00 85.31 710 LEU A C 1
ATOM 5722 O O . LEU A 1 710 ? 3.372 19.228 1.245 1.00 85.31 710 LEU A O 1
ATOM 5726 N N . ARG A 1 711 ? 2.918 19.645 3.405 1.00 83.75 711 ARG A N 1
ATOM 5727 C CA . ARG A 1 711 ? 4.318 19.602 3.838 1.00 83.75 711 ARG A CA 1
ATOM 5728 C C . ARG A 1 711 ? 4.968 18.259 3.507 1.00 83.75 711 ARG A C 1
ATOM 5730 O O . ARG A 1 711 ? 6.098 18.253 3.029 1.00 83.75 711 ARG A O 1
ATOM 5737 N N . ASN A 1 712 ? 4.280 17.151 3.772 1.00 83.69 712 ASN A N 1
ATOM 5738 C CA . ASN A 1 712 ? 4.827 15.816 3.554 1.00 83.69 712 ASN A CA 1
ATOM 5739 C C . ASN A 1 712 ? 5.016 15.540 2.057 1.00 83.69 712 ASN A C 1
ATOM 5741 O O . ASN A 1 712 ? 6.099 15.100 1.678 1.00 83.69 712 ASN A O 1
ATOM 5745 N N . ILE A 1 713 ? 4.034 15.882 1.212 1.00 85.38 713 ILE A N 1
ATOM 5746 C CA . ILE A 1 713 ? 4.131 15.728 -0.249 1.00 85.38 713 ILE A CA 1
ATOM 5747 C C . ILE A 1 713 ? 5.267 16.595 -0.810 1.00 85.38 713 ILE A C 1
ATOM 5749 O O . ILE A 1 713 ? 6.169 16.080 -1.463 1.00 85.38 713 ILE A O 1
ATOM 5753 N N . LEU A 1 714 ? 5.286 17.896 -0.495 1.00 84.75 714 LEU A N 1
ATOM 5754 C CA . LEU A 1 714 ? 6.301 18.833 -1.000 1.00 84.75 714 LEU A CA 1
ATOM 5755 C C . LEU A 1 714 ? 7.721 18.486 -0.533 1.00 84.75 714 LEU A C 1
ATOM 5757 O O . LEU A 1 714 ? 8.687 18.771 -1.238 1.00 84.75 714 LEU A O 1
ATOM 5761 N N . SER A 1 715 ? 7.871 17.877 0.648 1.00 78.25 715 SER A N 1
ATOM 5762 C CA . SER A 1 715 ? 9.186 17.486 1.170 1.00 78.25 715 SER A CA 1
ATOM 5763 C C . SER A 1 715 ? 9.854 16.348 0.399 1.00 78.25 715 SER A C 1
ATOM 5765 O O . SER A 1 715 ? 11.061 16.166 0.540 1.00 78.25 715 SER A O 1
ATOM 5767 N N . ASP A 1 716 ? 9.075 15.608 -0.389 1.00 77.31 716 ASP A N 1
ATOM 5768 C CA . ASP A 1 716 ? 9.500 14.421 -1.134 1.00 77.31 716 ASP A CA 1
ATOM 5769 C C . ASP A 1 716 ? 9.629 14.691 -2.648 1.00 77.31 716 ASP A C 1
ATOM 5771 O O . ASP A 1 716 ? 9.957 13.800 -3.430 1.00 77.31 716 ASP A O 1
ATOM 5775 N N . ILE A 1 717 ? 9.390 15.938 -3.073 1.00 82.00 717 ILE A N 1
ATOM 5776 C CA . ILE A 1 717 ? 9.549 16.392 -4.458 1.00 82.00 717 ILE A CA 1
ATOM 5777 C C . ILE A 1 717 ? 11.031 16.567 -4.808 1.00 82.00 717 ILE A C 1
ATOM 5779 O O . ILE A 1 717 ? 11.848 17.037 -4.011 1.00 82.00 717 ILE A O 1
ATOM 5783 N N . SER A 1 718 ? 11.380 16.228 -6.048 1.00 80.75 718 SER A N 1
ATOM 5784 C CA . SER A 1 718 ? 12.733 16.386 -6.592 1.00 80.75 718 SER A CA 1
ATOM 5785 C C . SER A 1 718 ? 13.021 17.827 -7.019 1.00 80.75 718 SER A C 1
ATOM 5787 O O . SER A 1 718 ? 13.123 18.128 -8.199 1.00 80.75 718 SER A O 1
ATOM 5789 N N . TRP A 1 719 ? 13.204 18.729 -6.052 1.00 80.94 719 TRP A N 1
ATOM 5790 C CA . TRP A 1 719 ? 13.437 20.166 -6.292 1.00 80.94 719 TRP A CA 1
ATOM 5791 C C . TRP A 1 719 ? 14.688 20.514 -7.112 1.00 80.94 719 TRP A C 1
ATOM 5793 O O . TRP A 1 719 ? 14.822 21.644 -7.572 1.00 80.94 719 TRP A O 1
ATOM 5803 N N . ASN A 1 720 ? 15.609 19.564 -7.279 1.00 75.75 720 ASN A N 1
ATOM 5804 C CA . ASN A 1 720 ? 16.797 19.738 -8.114 1.00 75.75 720 ASN A CA 1
ATOM 5805 C C . ASN A 1 720 ? 16.530 19.438 -9.600 1.00 75.75 720 ASN A C 1
ATOM 5807 O O . ASN A 1 720 ? 17.372 19.764 -10.431 1.00 75.75 720 ASN A O 1
ATOM 5811 N N . ASP A 1 721 ? 15.385 18.837 -9.936 1.00 78.56 721 ASP A N 1
ATOM 5812 C CA . ASP A 1 721 ? 14.964 18.618 -11.316 1.00 78.56 721 ASP A CA 1
ATOM 5813 C C . ASP A 1 721 ? 14.143 19.811 -11.818 1.00 78.56 721 ASP A C 1
ATOM 5815 O O . ASP A 1 721 ? 13.030 20.066 -11.351 1.00 78.56 721 ASP A O 1
ATOM 5819 N N . MET A 1 722 ? 14.683 20.530 -12.802 1.00 80.31 722 MET A N 1
ATOM 5820 C CA . MET A 1 722 ? 14.032 21.715 -13.357 1.00 80.31 722 MET A CA 1
ATOM 5821 C C . MET A 1 722 ? 12.675 21.383 -13.992 1.00 80.31 722 MET A C 1
ATOM 5823 O O . MET A 1 722 ? 11.752 22.181 -13.865 1.00 80.31 722 MET A O 1
ATOM 5827 N N . HIS A 1 723 ? 12.525 20.212 -14.623 1.00 82.06 723 HIS A N 1
ATOM 5828 C CA . HIS A 1 723 ? 11.255 19.823 -15.243 1.00 82.06 723 HIS A CA 1
ATOM 5829 C C . HIS A 1 723 ? 10.154 19.622 -14.192 1.00 82.06 723 HIS A C 1
ATOM 5831 O O . HIS A 1 723 ? 9.041 20.135 -14.333 1.00 82.06 723 HIS A O 1
ATOM 5837 N N . THR A 1 724 ? 10.485 18.950 -13.086 1.00 84.19 724 THR A N 1
ATOM 5838 C CA . THR A 1 724 ? 9.593 18.824 -11.925 1.00 84.19 724 THR A CA 1
ATOM 5839 C C . THR A 1 724 ? 9.223 20.192 -11.354 1.00 84.19 724 THR A C 1
ATOM 5841 O O . THR A 1 724 ? 8.050 20.436 -11.079 1.00 84.19 724 THR A O 1
ATOM 5844 N N . VAL A 1 725 ? 10.192 21.105 -11.200 1.00 85.31 725 VAL A N 1
ATOM 5845 C CA . VAL A 1 725 ? 9.944 22.467 -10.691 1.00 85.31 725 VAL A CA 1
ATOM 5846 C C . VAL A 1 725 ? 9.007 23.252 -11.613 1.00 85.31 725 VAL A C 1
ATOM 5848 O O . VAL A 1 725 ? 8.066 23.887 -11.135 1.00 85.31 725 VAL A O 1
ATOM 5851 N N . GLU A 1 726 ? 9.223 23.194 -12.926 1.00 85.44 726 GLU A N 1
ATOM 5852 C CA . GLU A 1 726 ? 8.351 23.820 -13.926 1.00 85.44 726 GLU A CA 1
ATOM 5853 C C . GLU A 1 726 ? 6.922 23.240 -13.850 1.00 85.44 726 GLU A C 1
ATOM 5855 O O . GLU A 1 726 ? 5.953 24.000 -13.832 1.00 85.44 726 GLU A O 1
ATOM 5860 N N . SER A 1 727 ? 6.793 21.918 -13.701 1.00 85.62 727 SER A N 1
ATOM 5861 C CA . SER A 1 727 ? 5.506 21.203 -13.674 1.00 85.62 727 SER A CA 1
ATOM 5862 C C . SER A 1 727 ? 4.701 21.414 -12.388 1.00 85.62 727 SER A C 1
ATOM 5864 O O . SER A 1 727 ? 3.478 21.529 -12.433 1.00 85.62 727 SER A O 1
ATOM 5866 N N . ILE A 1 728 ? 5.362 21.499 -11.230 1.00 85.44 728 ILE A N 1
ATOM 5867 C CA . ILE A 1 728 ? 4.691 21.693 -9.933 1.00 85.44 728 ILE A CA 1
ATOM 5868 C C . ILE A 1 728 ? 4.325 23.160 -9.664 1.00 85.44 728 ILE A C 1
ATOM 5870 O O . ILE A 1 728 ? 3.413 23.440 -8.883 1.00 85.44 728 ILE A O 1
ATOM 5874 N N . SER A 1 729 ? 5.015 24.109 -10.307 1.00 83.75 729 SER A N 1
ATOM 5875 C CA . SER A 1 729 ? 4.839 25.548 -10.066 1.00 83.75 729 SER A CA 1
ATOM 5876 C C . SER A 1 729 ? 3.380 26.023 -10.179 1.00 83.75 729 SER A C 1
ATOM 5878 O O . SER A 1 729 ? 2.935 26.726 -9.269 1.00 83.75 729 SER A O 1
ATOM 5880 N N . PRO A 1 730 ? 2.587 25.634 -11.202 1.00 83.94 730 PRO A N 1
ATOM 5881 C CA . PRO A 1 730 ? 1.176 26.013 -11.285 1.00 83.94 730 PRO A CA 1
ATOM 5882 C C . PRO A 1 730 ? 0.343 25.495 -10.107 1.00 83.94 730 PRO A C 1
ATOM 5884 O O . PRO A 1 730 ? -0.456 26.243 -9.549 1.00 83.94 730 PRO A O 1
ATOM 5887 N N . ALA A 1 731 ? 0.553 24.240 -9.695 1.00 79.44 731 ALA A N 1
ATOM 5888 C CA . ALA A 1 731 ? -0.169 23.647 -8.571 1.00 79.44 731 ALA A CA 1
ATOM 5889 C C . ALA A 1 731 ? 0.132 24.385 -7.257 1.00 79.44 731 ALA A C 1
ATOM 5891 O O . ALA A 1 731 ? -0.779 24.641 -6.476 1.00 79.44 731 ALA A O 1
ATOM 5892 N N . ILE A 1 732 ? 1.390 24.784 -7.041 1.00 80.00 732 ILE A N 1
ATOM 5893 C CA . ILE A 1 732 ? 1.802 25.554 -5.857 1.00 80.00 732 ILE A CA 1
ATOM 5894 C C . ILE A 1 732 ? 1.251 26.975 -5.880 1.00 80.00 732 ILE A C 1
ATOM 5896 O O . ILE A 1 732 ? 0.839 27.460 -4.839 1.00 80.00 732 ILE A O 1
ATOM 5900 N N . LEU A 1 733 ? 1.260 27.653 -7.029 1.00 78.19 733 LEU A N 1
ATOM 5901 C CA . LEU A 1 733 ? 0.733 29.019 -7.132 1.00 78.19 733 LEU A CA 1
ATOM 5902 C C . LEU A 1 733 ? -0.781 29.085 -6.891 1.00 78.19 733 LEU A C 1
ATOM 5904 O O . LEU A 1 733 ? -1.280 30.128 -6.473 1.00 78.19 733 LEU A O 1
ATOM 5908 N N . ASN A 1 734 ? -1.497 27.995 -7.175 1.00 74.88 734 ASN A N 1
ATOM 5909 C CA . ASN A 1 734 ? -2.934 27.885 -6.937 1.00 74.88 734 ASN A CA 1
ATOM 5910 C C . ASN A 1 734 ? -3.281 27.565 -5.470 1.00 74.88 734 ASN A C 1
ATOM 5912 O O . ASN A 1 734 ? -4.356 27.953 -5.010 1.00 74.88 734 ASN A O 1
ATOM 5916 N N . LEU A 1 735 ? -2.413 26.837 -4.757 1.00 70.88 735 LEU A N 1
ATOM 5917 C CA . LEU A 1 735 ? -2.554 26.479 -3.336 1.00 70.88 735 LEU A CA 1
ATOM 5918 C C . LEU A 1 735 ? -2.231 27.657 -2.406 1.00 70.88 735 LEU A C 1
ATOM 5920 O O . LEU A 1 735 ? -2.958 27.791 -1.392 1.00 70.88 735 LEU A O 1
#

Foldseek 3Di:
DDDDDDDDDPDPVVVVVVVVVVVCVVVVVVVVVVVQVPFPVPPLPFQFFADLQLLPPLQVFWDPPLSLLALLLLVLCVLLQVLLCVLLLLQWDWDADPVRHTQQQPIDGNALLVLLQCQCQPDRQSGRHRDTPDLQRLSPQADALLLLLLLSQLLVLLVVLVVVVVVLVVVVVVVVVVCPVLVVVLVVLVVVLVVLVVVLVVLVVVLVVLVVDPDDPVVSVVSNVVSVVVSVVSVVVSVVSVVVSVVSVVVSVVVVVVSVVVNVVSVVVSVVVLVVSLVVSLVNTHDDPPSSVVHCSSVSNSVSSSRCQVCCVVDQAFHSVSSSSSSNSQSSSHYHSVSSVSNSVNHDCNTTVPVDDDDPDRDTDDLVVLVVLLPDQDDALSSLSCQLCLCLLQDLALDSQLDAFAKAWEFAADQVVRDGPSVDDIAIAQQLSALLLLLRRLQQDSVVRWRHQPLLVVLLVVVVDDQPLQVLVVSLSSRDTSPCSRFLAHVNSHSSLSNQFQLPVDPPDPQDFDALDDRGHGWWFLSNSLSSLCSNSVDDADDQDPDDVVSNLVSSVVSVQSSSCSSPVQKGKDWDCPQWDDDDPGIFGWIKIFIDGPRDTAWIWIFHTDGRAHTHIDDTGGPDPPVSPNSLVSVLPRDDNADASHSSLSSLLSNSDPSSQVPHPRVVSVLQSHNLSHLVSLLVSLVSLLVCVVVCVVVVHDPSSSVSSVVSSVSRFNPVRVVSVVSNVVSVVSD

pLDDT: mean 83.0, std 14.98, range [27.83, 98.38]

Organism: NCBI:txid1629334